Protein AF-A0AAN8U5H9-F1 (afdb_monomer_lite)

Organism: Solanum bulbocastanum (NCBI:txid147425)

Secondary structure (DSSP, 8-state):
--------TT---EE-SS---S--HHHHHHSEEEEEEEETTEEEEEEE-TTS-EEEEEEESS----HHHHHHHHHHHHHHHHT-TTB--EEEEEE-SS-EEEEEE--TT-BTHIIIIISHHHHHTT--HHHHHHHHHHHHHHHHHHHHT-TT---S--SGG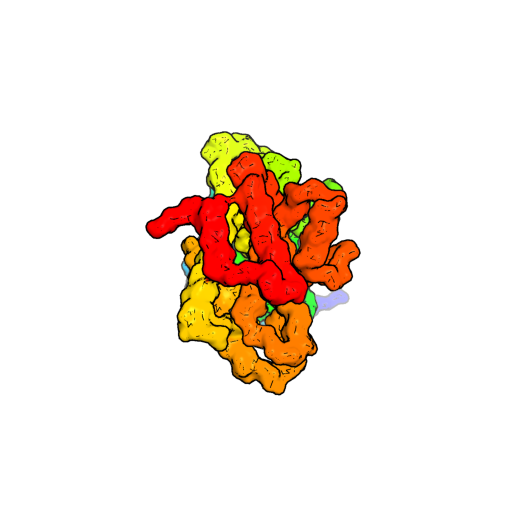GEEE-TT--EEE-STTGGGGSTT-TT----TTS--HHHHHH----HHHHHHHHHHHHHHHHH---TT---GGGTT--HHHHHHHHHHHS-GGGGS-HHHHTTHHHHHHHHHHHHHHHHHHTT---TTTS-HHHHHHHHHHHHHHHHHHHHT-TT---S---GGGEEE-TT--EEE-S-SGGGTSTT-TT----TTT--GGGGSTT---HHHHHHHHHHHHHHHHH---SB-SSSTTTT-BHHHHHHHHHHHS-GGGGS-HHHHTTHHHHHHHHHHHHHHHHHHT-SSGGGSPPHHHHHHHHHHHTT---

Sequence (470 aa):
MAQSQTTFVNQKLMFFGNTKEKYDLVDLLRSEAMLLGKGTFGSSYKAELENGKIVFVKRLKDCCLVQEEFKKKIQELAQLSNHHESLLPLRAYYYSKDEKLLVFDYMPMSSLASPLHINGETKRSQLTWKVRTRIAYEVARGLEFLHAQGPSVYHGNIRSSNVLLTNSFDVRLSDHGLFRLFMSNPTLSLNRGYQAPEVGYAYDISKKSDVYSFGVLLLEILTGNAPLDTIGKNKGIDLPSWVRIMFQEKPIIDVFDKNMVQHYQEFGDQMVQLLELAICFNGETKRSQLTWKVRTRIAYEVARGLEFLHAQGPSVYHGNIRSSNVLLTNSFDVCLSDHGLFRLFMSNPTLSLNGGYQAPEVGYAYDISKKLDVYSFGVMLLEILTGNAPLDTIGKNKGIDLPSWVRIMFQEKPIIDVFDKNMVQHYQEFGDQMVQLLELAICCTSKNPTKRPSIIAVANQIKRTCSFKS

Radius of gyration: 29.46 Å; chains: 1; bounding box: 86×56×79 Å

Foldseek 3Di:
DDDPPPCPPDWWKFWDDPDPDPDIPVQQVPFDWDWPDADLFGTWTWTQGPVRAIKIKGKGPPQQDDPVVVVVQVNVVQVLQVVAPQAWHFTTWTDDNHTIMTITHDAPQQFQCCLLPNVDDVSVLVLEPVLLVQLLVSLVVSQVSQVVPDFPGGQQADDRNQFGAHPVSRTHGPRGPVVVSCVVPPPRDHDPLLAAPCCVPPVPRGSLSRLSSSLSRLLCSFQSDDQQQDDDPCHRDGSLRVLVVCVVPHDNLNSGHPSHSVVCVPCVVVSVVSNVSSNVSNVDDPPPVCAPLLLLVLLLQLLVVQVVQCVVDFLGGFLQQDPVQWDQDPVRDTDGHRGPVNVVCPVPPPDPRHPLLAAPCVPPPDDPGNLSVLQSSLLRLLCSFQVDDQADCDDPCHGDGSLRVLVVCVVPHDNLNRGHPSCSVCCVPQVVLSVQSNVLSNQSNDNDSVSRDRSVVVSVSSCVSSVPDD

pLDDT: mean 82.63, std 14.37, range [27.89, 98.0]

Structure (mmCIF, N/CA/C/O backbone):
data_AF-A0AAN8U5H9-F1
#
_entry.id   AF-A0AAN8U5H9-F1
#
loop_
_atom_site.group_PDB
_atom_site.id
_atom_site.type_symbol
_atom_site.label_atom_id
_atom_site.label_alt_id
_atom_site.label_comp_id
_atom_site.label_asym_id
_atom_site.label_entity_id
_atom_site.label_seq_id
_atom_site.pdbx_PDB_ins_code
_atom_site.Cartn_x
_atom_site.Cartn_y
_atom_site.Cartn_z
_atom_site.occupancy
_atom_site.B_iso_or_equiv
_atom_site.auth_seq_id
_atom_site.auth_comp_id
_atom_site.auth_asym_id
_atom_site.auth_atom_id
_atom_site.pdbx_PDB_model_num
ATOM 1 N N . MET A 1 1 ? 49.503 5.857 -21.096 1.00 38.69 1 MET A N 1
ATOM 2 C CA . MET A 1 1 ? 48.166 6.033 -21.698 1.00 38.69 1 MET A CA 1
ATOM 3 C C . MET A 1 1 ? 48.013 4.982 -22.779 1.00 38.69 1 MET A C 1
ATOM 5 O O . MET A 1 1 ? 48.559 5.147 -23.858 1.00 38.69 1 MET A O 1
ATOM 9 N N . ALA A 1 2 ? 47.378 3.862 -22.451 1.00 27.89 2 ALA A N 1
ATOM 10 C CA . ALA A 1 2 ? 47.081 2.795 -23.394 1.00 27.89 2 ALA A CA 1
ATOM 11 C C . ALA A 1 2 ? 45.642 2.361 -23.127 1.00 27.89 2 ALA A C 1
ATOM 13 O O . ALA A 1 2 ? 45.272 2.087 -21.986 1.00 27.89 2 ALA A O 1
ATOM 14 N N . GLN A 1 3 ? 44.838 2.408 -24.183 1.00 33.06 3 GLN A N 1
ATOM 15 C CA . GLN A 1 3 ? 43.453 1.975 -24.220 1.00 33.06 3 GLN A CA 1
ATOM 16 C C . GLN A 1 3 ? 43.370 0.513 -23.774 1.00 33.06 3 GLN A C 1
ATOM 18 O O . GLN A 1 3 ? 43.851 -0.378 -24.472 1.00 33.06 3 GLN A O 1
ATOM 23 N N . SER A 1 4 ? 42.717 0.246 -22.646 1.00 32.53 4 SER A N 1
ATOM 24 C CA . SER A 1 4 ? 42.168 -1.080 -22.383 1.00 32.53 4 SER A CA 1
ATOM 25 C C . SER A 1 4 ? 40.906 -1.232 -23.236 1.00 32.53 4 SER A C 1
ATOM 27 O O . SER A 1 4 ? 39.789 -0.981 -22.781 1.00 32.53 4 SER A O 1
ATOM 29 N N . GLN A 1 5 ? 41.085 -1.598 -24.505 1.00 38.41 5 GLN A N 1
ATOM 30 C CA . GLN A 1 5 ? 40.040 -2.272 -25.266 1.00 38.41 5 GLN A CA 1
ATOM 31 C C . GLN A 1 5 ? 39.818 -3.640 -24.616 1.00 38.41 5 GLN A C 1
ATOM 33 O O . GLN A 1 5 ? 40.407 -4.645 -25.004 1.00 38.41 5 GLN A O 1
ATOM 38 N N . THR A 1 6 ? 39.003 -3.668 -23.564 1.00 38.62 6 THR A N 1
ATOM 39 C CA . THR A 1 6 ? 38.508 -4.915 -22.994 1.00 38.62 6 THR A CA 1
ATOM 40 C C . THR A 1 6 ? 37.557 -5.522 -24.019 1.00 38.62 6 THR A C 1
ATOM 42 O O . THR A 1 6 ? 36.532 -4.946 -24.374 1.00 38.62 6 THR A O 1
ATOM 45 N N . THR A 1 7 ? 37.944 -6.671 -24.548 1.00 36.38 7 THR A N 1
ATOM 46 C CA . THR A 1 7 ? 37.216 -7.497 -25.510 1.00 36.38 7 THR A CA 1
ATOM 47 C C . THR A 1 7 ? 35.780 -7.802 -25.050 1.00 36.38 7 THR A C 1
ATOM 49 O O . THR A 1 7 ? 35.550 -8.765 -24.325 1.00 36.38 7 THR A O 1
ATOM 52 N N . PHE A 1 8 ? 34.789 -7.044 -25.537 1.00 43.50 8 PHE A N 1
ATOM 53 C CA . PHE A 1 8 ? 33.342 -7.333 -25.439 1.00 43.50 8 PHE A CA 1
ATOM 54 C C . PHE A 1 8 ? 32.890 -8.462 -26.397 1.00 43.50 8 PHE A C 1
ATOM 56 O O . PHE A 1 8 ? 31.771 -8.464 -26.903 1.00 43.50 8 PHE A O 1
ATOM 63 N N . VAL A 1 9 ? 33.758 -9.436 -26.684 1.00 40.97 9 VAL A N 1
ATOM 64 C CA . VAL A 1 9 ? 33.677 -10.308 -27.878 1.00 40.97 9 VAL A CA 1
ATOM 65 C C . VAL A 1 9 ? 32.507 -11.314 -27.862 1.00 40.97 9 VAL A C 1
ATOM 67 O O . VAL A 1 9 ? 32.329 -12.050 -28.820 1.00 40.97 9 VAL A O 1
ATOM 70 N N . ASN A 1 10 ? 31.633 -11.327 -26.849 1.00 48.34 10 ASN A N 1
ATOM 71 C CA . ASN A 1 10 ? 30.443 -12.194 -26.866 1.00 48.34 10 ASN A CA 1
ATOM 72 C C . ASN A 1 10 ? 29.216 -11.677 -26.093 1.00 48.34 10 ASN A C 1
ATOM 74 O O . ASN A 1 10 ? 28.277 -12.438 -25.863 1.00 48.34 10 ASN A O 1
ATOM 78 N N . GLN A 1 11 ? 29.184 -10.410 -25.673 1.00 65.31 11 GLN A N 1
ATOM 79 C CA . GLN A 1 11 ? 28.092 -9.901 -24.835 1.00 65.31 11 GLN A CA 1
ATOM 80 C C . GLN A 1 11 ? 27.169 -8.991 -25.654 1.00 65.31 11 GLN A C 1
ATOM 82 O O . GLN A 1 11 ? 27.567 -7.920 -26.100 1.00 65.31 11 GLN A O 1
ATOM 87 N N . LYS A 1 12 ? 25.932 -9.450 -25.880 1.00 84.88 12 LYS A N 1
ATOM 88 C CA . LYS A 1 12 ? 24.899 -8.743 -26.651 1.00 84.88 12 LYS A CA 1
ATOM 89 C C . LYS A 1 12 ? 23.789 -8.238 -25.736 1.00 84.88 12 LYS A C 1
ATOM 91 O O . LYS A 1 12 ? 23.491 -8.846 -24.708 1.00 84.88 12 LYS A O 1
ATOM 96 N N . LEU A 1 13 ? 23.162 -7.140 -26.142 1.00 89.25 13 LEU A N 1
ATOM 97 C CA . LEU A 1 13 ? 21.909 -6.680 -25.558 1.00 89.25 13 LEU A CA 1
ATOM 98 C C . LEU A 1 13 ? 20.781 -7.633 -25.986 1.00 89.25 13 LEU A C 1
ATOM 100 O O . LEU A 1 13 ? 20.643 -7.949 -27.168 1.00 89.25 13 LEU A O 1
ATOM 104 N N . MET A 1 14 ? 20.003 -8.122 -25.024 1.00 91.12 14 MET A N 1
ATOM 105 C CA . MET A 1 14 ? 18.970 -9.135 -25.236 1.00 91.12 14 MET A CA 1
ATOM 106 C C . MET A 1 14 ? 17.591 -8.481 -25.198 1.00 91.12 14 MET A C 1
ATOM 108 O O . MET A 1 14 ? 17.159 -8.017 -24.144 1.00 91.12 14 MET A O 1
ATOM 112 N N . PHE A 1 15 ? 16.903 -8.449 -26.336 1.00 90.44 15 PHE A N 1
ATOM 113 C CA . PHE A 1 15 ? 15.597 -7.804 -26.483 1.00 90.44 15 PHE A CA 1
ATOM 114 C C . PHE A 1 15 ? 14.429 -8.746 -26.181 1.00 90.44 15 PHE A C 1
ATOM 116 O O . PHE A 1 15 ? 14.503 -9.953 -26.423 1.00 90.44 15 PHE A O 1
ATOM 123 N N . PHE A 1 16 ? 13.333 -8.175 -25.680 1.00 87.62 16 PHE A N 1
ATOM 124 C CA . PHE A 1 16 ? 12.065 -8.867 -25.465 1.00 87.62 16 PHE A CA 1
ATOM 125 C C . PHE A 1 16 ? 11.072 -8.564 -26.594 1.00 87.62 16 PHE A C 1
ATOM 127 O O . PHE A 1 16 ? 10.883 -7.411 -26.969 1.00 87.62 16 PHE A O 1
ATOM 134 N N . GLY A 1 17 ? 10.389 -9.600 -27.093 1.00 72.19 17 GLY A N 1
ATOM 135 C CA . GLY A 1 17 ? 9.394 -9.488 -28.167 1.00 72.19 17 GLY A CA 1
ATOM 136 C C . GLY A 1 17 ? 9.988 -9.461 -29.584 1.00 72.19 17 GLY A C 1
ATOM 137 O O . GLY A 1 17 ? 11.193 -9.577 -29.778 1.00 72.19 17 GLY A O 1
ATOM 138 N N . ASN A 1 18 ? 9.120 -9.309 -30.592 1.00 58.03 18 ASN A N 1
ATOM 139 C CA . ASN A 1 18 ? 9.494 -9.266 -32.019 1.00 58.03 18 ASN A CA 1
ATOM 140 C C . ASN A 1 18 ? 9.956 -7.875 -32.496 1.00 58.03 18 ASN A C 1
ATOM 142 O O . ASN A 1 18 ? 10.030 -7.612 -33.699 1.00 58.03 18 ASN A O 1
ATOM 146 N N . THR A 1 19 ? 10.243 -6.955 -31.578 1.00 55.91 19 THR A N 1
ATOM 147 C CA . THR A 1 19 ? 10.705 -5.613 -31.925 1.00 55.91 19 THR A CA 1
ATOM 148 C C . THR A 1 19 ? 12.139 -5.688 -32.440 1.00 55.91 19 THR A C 1
ATOM 150 O O . THR A 1 19 ? 13.077 -5.879 -31.669 1.00 55.91 19 THR A O 1
ATOM 153 N N . LYS A 1 20 ? 12.313 -5.524 -33.759 1.00 56.47 20 LYS A N 1
ATOM 154 C CA . LYS A 1 20 ? 13.608 -5.211 -34.383 1.00 56.47 20 LYS A CA 1
ATOM 155 C C . LYS A 1 20 ? 14.019 -3.797 -33.974 1.00 56.47 20 LYS A C 1
ATOM 157 O O . LYS A 1 20 ? 13.855 -2.843 -34.731 1.00 56.47 20 LYS A O 1
ATOM 162 N N . GLU A 1 21 ? 14.474 -3.658 -32.740 1.00 66.12 21 GLU A N 1
ATOM 163 C CA . GLU A 1 21 ? 15.043 -2.416 -32.240 1.00 66.12 21 GLU A CA 1
ATOM 164 C C . GLU A 1 21 ? 16.342 -2.126 -33.003 1.00 66.12 21 GLU A C 1
ATOM 166 O O . GLU A 1 21 ? 17.193 -2.998 -33.165 1.00 66.12 21 GLU A O 1
ATOM 171 N N . LYS A 1 22 ? 16.468 -0.906 -33.536 1.00 70.25 22 LYS A N 1
ATOM 172 C CA . LYS A 1 22 ? 17.621 -0.469 -34.340 1.00 70.25 22 LYS A CA 1
ATOM 173 C C . LYS A 1 22 ? 18.736 0.087 -33.447 1.00 70.25 22 LYS A C 1
ATOM 175 O O . LYS A 1 22 ? 19.183 1.208 -33.676 1.00 70.25 22 LYS A O 1
ATOM 180 N N . TYR A 1 23 ? 19.086 -0.632 -32.384 1.00 83.00 23 TYR A N 1
ATOM 181 C CA . TYR A 1 23 ? 20.246 -0.311 -31.557 1.00 83.00 23 TYR A CA 1
ATOM 182 C C . TYR A 1 23 ? 20.796 -1.558 -30.867 1.00 83.00 23 TYR A C 1
ATOM 184 O O . TYR A 1 23 ? 20.056 -2.509 -30.601 1.00 83.00 23 TYR A O 1
ATOM 192 N N . ASP A 1 24 ? 22.089 -1.554 -30.567 1.00 84.56 24 ASP A N 1
ATOM 193 C CA . ASP A 1 24 ? 22.766 -2.618 -29.837 1.00 84.56 24 ASP A CA 1
ATOM 194 C C . ASP A 1 24 ? 23.412 -2.121 -28.528 1.00 84.56 24 ASP A C 1
ATOM 196 O O . ASP A 1 24 ? 23.130 -1.031 -28.021 1.00 84.56 24 ASP A O 1
ATOM 200 N N . LEU A 1 25 ? 24.239 -2.970 -27.913 1.00 84.94 25 LEU A N 1
ATOM 201 C CA . LEU A 1 25 ? 24.951 -2.613 -26.688 1.00 84.94 25 LEU A CA 1
ATOM 202 C C . LEU A 1 25 ? 25.973 -1.489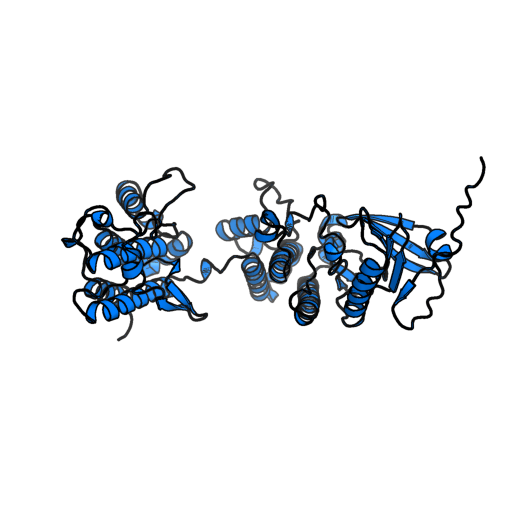 -26.917 1.00 84.94 25 LEU A C 1
ATOM 204 O O . LEU A 1 25 ? 26.178 -0.669 -26.026 1.00 84.94 25 LEU A O 1
ATOM 208 N N . VAL A 1 26 ? 26.632 -1.468 -28.075 1.00 85.06 26 VAL A N 1
ATOM 209 C CA . VAL A 1 26 ? 27.651 -0.470 -28.407 1.00 85.06 26 VAL A CA 1
ATOM 210 C C . VAL A 1 26 ? 26.997 0.898 -28.535 1.00 85.06 26 VAL A C 1
ATOM 212 O O . VAL A 1 26 ? 27.501 1.853 -27.944 1.00 85.06 26 VAL A O 1
ATOM 215 N N . ASP A 1 27 ? 25.850 0.973 -29.208 1.00 85.19 27 ASP A N 1
ATOM 216 C CA . ASP A 1 27 ? 25.059 2.202 -29.313 1.00 85.19 27 ASP A CA 1
ATOM 217 C C . ASP A 1 27 ? 24.669 2.721 -27.921 1.00 85.19 27 ASP A C 1
ATOM 219 O O . ASP A 1 27 ? 24.875 3.893 -27.598 1.00 85.19 27 ASP A O 1
ATOM 223 N N . LEU A 1 28 ? 24.182 1.830 -27.047 1.00 87.69 28 LEU A N 1
ATOM 224 C CA . LEU A 1 28 ? 23.779 2.177 -25.681 1.00 87.69 28 LEU A CA 1
ATOM 225 C C . LEU A 1 28 ? 24.944 2.715 -24.836 1.00 87.69 28 LEU A C 1
ATOM 227 O O . LEU A 1 28 ? 24.763 3.661 -24.074 1.00 87.69 28 LEU A O 1
ATOM 231 N N . LEU A 1 29 ? 26.128 2.106 -24.947 1.00 86.81 29 LEU A N 1
ATOM 232 C CA . LEU A 1 29 ? 27.311 2.492 -24.171 1.00 86.81 29 LEU A CA 1
ATOM 233 C C . LEU A 1 29 ? 27.997 3.759 -24.701 1.00 86.81 29 LEU A C 1
ATOM 235 O O . LEU A 1 29 ? 28.687 4.429 -23.935 1.00 86.81 29 LEU A O 1
ATOM 239 N N . ARG A 1 30 ? 27.836 4.080 -25.991 1.00 86.69 30 ARG A N 1
ATOM 240 C CA . ARG A 1 30 ? 28.343 5.322 -26.603 1.00 86.69 30 ARG A CA 1
ATOM 241 C C . ARG A 1 30 ? 27.439 6.526 -26.364 1.00 86.69 30 ARG A C 1
ATOM 243 O O . ARG A 1 30 ? 27.907 7.656 -26.463 1.00 86.69 30 ARG A O 1
ATOM 250 N N . SER A 1 31 ? 26.167 6.279 -26.070 1.00 86.81 31 SER A N 1
ATOM 251 C CA . SER A 1 31 ? 25.164 7.319 -25.862 1.00 86.81 31 SER A CA 1
ATOM 252 C C . SER A 1 31 ? 25.487 8.193 -24.653 1.00 86.81 31 SER A C 1
ATOM 254 O O . SER A 1 31 ? 25.952 7.708 -23.617 1.00 86.81 31 SER A O 1
ATOM 256 N N . GLU A 1 32 ? 25.179 9.486 -24.751 1.00 85.38 32 GLU A N 1
ATOM 257 C CA . GLU A 1 32 ? 25.286 10.388 -23.609 1.00 85.38 32 GLU A CA 1
ATOM 258 C C . GLU A 1 32 ? 24.247 9.989 -22.549 1.00 85.38 32 GLU A C 1
ATOM 260 O O . GLU A 1 32 ? 23.040 9.941 -22.807 1.00 85.38 32 GLU A O 1
ATOM 265 N N . ALA A 1 33 ? 24.729 9.646 -21.351 1.00 88.69 33 ALA A N 1
ATOM 266 C CA . ALA A 1 33 ? 23.904 9.125 -20.271 1.00 88.69 33 ALA A CA 1
ATOM 267 C C . ALA A 1 33 ? 23.814 10.127 -19.113 1.00 88.69 33 ALA A C 1
ATOM 269 O O . ALA A 1 33 ? 24.782 10.369 -18.391 1.00 88.69 33 ALA A O 1
ATOM 270 N N . MET A 1 34 ? 22.616 10.658 -18.876 1.00 92.19 34 MET A N 1
ATOM 271 C CA . MET A 1 34 ? 22.325 11.518 -17.732 1.00 92.19 34 MET A CA 1
ATOM 272 C C . MET A 1 34 ? 21.868 10.669 -16.542 1.00 92.19 34 MET A C 1
ATOM 274 O O . MET A 1 34 ? 20.890 9.926 -16.638 1.00 92.19 34 MET A O 1
ATOM 278 N N . LEU A 1 35 ? 22.533 10.802 -15.390 1.00 92.31 35 LEU A N 1
ATOM 279 C CA . LEU A 1 35 ? 22.084 10.174 -14.145 1.00 92.31 35 LEU A CA 1
ATOM 280 C C . LEU A 1 35 ? 20.765 10.812 -13.681 1.00 92.31 35 LEU A C 1
ATOM 282 O O . LEU A 1 35 ? 20.716 12.000 -13.378 1.00 92.31 35 LEU A O 1
ATOM 286 N N . LEU A 1 36 ? 19.712 10.003 -13.575 1.00 87.75 36 LEU A N 1
ATOM 287 C CA . LEU A 1 36 ? 18.403 10.423 -13.067 1.00 87.75 36 LEU A CA 1
ATOM 288 C C . LEU A 1 36 ? 18.292 10.250 -11.550 1.00 87.75 36 LEU A C 1
ATOM 290 O O . LEU A 1 36 ? 17.575 10.995 -10.889 1.00 87.75 36 LEU A O 1
ATOM 294 N N . GLY A 1 37 ? 18.990 9.259 -10.987 1.00 85.06 37 GLY A N 1
ATOM 295 C CA . GLY A 1 37 ? 19.010 9.039 -9.545 1.00 85.06 37 GLY A CA 1
ATOM 296 C C . GLY A 1 37 ? 19.578 7.687 -9.126 1.00 85.06 37 GLY A C 1
ATOM 297 O O . GLY A 1 37 ? 19.782 6.783 -9.939 1.00 85.06 37 GLY A O 1
ATOM 298 N N . LYS A 1 38 ? 19.817 7.554 -7.819 1.00 85.62 38 LYS A N 1
ATOM 299 C CA . LYS A 1 38 ? 20.200 6.301 -7.157 1.00 85.62 38 LYS A CA 1
ATOM 300 C C . LYS A 1 38 ? 19.034 5.821 -6.298 1.00 85.62 38 LYS A C 1
ATOM 302 O O . LYS A 1 38 ? 18.493 6.587 -5.508 1.00 85.62 38 LYS A O 1
ATOM 307 N N . GLY A 1 39 ? 18.650 4.562 -6.462 1.00 80.06 39 GLY A N 1
ATOM 308 C CA . GLY A 1 39 ? 17.538 3.939 -5.752 1.00 80.06 39 GLY A CA 1
ATOM 309 C C . GLY A 1 39 ? 17.931 2.643 -5.051 1.00 80.06 39 GLY A C 1
ATOM 310 O O . GLY A 1 39 ? 19.105 2.264 -4.986 1.00 80.06 39 GLY A O 1
ATOM 311 N N . THR A 1 40 ? 16.914 1.941 -4.549 1.00 83.19 40 THR A N 1
ATOM 312 C CA . THR A 1 40 ? 17.046 0.666 -3.827 1.00 83.19 40 THR A CA 1
ATOM 313 C C . THR A 1 40 ? 17.829 -0.372 -4.629 1.00 83.19 40 THR A C 1
ATOM 315 O O . THR A 1 40 ? 18.765 -0.969 -4.109 1.00 83.19 40 THR A O 1
ATOM 318 N N . PHE A 1 41 ? 17.510 -0.521 -5.917 1.00 88.38 41 PHE A N 1
ATOM 319 C CA . PHE A 1 41 ? 18.066 -1.574 -6.773 1.00 88.38 41 PHE A CA 1
ATOM 320 C C . PHE A 1 41 ? 19.299 -1.155 -7.588 1.00 88.38 41 PHE A C 1
ATOM 322 O O . PHE A 1 41 ? 19.826 -1.966 -8.342 1.00 88.38 41 PHE A O 1
ATOM 329 N N . GLY A 1 42 ? 19.762 0.096 -7.478 1.00 90.12 42 GLY A N 1
ATOM 330 C CA . GLY A 1 42 ? 20.902 0.594 -8.256 1.00 90.12 42 GLY A CA 1
ATOM 331 C C . GLY A 1 42 ? 20.721 2.012 -8.785 1.00 90.12 42 GLY A C 1
ATOM 332 O O . GLY A 1 42 ? 20.024 2.824 -8.178 1.00 90.12 42 GLY A O 1
ATOM 333 N N . SER A 1 43 ? 21.360 2.309 -9.913 1.00 92.75 43 SER A N 1
ATOM 334 C CA . SER A 1 43 ? 21.378 3.643 -10.528 1.00 92.75 43 SER A CA 1
ATOM 335 C C . SER A 1 43 ? 20.523 3.674 -11.790 1.00 92.75 43 SER A C 1
ATOM 337 O O . SER A 1 43 ? 20.458 2.693 -12.528 1.00 92.75 43 SER A O 1
ATOM 339 N N . SER A 1 44 ? 19.862 4.801 -12.034 1.00 94.00 44 SER A N 1
ATOM 340 C CA . SER A 1 44 ? 18.961 5.001 -13.172 1.00 94.00 44 SER A CA 1
ATOM 341 C C . SER A 1 44 ? 19.463 6.127 -14.066 1.00 94.00 44 SER A C 1
ATOM 343 O O . SER A 1 44 ? 19.827 7.188 -13.560 1.00 94.00 44 SER A O 1
ATOM 345 N N . TYR A 1 45 ? 19.454 5.909 -15.378 1.00 94.00 45 TYR A N 1
ATOM 346 C CA . TYR A 1 45 ? 20.008 6.815 -16.380 1.00 94.00 45 TYR A CA 1
ATOM 347 C C . TYR A 1 45 ? 19.005 7.066 -17.507 1.00 94.00 45 TYR A C 1
ATOM 349 O O . TYR A 1 45 ? 18.258 6.167 -17.895 1.00 94.00 45 TYR A O 1
ATOM 357 N N . LYS A 1 46 ? 19.016 8.281 -18.052 1.00 94.12 46 LYS A N 1
ATOM 358 C CA . LYS A 1 46 ? 18.432 8.612 -19.355 1.00 94.12 46 LYS A CA 1
ATOM 359 C C . LYS A 1 46 ? 19.553 8.524 -20.382 1.00 94.12 46 LYS A C 1
ATOM 361 O O . LYS A 1 46 ? 20.571 9.177 -20.180 1.00 94.12 46 LYS A O 1
ATOM 366 N N . ALA A 1 47 ? 19.360 7.762 -21.450 1.00 94.25 47 ALA A N 1
ATOM 367 C CA . ALA A 1 47 ? 20.291 7.710 -22.572 1.00 94.25 47 ALA A CA 1
ATOM 368 C C . ALA A 1 47 ? 19.564 8.094 -23.862 1.00 94.25 47 ALA A C 1
ATOM 370 O O . ALA A 1 47 ? 18.466 7.598 -24.125 1.00 94.25 47 ALA A O 1
ATOM 371 N N . GLU A 1 48 ? 20.167 8.988 -24.638 1.00 93.06 48 GLU A N 1
ATOM 372 C CA . GLU A 1 48 ? 19.696 9.367 -25.969 1.00 93.06 48 GLU A CA 1
ATOM 373 C C . GLU A 1 48 ? 20.563 8.668 -27.014 1.00 93.06 48 GLU A C 1
ATOM 375 O O . GLU A 1 48 ? 21.767 8.901 -27.089 1.00 93.06 48 GLU A O 1
ATOM 380 N N . LEU A 1 49 ? 19.948 7.750 -27.758 1.00 89.44 49 LEU A N 1
ATOM 381 C CA . LEU A 1 49 ? 20.615 6.943 -28.773 1.00 89.44 49 LEU A CA 1
ATOM 382 C C . LEU A 1 49 ? 20.850 7.771 -30.045 1.00 89.44 49 LEU A C 1
ATOM 384 O O . LEU A 1 49 ? 20.100 8.703 -30.328 1.00 89.44 49 LEU A O 1
ATOM 388 N N . GLU A 1 50 ? 21.817 7.374 -30.878 1.00 86.00 50 GLU A N 1
ATOM 389 C CA . GLU A 1 50 ? 22.153 8.073 -32.138 1.00 86.00 50 GLU A CA 1
ATOM 390 C C . GLU A 1 50 ? 20.959 8.213 -33.100 1.00 86.00 50 GLU A C 1
ATOM 392 O O . GLU A 1 50 ? 20.877 9.153 -33.887 1.00 86.00 50 GLU A O 1
ATOM 397 N N . ASN A 1 51 ? 19.996 7.293 -33.020 1.00 83.94 51 ASN A N 1
ATOM 398 C CA . ASN A 1 51 ? 18.767 7.325 -33.813 1.00 83.94 51 ASN A CA 1
ATOM 399 C C . ASN A 1 51 ? 17.680 8.270 -33.245 1.00 83.94 51 ASN A C 1
ATOM 401 O O . ASN A 1 51 ? 16.549 8.250 -33.731 1.00 83.94 51 ASN A O 1
ATOM 405 N N . GLY A 1 52 ? 17.993 9.054 -32.207 1.00 86.81 52 GLY A N 1
ATOM 406 C CA . GLY A 1 52 ? 17.089 9.984 -31.523 1.00 86.81 52 GLY A CA 1
ATOM 407 C C . GLY A 1 52 ? 16.130 9.328 -30.523 1.00 86.81 52 GLY A C 1
ATOM 408 O O . GLY A 1 52 ? 15.343 10.017 -29.871 1.00 86.81 52 GLY A O 1
ATOM 409 N N . LYS A 1 53 ? 16.154 7.996 -30.375 1.00 89.00 53 LYS A N 1
ATOM 410 C CA . LYS A 1 53 ? 15.337 7.300 -29.377 1.00 89.00 53 LYS A CA 1
ATOM 411 C C . LYS A 1 53 ? 15.927 7.512 -27.988 1.00 89.00 53 LYS A C 1
ATOM 413 O O . LYS A 1 53 ? 17.104 7.262 -27.750 1.00 89.00 53 LYS A O 1
ATOM 418 N N . ILE A 1 54 ? 15.073 7.890 -27.045 1.00 92.06 54 ILE A N 1
ATOM 419 C CA . ILE A 1 54 ? 15.448 8.038 -25.640 1.00 92.06 54 ILE A CA 1
ATOM 420 C C . ILE A 1 54 ? 15.020 6.784 -24.879 1.00 92.06 54 ILE A C 1
ATOM 422 O O . ILE A 1 54 ? 13.862 6.367 -24.949 1.00 92.06 54 ILE A O 1
ATOM 426 N N . VAL A 1 55 ? 15.949 6.201 -24.126 1.00 93.12 55 VAL A N 1
ATOM 427 C CA . VAL A 1 55 ? 15.714 5.015 -23.296 1.00 93.12 55 VAL A CA 1
ATOM 428 C C . VAL A 1 55 ? 16.039 5.286 -21.830 1.00 93.12 55 VAL A C 1
ATOM 430 O O . VAL A 1 55 ? 16.870 6.132 -21.489 1.00 93.12 55 VAL A O 1
ATOM 433 N N . PHE A 1 56 ? 15.367 4.549 -20.948 1.00 94.06 56 PHE A N 1
ATOM 434 C CA 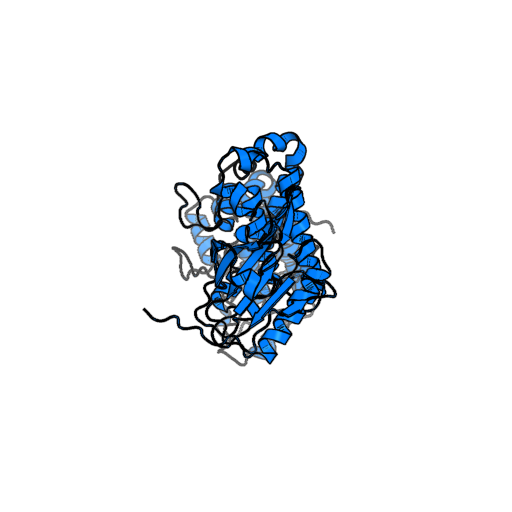. PHE A 1 56 ? 15.659 4.531 -19.520 1.00 94.06 56 PHE A CA 1
ATOM 435 C C . PHE A 1 56 ? 16.478 3.285 -19.186 1.00 94.06 56 PHE A C 1
ATOM 437 O O . PHE A 1 56 ? 16.025 2.160 -19.399 1.00 94.06 56 PHE A O 1
ATOM 444 N N . VAL A 1 57 ? 17.683 3.478 -18.652 1.00 95.25 57 VAL A N 1
ATOM 445 C CA . VAL A 1 57 ? 18.613 2.392 -18.327 1.00 95.25 57 VAL A CA 1
ATOM 446 C C . VAL A 1 57 ? 18.766 2.284 -16.823 1.00 95.25 57 VAL A C 1
ATOM 448 O O . VAL A 1 57 ? 19.179 3.231 -16.152 1.00 95.25 57 VAL A O 1
ATOM 451 N N . LYS A 1 58 ? 18.487 1.101 -16.286 1.00 95.00 58 LYS A N 1
ATOM 452 C CA . LYS A 1 58 ? 18.702 0.785 -14.880 1.00 95.00 58 LYS A CA 1
ATOM 453 C C . LYS A 1 58 ? 19.885 -0.152 -14.727 1.00 95.00 58 LYS A C 1
ATOM 455 O O . LYS A 1 58 ? 19.835 -1.299 -15.165 1.00 95.00 58 LYS A O 1
ATOM 460 N N . ARG A 1 59 ? 20.935 0.341 -14.075 1.00 94.94 59 ARG A N 1
ATOM 461 C CA . ARG A 1 59 ? 22.122 -0.433 -13.708 1.00 94.94 59 ARG A CA 1
ATOM 462 C C . ARG A 1 59 ? 21.918 -1.020 -12.322 1.00 94.94 59 ARG A C 1
ATOM 464 O O . ARG A 1 59 ? 21.834 -0.270 -11.346 1.00 94.94 59 ARG A O 1
ATOM 471 N N . LEU A 1 60 ? 21.797 -2.342 -12.251 1.00 93.94 60 LEU A N 1
ATOM 472 C CA . LEU A 1 60 ? 21.562 -3.055 -11.001 1.00 93.94 60 LEU A CA 1
ATOM 473 C C . LEU A 1 60 ? 22.861 -3.135 -10.194 1.00 93.94 60 LEU A C 1
ATOM 475 O O . LEU A 1 60 ? 23.883 -3.569 -10.717 1.00 93.94 60 LEU A O 1
ATOM 479 N N . LYS A 1 61 ? 22.815 -2.736 -8.922 1.00 89.19 61 LYS A N 1
ATOM 480 C CA . LYS A 1 61 ? 23.941 -2.900 -7.983 1.00 89.19 61 LYS A CA 1
ATOM 481 C C . LYS A 1 61 ? 23.767 -4.193 -7.193 1.00 89.19 61 LYS A C 1
ATOM 483 O O . LYS A 1 61 ? 22.632 -4.545 -6.905 1.00 89.19 61 LYS A O 1
ATOM 488 N N . ASP A 1 62 ? 24.853 -4.868 -6.826 1.00 84.00 62 ASP A N 1
ATOM 489 C CA . ASP A 1 62 ? 24.843 -5.995 -5.874 1.00 84.00 62 ASP A CA 1
ATOM 490 C C . ASP A 1 62 ? 23.874 -7.146 -6.235 1.00 84.00 62 ASP A C 1
ATOM 492 O O . ASP A 1 62 ? 23.327 -7.829 -5.367 1.00 84.00 62 ASP A O 1
ATOM 496 N N . CYS A 1 63 ? 23.623 -7.354 -7.534 1.00 86.88 63 CYS A N 1
ATOM 497 C CA . CYS A 1 63 ? 22.805 -8.460 -8.029 1.00 86.88 63 CYS A CA 1
ATOM 498 C C . CYS A 1 63 ? 23.698 -9.672 -8.326 1.00 86.88 63 CYS A C 1
ATOM 500 O O . CYS A 1 63 ? 24.374 -9.737 -9.359 1.00 86.88 63 CYS A O 1
ATOM 502 N N . CYS A 1 64 ? 23.671 -10.639 -7.409 1.00 86.06 64 CYS A N 1
ATOM 503 C CA . CYS A 1 64 ? 24.530 -11.827 -7.419 1.00 86.06 64 CYS A CA 1
ATOM 504 C C . CYS A 1 64 ? 23.929 -13.034 -8.160 1.00 86.06 64 CYS A C 1
ATOM 506 O O . CYS A 1 64 ? 24.462 -14.136 -8.060 1.00 86.06 64 CYS A O 1
ATOM 508 N N . LEU A 1 65 ? 22.819 -12.852 -8.884 1.00 89.81 65 LEU A N 1
ATOM 509 C CA . LEU A 1 65 ? 22.187 -13.944 -9.623 1.00 89.81 65 LEU A CA 1
ATOM 510 C C . LEU A 1 65 ? 23.075 -14.434 -10.767 1.00 89.81 65 LEU A C 1
ATOM 512 O O . LEU A 1 65 ? 23.645 -13.630 -11.511 1.00 89.81 65 LEU A O 1
ATOM 516 N N . VAL A 1 66 ? 23.114 -15.755 -10.937 1.00 92.00 66 VAL A N 1
ATOM 517 C CA . VAL A 1 66 ? 23.717 -16.407 -12.103 1.00 92.00 66 VAL A CA 1
ATOM 518 C C . VAL A 1 66 ? 22.861 -16.189 -13.353 1.00 92.00 66 VAL A C 1
ATOM 520 O O . VAL A 1 66 ? 21.666 -15.903 -13.264 1.00 92.00 66 VAL A O 1
ATOM 523 N N . GLN A 1 67 ? 23.467 -16.340 -14.533 1.00 91.88 67 GLN A N 1
ATOM 524 C CA . GLN A 1 67 ? 22.859 -15.960 -15.812 1.00 91.88 67 GLN A CA 1
ATOM 525 C C . GLN A 1 67 ? 21.502 -16.622 -16.068 1.00 91.88 67 GLN A C 1
ATOM 527 O O . GLN A 1 67 ? 20.563 -15.930 -16.455 1.00 91.88 67 GLN A O 1
ATOM 532 N N . GLU A 1 68 ? 21.384 -17.930 -15.830 1.00 92.50 68 GLU A N 1
ATOM 533 C CA . GLU A 1 68 ? 20.139 -18.673 -16.067 1.00 92.50 68 GLU A CA 1
ATOM 534 C C . GLU A 1 68 ? 19.005 -18.215 -15.141 1.00 92.50 68 GLU A C 1
ATOM 536 O O . GLU A 1 68 ? 17.887 -17.964 -15.594 1.00 92.50 68 GLU A O 1
ATOM 541 N N . GLU A 1 69 ? 19.295 -18.015 -13.853 1.00 93.06 69 GLU A N 1
ATOM 542 C CA . GLU A 1 69 ? 18.298 -17.543 -12.889 1.00 93.06 69 GLU A CA 1
ATOM 543 C C . GLU A 1 69 ? 17.883 -16.094 -13.173 1.00 93.06 69 GLU A C 1
ATOM 545 O O . GLU A 1 69 ? 16.693 -15.769 -13.163 1.00 93.06 69 GLU A O 1
ATOM 550 N N . PHE A 1 70 ? 18.854 -15.226 -13.480 1.00 93.62 70 PHE A N 1
ATOM 551 C CA . PHE A 1 70 ? 18.595 -13.844 -13.871 1.00 93.62 70 PHE A CA 1
ATOM 552 C C . PHE A 1 70 ? 17.707 -13.790 -15.115 1.00 93.62 70 PHE A C 1
ATOM 554 O O . PHE A 1 70 ? 16.672 -13.126 -15.110 1.00 93.62 70 PHE A O 1
ATOM 561 N N . LYS A 1 71 ? 18.075 -14.533 -16.165 1.00 93.94 71 LYS A N 1
ATOM 562 C CA . LYS A 1 71 ? 17.327 -14.600 -17.421 1.00 93.94 71 LYS A CA 1
ATOM 563 C C . LYS A 1 71 ? 15.887 -15.044 -17.188 1.00 93.94 71 LYS A C 1
ATOM 565 O O . LYS A 1 71 ? 14.982 -14.364 -17.665 1.00 93.94 71 LYS A O 1
ATOM 570 N N . LYS A 1 72 ? 15.670 -16.121 -16.425 1.00 93.75 72 LYS A N 1
ATOM 571 C CA . LYS A 1 72 ? 14.326 -16.611 -16.094 1.00 93.75 72 LYS A CA 1
ATOM 572 C C . LYS A 1 72 ? 13.487 -15.527 -15.409 1.00 93.75 72 LYS A C 1
ATOM 574 O O . LYS A 1 72 ? 12.394 -15.213 -15.872 1.00 93.75 72 LYS A O 1
ATOM 579 N N . LYS A 1 73 ? 14.020 -14.896 -14.356 1.00 93.62 73 LYS A N 1
ATOM 580 C CA . LYS A 1 73 ? 13.293 -13.860 -13.603 1.00 93.62 73 LYS A CA 1
ATOM 581 C C . LYS A 1 73 ? 12.986 -12.624 -14.455 1.00 93.62 73 LYS A C 1
ATOM 583 O O . LYS A 1 73 ? 11.876 -12.107 -14.398 1.00 93.62 73 LYS A O 1
ATOM 588 N N . ILE A 1 74 ? 13.933 -12.149 -15.266 1.00 94.38 74 ILE A N 1
ATOM 589 C CA . ILE A 1 74 ? 13.713 -10.987 -16.143 1.00 94.38 74 ILE A CA 1
ATOM 590 C C . ILE A 1 74 ? 12.717 -11.317 -17.266 1.00 94.38 74 ILE A C 1
ATOM 592 O O . ILE A 1 74 ? 11.889 -10.470 -17.594 1.00 94.38 74 ILE A O 1
ATOM 596 N N . GLN A 1 75 ? 12.726 -12.538 -17.813 1.00 93.44 75 GLN A N 1
ATOM 597 C CA . GLN A 1 75 ? 11.722 -12.981 -18.791 1.00 93.44 75 GLN A CA 1
ATOM 598 C C . GLN A 1 75 ? 10.301 -12.930 -18.218 1.00 93.44 75 GLN A C 1
ATOM 600 O O . GLN A 1 75 ? 9.405 -12.413 -18.882 1.00 93.44 75 GLN A O 1
ATOM 605 N N . GLU A 1 76 ? 10.100 -13.388 -16.980 1.00 92.50 76 GLU A N 1
ATOM 606 C CA . GLU A 1 76 ? 8.808 -13.284 -16.288 1.00 92.50 76 GLU A CA 1
ATOM 607 C C . GLU A 1 76 ? 8.379 -11.813 -16.113 1.00 92.50 76 GLU A C 1
ATOM 609 O O . GLU A 1 76 ? 7.236 -11.454 -16.392 1.00 92.50 76 GLU A O 1
ATOM 614 N N . LEU A 1 77 ? 9.299 -10.923 -15.716 1.00 93.00 77 LEU A N 1
ATOM 615 C CA . LEU A 1 77 ? 9.005 -9.487 -15.577 1.00 93.00 77 LEU A CA 1
ATOM 616 C C . LEU A 1 77 ? 8.646 -8.817 -16.910 1.00 93.00 77 LEU A C 1
ATOM 618 O O . LEU A 1 77 ? 7.720 -7.997 -16.963 1.00 93.00 77 LEU A O 1
ATOM 622 N N . ALA A 1 78 ? 9.362 -9.168 -17.979 1.00 92.50 78 ALA A N 1
ATOM 623 C CA . ALA A 1 78 ? 9.109 -8.671 -19.325 1.00 92.50 78 ALA A CA 1
ATOM 624 C C . ALA A 1 78 ? 7.747 -9.141 -19.846 1.00 92.50 78 ALA A C 1
ATOM 626 O O . ALA A 1 78 ? 6.993 -8.340 -20.392 1.00 92.50 78 ALA A O 1
ATOM 627 N N . GLN A 1 79 ? 7.397 -10.414 -19.631 1.00 91.94 79 GLN A N 1
ATOM 628 C CA . GLN A 1 79 ? 6.079 -10.939 -19.985 1.00 91.94 79 GLN A CA 1
ATOM 629 C C . GLN A 1 79 ? 4.978 -10.133 -19.298 1.00 91.94 79 GLN A C 1
ATOM 631 O O . GLN A 1 79 ? 4.116 -9.601 -19.985 1.00 91.94 79 GLN A O 1
ATOM 636 N N . LEU A 1 80 ? 5.049 -9.939 -17.980 1.00 91.75 80 LEU A N 1
ATOM 637 C CA . LEU A 1 80 ? 4.039 -9.170 -17.248 1.00 91.75 80 LEU A CA 1
ATOM 638 C C . LEU A 1 80 ? 3.891 -7.733 -17.768 1.00 91.75 80 LEU A C 1
ATOM 640 O O . LEU A 1 80 ? 2.779 -7.296 -18.055 1.00 91.75 80 LEU A O 1
ATOM 644 N N . SER A 1 81 ? 5.005 -7.014 -17.938 1.00 89.50 81 SER A N 1
ATOM 645 C CA . SER A 1 81 ? 4.969 -5.606 -18.372 1.00 89.50 81 SER A CA 1
ATOM 646 C C . SER A 1 81 ? 4.426 -5.393 -19.785 1.00 89.50 81 SER A C 1
ATOM 648 O O . SER A 1 81 ? 3.864 -4.340 -20.065 1.00 89.50 81 SER A O 1
ATOM 650 N N . ASN A 1 82 ? 4.539 -6.388 -20.666 1.00 85.88 82 ASN A N 1
ATOM 651 C CA . ASN A 1 82 ? 4.017 -6.293 -22.029 1.00 85.88 82 ASN A CA 1
ATOM 652 C C . ASN A 1 82 ? 2.505 -6.561 -22.134 1.00 85.88 82 ASN A C 1
ATOM 654 O O . ASN A 1 82 ? 1.922 -6.264 -23.173 1.00 85.88 82 ASN A O 1
ATOM 658 N N . HIS A 1 83 ? 1.868 -7.106 -21.091 1.00 87.88 83 HIS A N 1
ATOM 659 C CA . HIS A 1 83 ? 0.444 -7.471 -21.108 1.00 87.88 83 HIS A CA 1
ATOM 660 C C . HIS A 1 83 ? -0.461 -6.476 -20.363 1.00 87.88 83 HIS A C 1
ATOM 662 O O . HIS A 1 83 ? -1.671 -6.688 -20.314 1.00 87.88 83 HIS A O 1
ATOM 668 N N . HIS A 1 84 ? 0.085 -5.394 -19.792 1.00 92.19 84 HIS A N 1
ATOM 669 C CA . HIS A 1 84 ? -0.723 -4.390 -19.098 1.00 92.19 84 HIS A CA 1
ATOM 670 C C . HIS A 1 84 ? -0.198 -2.963 -19.283 1.00 92.19 84 HIS A C 1
ATOM 672 O O . HIS A 1 84 ? 0.975 -2.673 -19.057 1.00 92.19 84 HIS A O 1
ATOM 678 N N . GLU A 1 85 ? -1.096 -2.043 -19.634 1.00 92.31 85 GLU A N 1
ATOM 679 C CA . GLU A 1 85 ? -0.761 -0.651 -19.953 1.00 92.31 85 GLU A CA 1
ATOM 680 C C . GLU A 1 85 ? -0.185 0.114 -18.762 1.00 92.31 85 GLU A C 1
ATOM 682 O O . GLU A 1 85 ? 0.716 0.921 -18.941 1.00 92.31 85 GLU A O 1
ATOM 687 N N . SER A 1 86 ? -0.635 -0.159 -17.537 1.00 94.38 86 SER A N 1
ATOM 688 C CA . SER A 1 86 ? -0.129 0.542 -16.349 1.00 94.38 86 SER A CA 1
ATOM 689 C C . SER A 1 86 ? 1.235 0.047 -15.859 1.00 94.38 86 SER A C 1
ATOM 691 O O . SER A 1 86 ? 1.693 0.506 -14.820 1.00 94.38 86 SER A O 1
ATOM 693 N N . LEU A 1 87 ? 1.894 -0.886 -16.556 1.00 94.69 87 LEU A N 1
ATOM 694 C CA . LEU A 1 87 ? 3.253 -1.340 -16.239 1.00 94.69 87 LEU A CA 1
ATOM 695 C C . LEU A 1 87 ? 4.259 -0.740 -17.228 1.00 94.69 87 LEU A C 1
ATOM 697 O O . LEU A 1 87 ? 3.954 -0.543 -18.407 1.00 94.69 87 LEU A O 1
ATOM 701 N N . LEU A 1 88 ? 5.465 -0.431 -16.749 1.00 94.00 88 LEU A N 1
ATOM 702 C CA . LEU A 1 88 ? 6.537 0.098 -17.588 1.00 94.00 88 LEU A CA 1
ATOM 703 C C . LEU A 1 88 ? 7.125 -1.019 -18.473 1.00 94.00 88 LEU A C 1
ATOM 705 O O . LEU A 1 88 ? 7.671 -1.982 -17.924 1.00 94.00 88 LEU A O 1
ATOM 709 N N . PRO A 1 89 ? 7.082 -0.898 -19.814 1.00 91.31 89 PRO A N 1
ATOM 710 C CA . PRO A 1 89 ? 7.590 -1.939 -20.703 1.00 91.31 89 PRO A CA 1
ATOM 711 C C . PRO A 1 89 ? 9.101 -2.149 -20.559 1.00 91.31 89 PRO A C 1
ATOM 713 O O . PRO A 1 89 ? 9.896 -1.224 -20.756 1.00 91.31 89 PRO A O 1
ATOM 716 N N . LEU A 1 90 ? 9.503 -3.386 -20.259 1.00 93.19 90 LEU A N 1
ATOM 717 C CA . LEU A 1 90 ? 10.902 -3.811 -20.269 1.00 93.19 90 LEU A CA 1
ATOM 718 C C . LEU A 1 90 ? 11.294 -4.247 -21.688 1.00 93.19 90 LEU A C 1
ATOM 720 O O . LEU A 1 90 ? 10.800 -5.251 -22.200 1.00 93.19 90 LEU A O 1
ATOM 724 N N . ARG A 1 91 ? 12.185 -3.485 -22.329 1.00 92.31 91 ARG A N 1
ATOM 725 C CA . ARG A 1 91 ? 12.567 -3.655 -23.741 1.00 92.31 91 ARG A CA 1
ATOM 726 C C . ARG A 1 91 ? 13.738 -4.600 -23.928 1.00 92.31 91 ARG A C 1
ATOM 728 O O . ARG A 1 91 ? 13.716 -5.428 -24.836 1.00 92.31 91 ARG A O 1
ATOM 735 N N . ALA A 1 92 ? 14.746 -4.488 -23.072 1.00 93.38 92 ALA A N 1
ATOM 736 C CA . ALA A 1 92 ? 15.930 -5.324 -23.161 1.00 93.38 92 ALA A CA 1
ATOM 737 C C . ALA A 1 92 ? 16.629 -5.490 -21.814 1.00 93.38 92 ALA A C 1
ATOM 739 O O . ALA A 1 92 ? 16.386 -4.745 -20.863 1.00 93.38 92 ALA A O 1
ATOM 740 N N . TYR A 1 93 ? 17.543 -6.449 -21.756 1.00 94.69 93 TYR A N 1
ATOM 741 C CA . TYR A 1 93 ? 18.492 -6.582 -20.665 1.00 94.69 93 TYR A CA 1
ATOM 742 C C . TYR A 1 93 ? 19.895 -6.875 -21.181 1.00 94.69 93 TYR A C 1
ATOM 744 O O . TYR A 1 93 ? 20.092 -7.435 -22.260 1.00 94.69 93 TYR A O 1
ATOM 752 N N . TYR A 1 94 ? 20.875 -6.534 -20.362 1.00 94.25 94 TYR A N 1
ATOM 753 C CA . TYR A 1 94 ? 22.260 -6.932 -20.532 1.00 94.25 94 TYR A CA 1
ATOM 754 C C . TYR A 1 94 ? 22.714 -7.692 -19.292 1.00 94.25 94 TYR A C 1
ATOM 756 O O . TYR A 1 94 ? 22.366 -7.324 -18.167 1.00 94.25 94 TYR A O 1
ATOM 764 N N . TYR A 1 95 ? 23.501 -8.741 -19.509 1.00 93.88 95 TYR A N 1
ATOM 765 C CA . TYR A 1 95 ? 24.095 -9.530 -18.443 1.00 93.88 95 TYR A CA 1
ATOM 766 C C . TYR A 1 95 ? 25.578 -9.761 -18.721 1.00 93.88 95 TYR A C 1
ATOM 768 O O . TYR A 1 95 ? 25.958 -10.313 -19.754 1.00 93.88 95 TYR A O 1
ATOM 776 N N . SER A 1 96 ? 26.397 -9.431 -17.734 1.00 91.31 96 SER A N 1
ATOM 777 C CA . SER A 1 96 ? 27.736 -9.955 -17.538 1.00 91.31 96 SER A CA 1
ATOM 778 C C . SER A 1 96 ? 27.925 -10.332 -16.064 1.00 91.31 96 SER A C 1
ATOM 780 O O . SER A 1 96 ? 27.046 -10.134 -15.214 1.00 91.31 96 SER A O 1
ATOM 782 N N . LYS A 1 97 ? 29.086 -10.917 -15.753 1.00 85.88 97 LYS A N 1
ATOM 783 C CA . LYS A 1 97 ? 29.449 -11.251 -14.373 1.00 85.88 97 LYS A CA 1
ATOM 784 C C . LYS A 1 97 ? 29.414 -10.005 -13.479 1.00 85.88 97 LYS A C 1
ATOM 786 O O . LYS A 1 97 ? 28.816 -10.056 -12.407 1.00 85.88 97 LYS A O 1
ATOM 791 N N . ASP A 1 98 ? 29.968 -8.904 -13.977 1.00 86.81 98 ASP A N 1
ATOM 792 C CA . ASP A 1 98 ? 30.170 -7.672 -13.211 1.00 86.81 98 ASP A CA 1
ATOM 793 C C . ASP A 1 98 ? 29.038 -6.652 -13.400 1.00 86.81 98 ASP A C 1
ATOM 795 O O . ASP A 1 98 ? 28.822 -5.806 -12.542 1.00 86.81 98 ASP A O 1
ATOM 799 N N . GLU A 1 99 ? 28.278 -6.739 -14.497 1.00 90.31 99 GLU A N 1
ATOM 800 C CA . GLU A 1 99 ? 27.305 -5.718 -14.886 1.00 90.31 99 GLU A CA 1
ATOM 801 C C . GLU A 1 99 ? 25.969 -6.305 -15.328 1.00 90.31 99 GLU A C 1
ATOM 803 O O . GLU A 1 99 ? 25.901 -7.263 -16.096 1.00 90.31 99 GLU A O 1
ATOM 808 N N . LYS A 1 100 ? 24.877 -5.694 -14.867 1.00 93.94 100 LYS A N 1
ATOM 809 C CA . LYS A 1 100 ? 23.510 -6.086 -15.221 1.00 93.94 100 LYS A CA 1
ATOM 810 C C . LYS A 1 100 ? 22.691 -4.831 -15.481 1.00 93.94 100 LYS A C 1
ATOM 812 O O . LYS A 1 100 ? 22.519 -4.002 -14.584 1.00 93.94 100 LYS A O 1
ATOM 817 N N . LEU A 1 101 ? 22.191 -4.696 -16.706 1.00 95.62 101 LEU A N 1
ATOM 818 C CA . LEU A 1 101 ? 21.401 -3.539 -17.131 1.00 95.62 101 LEU A CA 1
ATOM 819 C C . LEU A 1 101 ? 20.002 -3.982 -17.541 1.00 95.62 101 LEU A C 1
ATOM 821 O O . LEU A 1 101 ? 19.835 -5.030 -18.163 1.00 95.62 101 LEU A O 1
ATOM 825 N N . LEU A 1 102 ? 19.015 -3.152 -17.234 1.00 95.69 102 LEU A N 1
ATOM 826 C CA . LEU A 1 102 ? 17.645 -3.271 -17.721 1.00 95.69 102 LEU A CA 1
ATOM 827 C C . LEU A 1 102 ? 17.302 -2.010 -18.515 1.00 95.69 102 LEU A C 1
ATOM 829 O O . LEU A 1 102 ? 17.575 -0.903 -18.050 1.00 95.69 102 LEU A O 1
ATOM 833 N N . VAL A 1 103 ? 16.720 -2.177 -19.699 1.00 94.88 103 VAL A N 1
ATOM 834 C CA . VAL A 1 103 ? 16.389 -1.084 -20.620 1.00 94.88 103 VAL A CA 1
ATOM 835 C C . VAL A 1 103 ? 14.878 -0.997 -20.780 1.00 94.88 103 VAL A C 1
ATOM 837 O O . VAL A 1 103 ? 14.234 -1.974 -21.161 1.00 94.88 103 VAL A O 1
ATOM 840 N N . PHE A 1 104 ? 14.322 0.178 -20.515 1.00 93.75 104 PHE A N 1
ATOM 841 C CA . PHE A 1 104 ? 12.892 0.471 -20.559 1.00 93.75 104 PHE A CA 1
ATOM 842 C C . PHE A 1 104 ? 12.608 1.663 -21.475 1.00 93.75 104 PHE A C 1
ATOM 844 O O . PHE A 1 104 ? 13.513 2.424 -21.836 1.00 93.75 104 PHE A O 1
ATOM 851 N N . ASP A 1 105 ? 11.332 1.865 -21.793 1.00 90.94 105 ASP A N 1
ATOM 852 C CA . ASP A 1 105 ? 10.885 3.120 -22.398 1.00 90.94 105 ASP A CA 1
ATOM 853 C C . ASP A 1 105 ? 11.089 4.297 -21.438 1.00 90.94 105 ASP A C 1
ATOM 855 O O . ASP A 1 105 ? 10.862 4.193 -20.229 1.00 90.94 105 ASP A O 1
ATOM 859 N N . TYR A 1 106 ? 11.498 5.442 -21.982 1.00 91.25 106 TYR A N 1
ATOM 860 C CA . TYR A 1 106 ? 11.647 6.667 -21.206 1.00 91.25 106 TYR A CA 1
ATOM 861 C C . TYR A 1 106 ? 10.303 7.380 -21.012 1.00 91.25 106 TYR A C 1
ATOM 863 O O . TYR A 1 106 ? 9.557 7.591 -21.967 1.00 91.25 106 TYR A O 1
ATOM 871 N N . MET A 1 107 ? 10.021 7.792 -19.772 1.00 92.50 107 MET A N 1
ATOM 872 C CA . MET A 1 107 ? 8.808 8.531 -19.410 1.00 92.50 107 MET A CA 1
ATOM 873 C C . MET A 1 107 ? 9.128 10.024 -19.212 1.00 92.50 107 MET A C 1
ATOM 875 O O . MET A 1 107 ? 9.874 10.368 -18.289 1.00 92.50 107 MET A O 1
ATOM 879 N N . PRO A 1 108 ? 8.583 10.926 -20.049 1.00 85.88 108 PRO A N 1
ATOM 880 C CA . PRO A 1 108 ? 9.003 12.330 -20.113 1.00 85.88 108 PRO A CA 1
ATOM 881 C C . PRO A 1 108 ? 8.623 13.151 -18.878 1.00 85.88 108 PRO A C 1
ATOM 883 O O . PRO A 1 108 ? 9.359 14.064 -18.503 1.00 85.88 108 PRO A O 1
ATOM 886 N N . MET A 1 109 ? 7.516 12.819 -18.205 1.00 85.06 109 MET A N 1
ATOM 887 C CA . MET A 1 109 ? 7.115 13.506 -16.973 1.00 85.06 109 MET A CA 1
ATOM 888 C C . MET A 1 109 ? 7.803 12.946 -15.721 1.00 85.06 109 MET A C 1
ATOM 890 O O . MET A 1 109 ? 7.550 13.431 -14.618 1.00 85.06 109 MET A O 1
ATOM 894 N N . SER A 1 110 ? 8.733 11.994 -15.884 1.00 88.25 110 SER A N 1
ATOM 895 C CA . SER A 1 110 ? 9.428 11.321 -14.785 1.00 88.25 110 SER A CA 1
ATOM 896 C C . SER A 1 110 ? 8.430 10.664 -13.818 1.00 88.25 110 SER A C 1
ATOM 898 O O . SER A 1 110 ? 7.382 10.175 -14.235 1.00 88.25 110 SER A O 1
ATOM 900 N N . SER A 1 111 ? 8.777 10.589 -12.537 1.00 92.69 111 SER A N 1
ATOM 901 C CA . SER A 1 111 ? 7.949 10.004 -11.485 1.00 92.69 111 SER A CA 1
ATOM 902 C C . SER A 1 111 ? 6.978 11.005 -10.862 1.00 92.69 111 SER A C 1
ATOM 904 O O . SER A 1 111 ? 7.272 12.197 -10.800 1.00 92.69 111 SER A O 1
ATOM 906 N N . LEU A 1 112 ? 5.868 10.509 -10.311 1.00 94.12 112 LEU A N 1
ATOM 907 C CA . LEU A 1 112 ? 4.864 11.263 -9.555 1.00 94.12 112 LEU A CA 1
ATOM 908 C C . LEU A 1 112 ? 5.462 12.062 -8.384 1.00 94.12 112 LEU A C 1
ATOM 910 O O . LEU A 1 112 ? 4.977 13.146 -8.061 1.00 94.12 112 LEU A O 1
ATOM 914 N N . ALA A 1 113 ? 6.555 11.578 -7.787 1.00 91.00 113 ALA A N 1
ATOM 915 C CA . ALA A 1 113 ? 7.291 12.312 -6.756 1.00 91.00 113 ALA A CA 1
ATOM 916 C C . ALA A 1 113 ? 7.769 13.696 -7.242 1.00 91.00 113 ALA A C 1
ATOM 918 O O . ALA A 1 113 ? 7.858 14.642 -6.462 1.00 91.00 113 ALA A O 1
ATOM 919 N N . SER A 1 114 ? 8.065 13.833 -8.539 1.00 88.69 114 SER A N 1
ATOM 920 C CA . SER A 1 114 ? 8.602 15.061 -9.122 1.00 88.69 114 SER A CA 1
ATOM 921 C C . SER A 1 114 ? 7.597 16.226 -9.120 1.00 88.69 114 SER A C 1
ATOM 923 O O . SER A 1 114 ? 7.929 17.274 -8.560 1.00 88.69 114 SER A O 1
ATOM 925 N N . PRO A 1 115 ? 6.376 16.104 -9.683 1.00 88.12 115 PRO A N 1
ATOM 926 C CA . PRO A 1 115 ? 5.362 17.153 -9.578 1.00 88.12 115 PRO A CA 1
ATOM 927 C C . PRO A 1 115 ? 4.782 17.321 -8.163 1.00 88.12 115 PRO A C 1
ATOM 929 O O . PRO A 1 115 ? 4.311 18.412 -7.861 1.00 88.12 115 PRO A O 1
ATOM 932 N N . LEU A 1 116 ? 4.827 16.305 -7.290 1.00 87.38 116 LEU A N 1
ATOM 933 C CA . LEU A 1 116 ? 4.360 16.450 -5.902 1.00 87.38 116 LEU A CA 1
ATOM 934 C C . LEU A 1 116 ? 5.327 17.259 -5.020 1.00 87.38 116 LEU A C 1
ATOM 936 O O . LEU A 1 116 ? 4.872 18.110 -4.249 1.00 87.38 116 LEU A O 1
ATOM 940 N N . HIS A 1 117 ? 6.639 17.020 -5.152 1.00 86.19 117 HIS A N 1
ATOM 941 C CA . HIS A 1 117 ? 7.627 17.473 -4.159 1.00 86.19 117 HIS A CA 1
ATOM 942 C C . HIS A 1 117 ? 8.793 18.300 -4.719 1.00 86.19 117 HIS A C 1
ATOM 944 O O . HIS A 1 117 ? 9.387 19.071 -3.974 1.00 86.19 117 HIS A O 1
ATOM 950 N N . ILE A 1 118 ? 9.152 18.155 -6.001 1.00 75.94 118 ILE A N 1
ATOM 951 C CA . ILE A 1 118 ? 10.427 18.678 -6.543 1.00 75.94 118 ILE A CA 1
ATOM 952 C C . ILE A 1 118 ? 10.226 19.913 -7.432 1.00 75.94 118 ILE A C 1
ATOM 954 O O . ILE A 1 118 ? 10.966 20.885 -7.327 1.00 75.94 118 ILE A O 1
ATOM 958 N N . ASN A 1 119 ? 9.233 19.896 -8.324 1.00 73.31 119 ASN A N 1
ATOM 959 C CA . ASN A 1 119 ? 9.126 20.866 -9.424 1.00 73.31 119 ASN A CA 1
ATOM 960 C C . ASN A 1 119 ? 8.335 22.149 -9.088 1.00 73.31 119 ASN A C 1
ATOM 962 O O . ASN A 1 119 ? 7.879 22.842 -10.001 1.00 73.31 119 ASN A O 1
ATOM 966 N N . GLY A 1 120 ? 8.163 22.463 -7.802 1.00 69.62 120 GLY A N 1
ATOM 967 C CA . GLY A 1 120 ? 7.480 23.674 -7.338 1.00 69.62 120 GLY A CA 1
ATOM 968 C C . GLY A 1 120 ? 5.963 23.695 -7.578 1.00 69.62 120 GLY A C 1
ATOM 969 O O . GLY A 1 120 ? 5.361 22.750 -8.094 1.00 69.62 120 GLY A O 1
ATOM 970 N N . GLU A 1 121 ? 5.325 24.800 -7.183 1.00 74.19 121 GLU A N 1
ATOM 971 C CA . GLU A 1 121 ? 3.859 24.925 -7.156 1.00 74.19 121 GLU A CA 1
ATOM 972 C C . GLU A 1 121 ? 3.205 24.807 -8.538 1.00 74.19 121 GLU A C 1
ATOM 974 O O . GLU A 1 121 ? 2.119 24.245 -8.643 1.00 74.19 121 GLU A O 1
ATOM 979 N N . THR A 1 122 ? 3.880 25.242 -9.607 1.00 77.69 122 THR A N 1
ATOM 980 C CA . THR A 1 122 ? 3.337 25.244 -10.976 1.00 77.69 122 THR A CA 1
ATOM 981 C C . THR A 1 122 ? 3.073 23.845 -11.528 1.00 77.69 122 THR A C 1
ATOM 983 O O . THR A 1 122 ? 2.087 23.639 -12.227 1.00 77.69 122 THR A O 1
ATOM 986 N N . LYS A 1 123 ? 3.934 22.858 -11.241 1.00 79.88 123 LYS A N 1
ATOM 987 C CA . LYS A 1 123 ? 3.658 21.468 -11.652 1.00 79.88 123 LYS A CA 1
ATOM 988 C C . LYS A 1 123 ? 2.726 20.765 -10.672 1.00 79.88 123 LYS A C 1
ATOM 990 O O . LYS A 1 123 ? 1.928 19.927 -11.083 1.00 79.88 123 LYS A O 1
ATOM 995 N N . ARG A 1 124 ? 2.783 21.132 -9.390 1.00 82.69 124 ARG A N 1
ATOM 996 C CA . ARG A 1 124 ? 1.886 20.592 -8.363 1.00 82.69 124 ARG A CA 1
ATOM 997 C C . ARG A 1 124 ? 0.431 21.017 -8.580 1.00 82.69 124 ARG A C 1
ATOM 999 O O . ARG A 1 124 ? -0.466 20.238 -8.270 1.00 82.69 124 ARG A O 1
ATOM 1006 N N . SER A 1 125 ? 0.189 22.205 -9.137 1.00 82.19 125 SER A N 1
ATOM 1007 C CA . SER A 1 125 ? -1.154 22.699 -9.471 1.00 82.19 125 SER A CA 1
ATOM 1008 C C . SER A 1 125 ? -1.791 21.975 -10.664 1.00 82.19 125 SER A C 1
ATOM 1010 O O . SER A 1 125 ? -3.013 21.903 -10.747 1.00 82.19 125 SER A O 1
ATOM 1012 N N . GLN A 1 126 ? -0.990 21.362 -11.546 1.00 86.75 126 GLN A N 1
ATOM 1013 C CA . GLN A 1 126 ? -1.497 20.504 -12.629 1.00 86.75 126 GLN A CA 1
ATOM 1014 C C . GLN A 1 126 ? -2.087 19.186 -12.101 1.00 86.75 126 GLN A C 1
ATOM 1016 O O . GLN A 1 126 ? -2.939 18.581 -12.752 1.00 86.75 126 GLN A O 1
ATOM 1021 N N . LEU A 1 127 ? -1.683 18.752 -10.901 1.00 90.31 127 LEU A N 1
ATOM 1022 C CA . LEU A 1 127 ? -2.253 17.594 -10.214 1.00 90.31 127 LEU A CA 1
ATOM 1023 C C . LEU A 1 127 ? -3.591 17.968 -9.557 1.00 90.31 127 LEU A C 1
ATOM 1025 O O . LEU A 1 127 ? -3.699 18.029 -8.330 1.00 90.31 127 LEU A O 1
ATOM 1029 N N . THR A 1 128 ? -4.607 18.220 -10.381 1.00 92.56 128 THR A N 1
ATOM 1030 C CA . THR A 1 128 ? -5.994 18.430 -9.933 1.00 92.56 128 THR A CA 1
ATOM 1031 C C . THR A 1 128 ? -6.570 17.164 -9.292 1.00 92.56 128 THR A C 1
ATOM 1033 O O . THR A 1 128 ? -6.014 16.072 -9.442 1.00 92.56 128 THR A O 1
ATOM 1036 N N . TRP A 1 129 ? -7.730 17.278 -8.635 1.00 93.38 129 TRP A N 1
ATOM 1037 C CA . TRP A 1 129 ? -8.460 16.118 -8.105 1.00 93.38 129 TRP A CA 1
ATOM 1038 C C . TRP A 1 129 ? -8.658 15.016 -9.160 1.00 93.38 129 TRP A C 1
ATOM 1040 O O . TRP A 1 129 ? -8.366 13.849 -8.902 1.00 93.38 129 TRP A O 1
ATOM 1050 N N . LYS A 1 130 ? -9.072 15.387 -10.380 1.00 93.50 130 LYS A N 1
ATOM 1051 C CA . LYS A 1 130 ? -9.303 14.444 -11.490 1.00 93.50 130 LYS A CA 1
ATOM 1052 C C . LYS A 1 130 ? -8.021 13.728 -11.923 1.00 93.50 130 LYS A C 1
ATOM 1054 O O . LYS A 1 130 ? -8.042 12.531 -12.180 1.00 93.50 130 LYS A O 1
ATOM 1059 N N . VAL A 1 131 ? -6.893 14.439 -11.972 1.00 94.38 131 VAL A N 1
ATOM 1060 C CA . VAL A 1 131 ? -5.594 13.837 -12.322 1.00 94.38 131 VAL A CA 1
ATOM 1061 C C . VAL A 1 131 ? -5.119 12.899 -11.211 1.00 94.38 131 VAL A C 1
ATOM 1063 O O . VAL A 1 131 ? -4.715 11.773 -11.485 1.00 94.38 131 VAL A O 1
ATOM 1066 N N . ARG A 1 132 ? -5.217 13.320 -9.946 1.00 95.25 132 ARG A N 1
ATOM 1067 C CA . ARG A 1 132 ? -4.802 12.519 -8.783 1.00 95.25 132 ARG A CA 1
ATOM 1068 C C . ARG A 1 132 ? -5.618 11.236 -8.632 1.00 95.25 132 ARG A C 1
ATOM 1070 O O . ARG A 1 132 ? -5.040 10.170 -8.436 1.00 95.25 132 ARG A O 1
ATOM 1077 N N . THR A 1 133 ? -6.939 11.323 -8.771 1.00 95.12 133 THR A N 1
ATOM 1078 C CA . THR A 1 133 ? -7.829 10.150 -8.737 1.00 95.12 133 THR A CA 1
ATOM 1079 C C . THR A 1 133 ? -7.583 9.204 -9.900 1.00 95.12 133 THR A C 1
ATOM 1081 O O . THR A 1 133 ? -7.531 7.994 -9.692 1.00 95.12 133 THR A O 1
ATOM 1084 N N . ARG A 1 134 ? -7.353 9.734 -11.107 1.00 95.94 134 ARG A N 1
ATOM 1085 C CA . ARG A 1 134 ? -6.969 8.921 -12.263 1.00 95.94 134 ARG A CA 1
ATOM 1086 C C . ARG A 1 134 ? -5.665 8.162 -12.018 1.00 95.94 134 ARG A C 1
ATOM 1088 O O . ARG A 1 134 ? -5.616 6.960 -12.251 1.00 95.94 134 ARG A O 1
ATOM 1095 N N . ILE A 1 135 ? -4.640 8.837 -11.498 1.00 96.69 135 ILE A N 1
ATOM 1096 C CA . ILE A 1 135 ? -3.359 8.210 -11.152 1.00 96.69 135 ILE A CA 1
ATOM 1097 C C . ILE A 1 135 ? -3.570 7.100 -10.115 1.00 96.69 135 ILE A C 1
ATOM 1099 O O . ILE A 1 135 ? -3.100 5.983 -10.313 1.00 96.69 135 ILE A O 1
ATOM 1103 N N . ALA A 1 136 ? -4.316 7.373 -9.040 1.00 97.44 136 ALA A N 1
ATOM 1104 C CA . ALA A 1 136 ? -4.650 6.377 -8.023 1.00 97.44 136 ALA A CA 1
ATOM 1105 C C . ALA A 1 136 ? -5.351 5.144 -8.624 1.00 97.44 136 ALA A C 1
ATOM 1107 O O . ALA A 1 136 ? -4.985 4.009 -8.316 1.00 97.44 136 ALA A O 1
ATOM 1108 N N . TYR A 1 137 ? -6.315 5.366 -9.517 1.00 97.00 137 TYR A N 1
ATOM 1109 C CA . TYR A 1 137 ? -7.041 4.307 -10.210 1.00 97.00 137 TYR A CA 1
ATOM 1110 C C . TYR A 1 137 ? -6.139 3.471 -11.130 1.00 97.00 137 TYR A C 1
ATOM 1112 O O . TYR A 1 137 ? -6.187 2.243 -11.093 1.00 97.00 137 TYR A O 1
ATOM 1120 N N . GLU A 1 138 ? -5.278 4.100 -11.931 1.00 97.25 138 GLU A N 1
ATOM 1121 C CA . GLU A 1 138 ? -4.382 3.377 -12.840 1.00 97.25 138 GLU A CA 1
ATOM 1122 C C . GLU A 1 138 ? -3.294 2.590 -12.088 1.00 97.25 138 GLU A C 1
ATOM 1124 O O . GLU A 1 138 ? -2.946 1.480 -12.495 1.00 97.25 138 GLU A O 1
ATOM 1129 N N . VAL A 1 139 ? -2.813 3.097 -10.946 1.00 98.00 139 VAL A N 1
ATOM 1130 C CA . VAL A 1 139 ? -1.952 2.320 -10.037 1.00 98.00 139 VAL A CA 1
ATOM 1131 C C . VAL A 1 139 ? -2.700 1.096 -9.501 1.00 98.00 139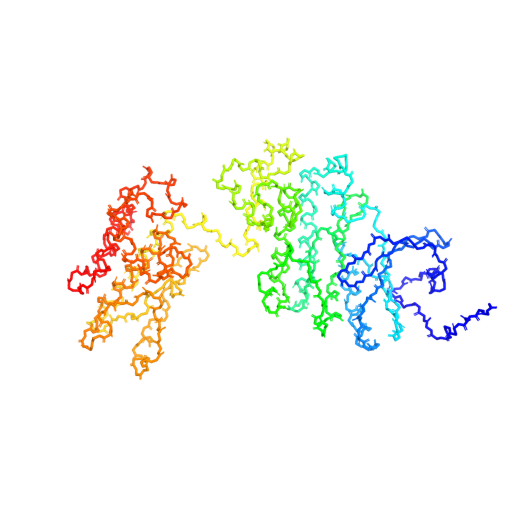 VAL A C 1
ATOM 1133 O O . VAL A 1 139 ? -2.156 -0.009 -9.536 1.00 98.00 139 VAL A O 1
ATOM 1136 N N . ALA A 1 140 ? -3.948 1.267 -9.049 1.00 97.38 140 ALA A N 1
ATOM 1137 C CA . ALA A 1 140 ? -4.769 0.166 -8.548 1.00 97.38 140 ALA A CA 1
ATOM 1138 C C . ALA A 1 140 ? -4.998 -0.913 -9.619 1.00 97.38 140 ALA A C 1
ATOM 1140 O O . ALA A 1 140 ? -4.833 -2.093 -9.324 1.00 97.38 140 ALA A O 1
ATOM 1141 N N . ARG A 1 141 ? -5.276 -0.522 -10.871 1.00 97.31 141 ARG A N 1
ATOM 1142 C CA . ARG A 1 141 ? -5.384 -1.452 -12.010 1.00 97.31 141 ARG A CA 1
ATOM 1143 C C . ARG A 1 141 ? -4.092 -2.226 -12.265 1.00 97.31 141 ARG A C 1
ATOM 1145 O O . ARG A 1 141 ? -4.124 -3.433 -12.485 1.00 97.31 141 ARG A O 1
ATOM 1152 N N . GLY A 1 142 ? -2.944 -1.547 -12.224 1.00 97.12 142 GLY A N 1
ATOM 1153 C CA . GLY A 1 142 ? -1.643 -2.206 -12.370 1.00 97.12 142 GLY A CA 1
ATOM 1154 C C . GLY A 1 142 ? -1.383 -3.243 -11.272 1.00 97.12 142 GLY A C 1
ATOM 1155 O O . GLY A 1 142 ? -0.889 -4.335 -11.555 1.00 97.12 142 GLY A O 1
ATOM 1156 N N . LEU A 1 143 ? -1.757 -2.927 -10.029 1.00 97.56 143 LEU A N 1
ATOM 1157 C CA . LEU A 1 143 ? -1.655 -3.847 -8.894 1.00 97.56 143 LEU A CA 1
ATOM 1158 C C . LEU A 1 143 ? -2.633 -5.020 -8.995 1.00 97.56 143 LEU A C 1
ATOM 1160 O O . LEU A 1 143 ? -2.217 -6.159 -8.791 1.00 97.56 143 LEU A O 1
ATOM 1164 N N . GLU A 1 144 ? -3.892 -4.763 -9.350 1.00 97.25 144 GLU A N 1
ATOM 1165 C CA . GLU A 1 144 ? -4.907 -5.792 -9.600 1.00 97.25 144 GLU A CA 1
ATOM 1166 C C . GLU A 1 144 ? -4.404 -6.801 -10.635 1.00 97.25 144 GLU A C 1
ATOM 1168 O O . GLU A 1 144 ? -4.390 -8.006 -10.372 1.00 97.25 144 GLU A O 1
ATOM 1173 N N . PHE A 1 145 ? -3.906 -6.304 -11.773 1.00 97.38 145 PHE A N 1
ATOM 1174 C CA . PHE A 1 145 ? -3.347 -7.145 -12.822 1.00 97.38 145 PHE A CA 1
ATOM 1175 C C . PHE A 1 145 ? -2.219 -8.035 -12.298 1.00 97.38 145 PHE A C 1
ATOM 1177 O O . PHE A 1 145 ? -2.256 -9.241 -12.535 1.00 97.38 145 PHE A O 1
ATOM 1184 N N . LEU A 1 146 ? -1.244 -7.474 -11.570 1.00 96.19 146 LEU A N 1
ATOM 1185 C CA . LEU A 1 146 ? -0.127 -8.236 -10.998 1.00 96.19 146 LEU A CA 1
ATOM 1186 C C . LEU A 1 146 ? -0.616 -9.288 -9.997 1.00 96.19 146 LEU A C 1
ATOM 1188 O O . LEU A 1 146 ? -0.202 -10.446 -10.060 1.00 96.19 146 LEU A O 1
ATOM 1192 N N . HIS A 1 147 ? -1.511 -8.903 -9.087 1.00 95.88 147 HIS A N 1
ATOM 1193 C CA . HIS A 1 147 ? -2.021 -9.781 -8.036 1.00 95.88 147 HIS A CA 1
ATOM 1194 C C . HIS A 1 147 ? -2.883 -10.917 -8.598 1.00 95.88 147 HIS A C 1
ATOM 1196 O O . HIS A 1 147 ? -2.956 -11.975 -7.969 1.00 95.88 147 HIS A O 1
ATOM 1202 N N . ALA A 1 148 ? -3.480 -10.753 -9.779 1.00 95.94 148 ALA A N 1
ATOM 1203 C CA . ALA A 1 148 ? -4.233 -11.804 -10.459 1.00 95.94 148 ALA A CA 1
ATOM 1204 C C . ALA A 1 148 ? -3.348 -12.921 -11.051 1.00 95.94 148 ALA A C 1
ATOM 1206 O O . ALA A 1 148 ? -3.829 -14.035 -11.240 1.00 95.94 148 ALA A O 1
ATOM 1207 N N . GLN A 1 149 ? -2.054 -12.677 -11.300 1.00 94.69 149 GLN A N 1
ATOM 1208 C CA . GLN A 1 149 ? -1.188 -13.635 -12.017 1.00 94.69 149 GLN A CA 1
ATOM 1209 C C . GLN A 1 149 ? -0.714 -14.825 -11.173 1.00 94.69 149 GLN A C 1
ATOM 1211 O O . GLN A 1 149 ? -0.159 -15.784 -11.701 1.00 94.69 149 GLN A O 1
ATOM 1216 N N . GLY A 1 150 ? -0.886 -14.772 -9.852 1.00 90.81 150 GLY A N 1
ATOM 1217 C CA . GLY A 1 150 ? -0.508 -15.868 -8.960 1.00 90.81 150 GLY A CA 1
ATOM 1218 C C . GLY A 1 150 ? -0.159 -15.403 -7.548 1.00 90.81 150 GLY A C 1
ATOM 1219 O O . GLY A 1 150 ? 0.014 -14.207 -7.317 1.00 90.81 150 GLY A O 1
ATOM 1220 N N . PRO A 1 151 ? -0.070 -16.312 -6.562 1.00 86.88 151 PRO A N 1
ATOM 1221 C CA . PRO A 1 151 ? 0.114 -15.968 -5.146 1.00 86.88 151 PRO A CA 1
ATOM 1222 C C . PRO A 1 151 ? 1.429 -15.226 -4.859 1.00 86.88 151 PRO A C 1
ATOM 1224 O O . PRO A 1 151 ? 1.453 -14.349 -4.001 1.00 86.88 151 PRO A O 1
ATOM 1227 N N . SER A 1 152 ? 2.484 -15.509 -5.625 1.00 87.94 152 SER A N 1
ATOM 1228 C CA . SER A 1 152 ? 3.822 -14.915 -5.465 1.00 87.94 152 SER A CA 1
ATOM 1229 C C . SER A 1 152 ? 4.127 -13.800 -6.477 1.00 87.94 152 SER A C 1
ATOM 1231 O O . SER A 1 152 ? 5.293 -13.465 -6.705 1.00 87.94 152 SER A O 1
ATOM 1233 N N . VAL A 1 153 ? 3.092 -13.248 -7.124 1.00 92.50 153 VAL A N 1
ATOM 1234 C CA . VAL A 1 153 ? 3.216 -12.098 -8.028 1.00 92.50 153 VAL A CA 1
ATOM 1235 C C . VAL A 1 153 ? 2.667 -10.857 -7.332 1.00 92.50 153 VAL A C 1
ATOM 1237 O O . VAL A 1 153 ? 1.474 -10.741 -7.054 1.00 92.50 153 VAL A O 1
ATOM 1240 N N . TYR A 1 154 ? 3.584 -9.955 -7.011 1.00 93.25 154 TYR A N 1
ATOM 1241 C CA . TYR A 1 154 ? 3.357 -8.680 -6.343 1.00 93.25 154 TYR A CA 1
ATOM 1242 C C . TYR A 1 154 ? 4.465 -7.705 -6.764 1.00 93.25 154 TYR A C 1
ATOM 1244 O O . TYR A 1 154 ? 5.508 -8.112 -7.288 1.00 93.25 154 TYR A O 1
ATOM 1252 N N . HIS A 1 155 ? 4.234 -6.412 -6.575 1.00 94.94 155 HIS A N 1
ATOM 1253 C CA . HIS A 1 155 ? 5.159 -5.359 -6.965 1.00 94.94 155 HIS A CA 1
ATOM 1254 C C . HIS A 1 155 ? 6.342 -5.253 -5.995 1.00 94.94 155 HIS A C 1
ATOM 1256 O O . HIS A 1 155 ? 7.492 -5.211 -6.436 1.00 94.94 155 HIS A O 1
ATOM 1262 N N . GLY A 1 156 ? 6.075 -5.189 -4.689 1.00 90.75 156 GLY A N 1
ATOM 1263 C CA . GLY A 1 156 ? 7.055 -5.184 -3.600 1.00 90.75 156 GLY A CA 1
ATOM 1264 C C . GLY A 1 156 ? 7.855 -3.891 -3.412 1.00 90.75 156 GLY A C 1
ATOM 1265 O O . GLY A 1 156 ? 8.847 -3.895 -2.689 1.00 90.75 156 GLY A O 1
ATOM 1266 N N . ASN A 1 157 ? 7.489 -2.796 -4.090 1.00 90.94 157 ASN A N 1
ATOM 1267 C CA . ASN A 1 157 ? 8.180 -1.500 -3.976 1.00 90.94 157 ASN A CA 1
ATOM 1268 C C . ASN A 1 157 ? 7.299 -0.336 -4.470 1.00 90.94 157 ASN A C 1
ATOM 1270 O O . ASN A 1 157 ? 7.739 0.486 -5.277 1.00 90.94 157 ASN A O 1
ATOM 1274 N N . ILE A 1 158 ? 6.030 -0.305 -4.059 1.00 95.12 158 ILE A N 1
ATOM 1275 C CA . ILE A 1 158 ? 5.098 0.766 -4.438 1.00 95.12 158 ILE A CA 1
ATOM 1276 C C . ILE A 1 158 ? 5.475 2.059 -3.713 1.00 95.12 158 ILE A C 1
ATOM 1278 O O . ILE A 1 158 ? 5.604 2.079 -2.493 1.00 95.12 158 ILE A O 1
ATOM 1282 N N . ARG A 1 159 ? 5.674 3.134 -4.485 1.00 92.81 159 ARG A N 1
ATOM 1283 C CA . ARG A 1 159 ? 5.975 4.492 -4.002 1.00 92.81 159 ARG A CA 1
ATOM 1284 C C . ARG A 1 159 ? 5.878 5.512 -5.131 1.00 92.81 159 ARG A C 1
ATOM 1286 O O . ARG A 1 159 ? 6.025 5.143 -6.295 1.00 92.81 159 ARG A O 1
ATOM 1293 N N . SER A 1 160 ? 5.749 6.798 -4.808 1.00 94.19 160 SER A N 1
ATOM 1294 C CA . SER A 1 160 ? 5.596 7.866 -5.812 1.00 94.19 160 SER A CA 1
ATOM 1295 C C . SER A 1 160 ? 6.761 7.971 -6.800 1.00 94.19 160 SER A C 1
ATOM 1297 O O . SER A 1 160 ? 6.551 8.346 -7.950 1.00 94.19 160 SER A O 1
ATOM 1299 N N . SER A 1 161 ? 7.984 7.584 -6.415 1.00 91.94 161 SER A N 1
ATOM 1300 C CA . SER A 1 161 ? 9.137 7.563 -7.334 1.00 91.94 161 SER A CA 1
ATOM 1301 C C . SER A 1 161 ? 9.081 6.447 -8.385 1.00 91.94 161 SER A C 1
ATOM 1303 O O . SER A 1 161 ? 9.823 6.504 -9.361 1.00 91.94 161 SER A O 1
ATOM 1305 N N . ASN A 1 162 ? 8.233 5.437 -8.175 1.00 94.25 162 ASN A N 1
ATOM 1306 C CA . ASN A 1 162 ? 8.068 4.291 -9.074 1.00 94.25 162 ASN A CA 1
ATOM 1307 C C . ASN A 1 162 ? 6.751 4.357 -9.867 1.00 94.25 162 ASN A C 1
ATOM 1309 O O . ASN A 1 162 ? 6.454 3.472 -10.662 1.00 94.25 162 ASN A O 1
ATOM 1313 N N . VAL A 1 163 ? 5.968 5.422 -9.678 1.00 96.69 163 VAL A N 1
ATOM 1314 C CA . VAL A 1 163 ? 4.808 5.753 -10.509 1.00 96.69 163 VAL A CA 1
ATOM 1315 C C . VAL A 1 163 ? 5.288 6.738 -11.567 1.00 96.69 163 VAL A C 1
ATOM 1317 O O . VAL A 1 163 ? 5.401 7.929 -11.286 1.00 96.69 163 VAL A O 1
ATOM 1320 N N . LEU A 1 164 ? 5.651 6.253 -12.754 1.00 95.12 164 LEU A N 1
ATOM 1321 C CA . LEU A 1 164 ? 6.078 7.119 -13.852 1.00 95.12 164 LEU A CA 1
ATOM 1322 C C . LEU A 1 164 ? 4.875 7.653 -14.624 1.00 95.12 164 LEU A C 1
ATOM 1324 O O . LEU A 1 164 ? 3.842 6.989 -14.696 1.00 95.12 164 LEU A O 1
ATOM 1328 N N . LEU A 1 165 ? 5.024 8.842 -15.202 1.00 93.75 165 LEU A N 1
ATOM 1329 C CA . LEU A 1 165 ? 3.951 9.551 -15.888 1.00 93.75 165 LEU A CA 1
ATOM 1330 C C . LEU A 1 165 ? 4.304 9.812 -17.359 1.00 93.75 165 LEU A C 1
ATOM 1332 O O . LEU A 1 165 ? 5.413 10.250 -17.693 1.00 93.75 165 LEU A O 1
ATOM 1336 N N . THR A 1 166 ? 3.339 9.566 -18.243 1.00 91.69 166 THR A N 1
ATOM 1337 C CA . THR A 1 166 ? 3.363 10.043 -19.635 1.00 91.69 166 THR A CA 1
ATOM 1338 C C . THR A 1 166 ? 3.005 11.533 -19.692 1.00 91.69 166 THR A C 1
ATOM 1340 O O . THR A 1 166 ? 2.560 12.103 -18.700 1.00 91.69 166 THR A O 1
ATOM 1343 N N . ASN A 1 167 ? 3.136 12.172 -20.862 1.00 88.50 167 ASN A N 1
ATOM 1344 C CA . ASN A 1 167 ? 2.702 13.567 -21.068 1.00 88.50 167 ASN A CA 1
ATOM 1345 C C . ASN A 1 167 ? 1.194 13.790 -20.822 1.00 88.50 167 ASN A C 1
ATOM 1347 O O . ASN A 1 167 ? 0.769 14.917 -20.586 1.00 88.50 167 ASN A O 1
ATOM 1351 N N . SER A 1 168 ? 0.393 12.726 -20.890 1.00 89.50 168 SER A N 1
ATOM 1352 C CA . SER A 1 168 ? -1.055 12.702 -20.643 1.00 89.50 168 SER A CA 1
ATOM 1353 C C . SER A 1 168 ? -1.419 12.317 -19.203 1.00 89.50 168 SER A C 1
ATOM 1355 O O . SER A 1 168 ? -2.598 12.112 -18.913 1.00 89.50 168 SER A O 1
ATOM 1357 N N . PHE A 1 169 ? -0.431 12.245 -18.301 1.00 88.75 169 PHE A N 1
ATOM 1358 C CA . PHE A 1 169 ? -0.570 11.750 -16.925 1.00 88.75 169 PHE A CA 1
ATOM 1359 C C . PHE A 1 169 ? -1.022 10.286 -16.819 1.00 88.75 169 PHE A C 1
ATOM 1361 O O . PHE A 1 169 ? -1.516 9.879 -15.768 1.00 88.75 169 PHE A O 1
ATOM 1368 N N . ASP A 1 170 ? -0.828 9.485 -17.869 1.00 92.38 170 ASP A N 1
ATOM 1369 C CA . ASP A 1 170 ? -1.046 8.042 -17.769 1.00 92.38 170 ASP A CA 1
ATOM 1370 C C . ASP A 1 170 ? 0.088 7.420 -16.947 1.00 92.38 170 ASP A C 1
ATOM 1372 O O . ASP A 1 170 ? 1.258 7.805 -17.065 1.00 92.38 170 ASP A O 1
ATOM 1376 N N . VAL A 1 171 ? -0.257 6.440 -16.125 1.00 95.81 171 VAL A N 1
ATOM 1377 C CA . VAL A 1 171 ? 0.645 5.780 -15.188 1.00 95.81 171 VAL A CA 1
ATOM 1378 C C . VAL A 1 171 ? 1.394 4.636 -15.856 1.00 95.81 171 VAL A C 1
ATOM 1380 O O . VAL A 1 171 ? 0.812 3.784 -16.523 1.00 95.81 171 VAL A O 1
ATOM 1383 N N . ARG A 1 172 ? 2.697 4.559 -15.578 1.00 96.06 172 ARG A N 1
ATOM 1384 C CA . ARG A 1 172 ? 3.547 3.387 -15.811 1.00 96.06 172 ARG A CA 1
ATOM 1385 C C . ARG A 1 172 ? 4.271 3.026 -14.514 1.00 96.06 172 ARG A C 1
ATOM 1387 O O . ARG A 1 172 ? 5.200 3.718 -14.101 1.00 96.06 172 ARG A O 1
ATOM 1394 N N . LEU A 1 173 ? 3.850 1.943 -13.865 1.00 96.62 173 LEU A N 1
ATOM 1395 C CA . LEU A 1 173 ? 4.518 1.384 -12.693 1.00 96.62 173 LEU A CA 1
ATOM 1396 C C . LEU A 1 173 ? 5.857 0.781 -13.108 1.00 96.62 173 LEU A C 1
ATOM 1398 O O . LEU A 1 173 ? 5.913 -0.125 -13.942 1.00 96.62 173 LEU A O 1
ATOM 1402 N N . SER A 1 174 ? 6.934 1.301 -12.533 1.00 94.19 174 SER A N 1
ATOM 1403 C CA . SER A 1 174 ? 8.285 0.784 -12.708 1.00 94.19 174 SER A CA 1
ATOM 1404 C C . SER A 1 174 ? 8.674 -0.130 -11.549 1.00 94.19 174 SER A C 1
ATOM 1406 O O . SER A 1 174 ? 8.051 -0.130 -10.494 1.00 94.19 174 SER A O 1
ATOM 1408 N N . ASP A 1 175 ? 9.752 -0.894 -11.721 1.00 91.75 175 ASP A N 1
ATOM 1409 C CA . ASP A 1 175 ? 10.358 -1.711 -10.664 1.00 91.75 175 ASP A CA 1
ATOM 1410 C C . ASP A 1 175 ? 9.506 -2.869 -10.111 1.00 91.75 175 ASP A C 1
ATOM 1412 O O . ASP A 1 175 ? 9.871 -3.456 -9.084 1.00 91.75 175 ASP A O 1
ATOM 1416 N N . HIS A 1 176 ? 8.417 -3.254 -10.784 1.00 92.69 176 HIS A N 1
ATOM 1417 C CA . HIS A 1 176 ? 7.584 -4.374 -10.346 1.00 92.69 176 HIS A CA 1
ATOM 1418 C C . HIS A 1 176 ? 8.417 -5.655 -10.233 1.00 92.69 176 HIS A C 1
ATOM 1420 O O . HIS A 1 176 ? 9.122 -6.057 -11.157 1.00 92.69 176 HIS A O 1
ATOM 1426 N N . GLY A 1 177 ? 8.371 -6.297 -9.067 1.00 88.06 177 GLY A N 1
ATOM 1427 C CA . GLY A 1 177 ? 9.009 -7.588 -8.829 1.00 88.06 177 GLY A CA 1
ATOM 1428 C C . GLY A 1 177 ? 10.543 -7.591 -8.860 1.00 88.06 177 GLY A C 1
ATOM 1429 O O . GLY A 1 177 ? 11.118 -8.669 -8.696 1.00 88.06 177 GLY A O 1
ATOM 1430 N N . LEU A 1 178 ? 11.219 -6.439 -9.009 1.00 90.75 178 LEU A N 1
ATOM 1431 C CA . LEU A 1 178 ? 12.690 -6.364 -8.994 1.00 90.75 178 LEU A CA 1
ATOM 1432 C C . LEU A 1 178 ? 13.287 -6.808 -7.660 1.00 90.75 178 LEU A C 1
ATOM 1434 O O . LEU A 1 178 ? 14.380 -7.364 -7.646 1.00 90.75 178 LEU A O 1
ATOM 1438 N N . PHE A 1 179 ? 12.559 -6.647 -6.551 1.00 86.62 179 PHE A N 1
ATOM 1439 C CA . PHE A 1 179 ? 12.969 -7.165 -5.244 1.00 86.62 179 PHE A CA 1
ATOM 1440 C C . PHE A 1 179 ? 13.308 -8.667 -5.282 1.00 86.62 179 PHE A C 1
ATOM 1442 O O . PHE A 1 179 ? 14.237 -9.110 -4.609 1.00 86.62 179 PHE A O 1
ATOM 1449 N N . ARG A 1 180 ? 12.636 -9.452 -6.138 1.00 87.31 180 ARG A N 1
ATOM 1450 C CA . ARG A 1 180 ? 12.881 -10.899 -6.295 1.00 87.31 180 ARG A CA 1
ATOM 1451 C C . ARG A 1 180 ? 14.279 -11.224 -6.832 1.00 87.31 180 ARG A C 1
ATOM 1453 O O . ARG A 1 180 ? 14.741 -12.362 -6.716 1.00 87.31 180 ARG A O 1
ATOM 1460 N N . LEU A 1 181 ? 14.968 -10.236 -7.406 1.00 88.12 181 LEU A N 1
ATOM 1461 C CA . LEU A 1 181 ? 16.362 -10.352 -7.833 1.00 88.12 181 LEU A CA 1
ATOM 1462 C C . LEU A 1 181 ? 17.355 -10.224 -6.665 1.00 88.12 181 LEU A C 1
ATOM 1464 O O . LEU A 1 181 ? 18.531 -10.536 -6.836 1.00 88.12 181 LEU A O 1
ATOM 1468 N N . PHE A 1 182 ? 16.884 -9.780 -5.497 1.00 85.62 182 PHE A N 1
ATOM 1469 C CA . PHE A 1 182 ? 17.698 -9.392 -4.345 1.00 85.62 182 PHE A CA 1
ATOM 1470 C C . PHE A 1 182 ? 17.299 -10.089 -3.037 1.00 85.62 182 PHE A C 1
ATOM 1472 O O . PHE A 1 182 ? 17.783 -9.693 -1.984 1.00 85.62 182 PHE A O 1
ATOM 1479 N N . MET A 1 183 ? 16.456 -11.130 -3.073 1.00 73.69 183 MET A N 1
ATOM 1480 C CA . MET A 1 183 ? 15.944 -11.791 -1.855 1.00 73.69 183 MET A CA 1
ATOM 1481 C C . MET A 1 183 ? 17.042 -12.330 -0.926 1.00 73.69 183 MET A C 1
ATOM 1483 O O . MET A 1 183 ? 16.831 -12.432 0.275 1.00 73.69 183 MET A O 1
ATOM 1487 N N . SER A 1 184 ? 18.216 -12.654 -1.468 1.00 68.75 184 SER A N 1
ATOM 1488 C CA . SER A 1 184 ? 19.367 -13.137 -0.694 1.00 68.75 184 SER A CA 1
ATOM 1489 C C . SER A 1 184 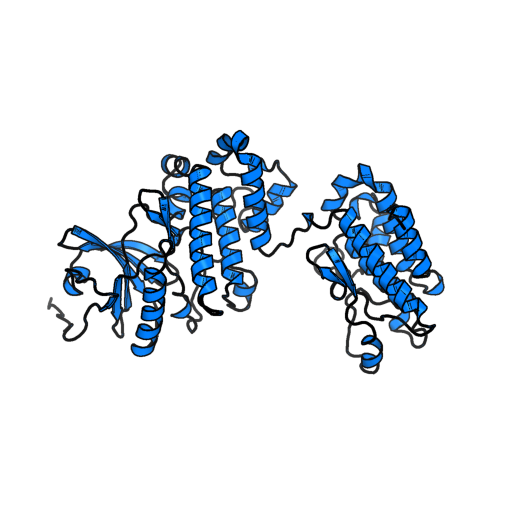? 20.299 -12.018 -0.214 1.00 68.75 184 SER A C 1
ATOM 1491 O O . SER A 1 184 ? 21.352 -12.316 0.341 1.00 68.75 184 SER A O 1
ATOM 1493 N N . ASN A 1 185 ? 19.968 -10.745 -0.457 1.00 70.06 185 ASN A N 1
ATOM 1494 C CA . ASN A 1 185 ? 20.819 -9.615 -0.102 1.00 70.06 185 ASN A CA 1
ATOM 1495 C C . ASN A 1 185 ? 20.377 -8.991 1.243 1.00 70.06 185 ASN A C 1
ATOM 1497 O O . ASN A 1 185 ? 19.395 -8.245 1.271 1.00 70.06 185 ASN A O 1
ATOM 1501 N N . PRO A 1 186 ? 21.123 -9.210 2.345 1.00 60.97 186 PRO A N 1
ATOM 1502 C CA . PRO A 1 186 ? 20.768 -8.700 3.674 1.00 60.97 186 PRO A CA 1
ATOM 1503 C C . PRO A 1 186 ? 20.933 -7.177 3.808 1.00 60.97 186 PRO A C 1
ATOM 1505 O O . PRO A 1 186 ? 20.505 -6.591 4.797 1.00 60.97 186 PRO A O 1
ATOM 1508 N N . THR A 1 187 ? 21.566 -6.525 2.829 1.00 64.88 187 THR A N 1
ATOM 1509 C CA . THR A 1 187 ? 21.838 -5.077 2.826 1.00 64.88 187 THR A CA 1
ATOM 1510 C C . THR A 1 187 ? 20.796 -4.263 2.056 1.00 64.88 187 THR A C 1
ATOM 1512 O O . THR A 1 187 ? 20.920 -3.039 1.940 1.00 64.88 187 THR A O 1
ATOM 1515 N N . LEU A 1 188 ? 19.761 -4.914 1.511 1.00 70.88 188 LEU A N 1
ATOM 1516 C CA . LEU A 1 188 ? 18.744 -4.239 0.717 1.00 70.88 188 LEU A CA 1
ATOM 1517 C C . LEU A 1 188 ? 17.860 -3.338 1.598 1.00 70.88 188 LEU A C 1
ATOM 1519 O O . LEU A 1 188 ? 16.922 -3.783 2.251 1.00 70.88 188 LEU A O 1
ATOM 1523 N N . SER A 1 189 ? 18.146 -2.037 1.577 1.00 68.12 189 SER A N 1
ATOM 1524 C CA . SER A 1 189 ? 17.363 -1.028 2.294 1.00 68.12 189 SER A CA 1
ATOM 1525 C C . SER A 1 189 ? 16.116 -0.624 1.499 1.00 68.12 189 SER A C 1
ATOM 1527 O O . SER A 1 189 ? 16.201 0.068 0.475 1.00 68.12 189 SER A O 1
ATOM 1529 N N . LEU A 1 190 ? 14.949 -1.073 1.963 1.00 73.06 190 LEU A N 1
ATOM 1530 C CA . LEU A 1 190 ? 13.644 -0.644 1.456 1.00 73.06 190 LEU A CA 1
ATOM 1531 C C . LEU A 1 190 ? 13.281 0.750 1.985 1.00 73.06 190 LEU A C 1
ATOM 1533 O O . LEU A 1 190 ? 13.814 1.224 2.991 1.00 73.06 190 LEU A O 1
ATOM 1537 N N . ASN A 1 191 ? 12.369 1.437 1.294 1.00 72.56 191 ASN A N 1
ATOM 1538 C CA . ASN A 1 191 ? 11.918 2.748 1.747 1.00 72.56 191 ASN A CA 1
ATOM 1539 C C . ASN A 1 191 ? 10.983 2.602 2.956 1.00 72.56 191 ASN A C 1
ATOM 1541 O O . ASN A 1 191 ? 9.829 2.203 2.803 1.00 72.56 191 ASN A O 1
ATOM 1545 N N . ARG A 1 192 ? 11.476 3.004 4.133 1.00 75.50 192 ARG A N 1
ATOM 1546 C CA . ARG A 1 192 ? 10.752 2.928 5.410 1.00 75.50 192 ARG A CA 1
ATOM 1547 C C . ARG A 1 192 ? 9.403 3.652 5.409 1.00 75.50 192 ARG A C 1
ATOM 1549 O O . ARG A 1 192 ? 8.524 3.259 6.158 1.00 75.50 192 ARG A O 1
ATOM 1556 N N . GLY A 1 193 ? 9.219 4.671 4.567 1.00 84.31 193 GLY A N 1
ATOM 1557 C CA . GLY A 1 193 ? 7.989 5.466 4.526 1.00 84.31 193 GLY A CA 1
ATOM 1558 C C . GLY A 1 193 ? 6.773 4.725 3.976 1.00 84.31 193 GLY A C 1
ATOM 1559 O O . GLY A 1 193 ? 5.658 5.048 4.355 1.00 84.31 193 GLY A O 1
ATOM 1560 N N . TYR A 1 194 ? 6.975 3.728 3.109 1.00 88.62 194 TYR A N 1
ATOM 1561 C CA . TYR A 1 194 ? 5.891 2.938 2.497 1.00 88.62 194 TYR A CA 1
ATOM 1562 C C . TYR A 1 194 ? 5.814 1.517 3.052 1.00 88.62 194 TYR A C 1
ATOM 1564 O O . TYR A 1 194 ? 5.004 0.713 2.591 1.00 88.62 194 TYR A O 1
ATOM 1572 N N . GLN A 1 195 ? 6.701 1.178 3.983 1.00 86.50 195 GLN A N 1
ATOM 1573 C CA . GLN A 1 195 ? 6.904 -0.187 4.428 1.00 86.50 195 GLN A CA 1
ATOM 1574 C C . GLN A 1 195 ? 5.770 -0.613 5.358 1.00 86.50 195 GLN A C 1
ATOM 1576 O O . GLN A 1 195 ? 5.495 0.050 6.356 1.00 86.50 195 GLN A O 1
ATOM 1581 N N . ALA A 1 196 ? 5.128 -1.732 5.023 1.00 84.62 196 ALA A N 1
ATOM 1582 C CA . ALA A 1 196 ? 4.147 -2.349 5.900 1.00 84.62 196 ALA A CA 1
ATOM 1583 C C . ALA A 1 196 ? 4.826 -2.857 7.188 1.00 84.62 196 ALA A C 1
ATOM 1585 O O . ALA A 1 196 ? 5.992 -3.278 7.125 1.00 84.62 196 ALA A O 1
ATOM 1586 N N . PRO A 1 197 ? 4.136 -2.844 8.343 1.00 82.19 197 PRO A N 1
ATOM 1587 C CA . PRO A 1 197 ? 4.714 -3.264 9.617 1.00 82.19 197 PRO A CA 1
ATOM 1588 C C . PRO A 1 197 ? 5.366 -4.652 9.550 1.00 82.19 197 PRO A C 1
ATOM 1590 O O . PRO A 1 197 ? 6.504 -4.820 9.981 1.00 82.19 197 PRO A O 1
ATOM 1593 N N . GLU A 1 198 ? 4.705 -5.628 8.926 1.00 76.19 198 GLU A N 1
ATOM 1594 C CA . GLU A 1 198 ? 5.183 -7.005 8.771 1.00 76.19 198 GLU A CA 1
ATOM 1595 C C . GLU A 1 198 ? 6.483 -7.116 7.955 1.00 76.19 198 GLU A C 1
ATOM 1597 O O . GLU A 1 198 ? 7.364 -7.919 8.278 1.00 76.19 198 GLU A O 1
ATOM 1602 N N . VAL A 1 199 ? 6.673 -6.244 6.957 1.00 78.94 199 VAL A N 1
ATOM 1603 C CA . VAL A 1 199 ? 7.915 -6.180 6.172 1.00 78.94 199 VAL A CA 1
ATOM 1604 C C . VAL A 1 199 ? 9.056 -5.637 7.034 1.00 78.94 199 VAL A C 1
ATOM 1606 O O . VAL A 1 199 ? 10.203 -6.038 6.860 1.00 78.94 199 VAL A O 1
ATOM 1609 N N . GLY A 1 200 ? 8.762 -4.718 7.961 1.00 69.81 200 GLY A N 1
ATOM 1610 C CA . GLY A 1 200 ? 9.716 -4.162 8.933 1.00 69.81 200 GLY A CA 1
ATOM 1611 C C . GLY A 1 200 ? 10.344 -5.205 9.848 1.00 69.81 200 GLY A C 1
ATOM 1612 O O . GLY A 1 200 ? 11.534 -5.118 10.147 1.00 69.81 200 GLY A O 1
ATOM 1613 N N . TYR A 1 201 ? 9.554 -6.194 10.262 1.00 60.03 201 TYR A N 1
ATOM 1614 C CA . TYR A 1 201 ? 9.982 -7.209 11.222 1.00 60.03 201 TYR A CA 1
ATOM 1615 C C . TYR A 1 201 ? 10.604 -8.444 10.568 1.00 60.03 201 TYR A C 1
ATOM 1617 O O . TYR A 1 201 ? 11.592 -8.962 11.082 1.00 60.03 201 TYR A O 1
ATOM 1625 N N . ALA A 1 202 ? 10.037 -8.918 9.454 1.00 61.97 202 ALA A N 1
ATOM 1626 C CA . ALA A 1 202 ? 10.374 -10.228 8.891 1.00 61.97 202 ALA A CA 1
ATOM 1627 C C . ALA A 1 202 ? 10.817 -10.198 7.418 1.00 61.97 202 ALA A C 1
ATOM 1629 O O . ALA A 1 202 ? 11.088 -11.256 6.856 1.00 61.97 202 ALA A O 1
ATOM 1630 N N . TYR A 1 203 ? 10.885 -9.020 6.779 1.00 73.38 203 TYR A N 1
ATOM 1631 C CA . TYR A 1 203 ? 11.045 -8.895 5.320 1.00 73.38 203 TYR A CA 1
ATOM 1632 C C . TYR A 1 203 ? 9.977 -9.674 4.524 1.00 73.38 203 TYR A C 1
ATOM 1634 O O . TYR A 1 203 ? 10.216 -10.104 3.393 1.00 73.38 203 TYR A O 1
ATOM 1642 N N . ASP A 1 204 ? 8.780 -9.825 5.099 1.00 78.25 204 ASP A N 1
ATOM 1643 C CA . ASP A 1 204 ? 7.668 -10.567 4.500 1.00 78.25 204 ASP A CA 1
ATOM 1644 C C . ASP A 1 204 ? 6.921 -9.722 3.454 1.00 78.25 204 ASP A C 1
ATOM 1646 O O . ASP A 1 204 ? 5.848 -9.163 3.694 1.00 78.25 204 ASP A O 1
ATOM 1650 N N . ILE A 1 205 ? 7.541 -9.558 2.282 1.00 86.12 205 ILE A N 1
ATOM 1651 C CA . ILE A 1 205 ? 6.927 -8.841 1.163 1.00 86.12 205 ILE A CA 1
ATOM 1652 C C . ILE A 1 205 ? 5.884 -9.730 0.498 1.00 86.12 205 ILE A C 1
ATOM 1654 O O . ILE A 1 205 ? 6.188 -10.802 -0.025 1.00 86.12 205 ILE A O 1
ATOM 1658 N N . SER A 1 206 ? 4.663 -9.215 0.442 1.00 90.12 206 SER A N 1
ATOM 1659 C CA . SER A 1 206 ? 3.487 -9.908 -0.066 1.00 90.12 206 SER A CA 1
ATOM 1660 C C . SER A 1 206 ? 2.537 -8.965 -0.810 1.00 90.12 206 SER A C 1
ATOM 1662 O O . SER A 1 206 ? 2.677 -7.739 -0.782 1.00 90.12 206 SER A O 1
ATOM 1664 N N . LYS A 1 207 ? 1.478 -9.525 -1.402 1.00 93.81 207 LYS A N 1
ATOM 1665 C CA . LYS A 1 207 ? 0.358 -8.737 -1.946 1.00 93.81 207 LYS A CA 1
ATOM 1666 C C . LYS A 1 207 ? -0.278 -7.809 -0.907 1.00 93.81 207 LYS A C 1
ATOM 1668 O O . LYS A 1 207 ? -0.767 -6.745 -1.262 1.00 93.81 207 LYS A O 1
ATOM 1673 N N . LYS A 1 208 ? -0.285 -8.196 0.374 1.00 91.44 208 LYS A N 1
ATOM 1674 C CA . LYS A 1 208 ? -0.834 -7.363 1.454 1.00 91.44 208 LYS A CA 1
ATOM 1675 C C . LYS A 1 208 ? 0.077 -6.179 1.761 1.00 91.44 208 LYS A C 1
ATOM 1677 O O . LYS A 1 208 ? -0.427 -5.068 1.903 1.00 91.44 208 LYS A O 1
ATOM 1682 N N . SER A 1 209 ? 1.393 -6.383 1.705 1.00 91.38 209 SER A N 1
ATOM 1683 C CA . SER A 1 209 ? 2.344 -5.276 1.811 1.00 91.38 209 SER A CA 1
ATOM 1684 C C . SER A 1 209 ? 2.216 -4.270 0.655 1.00 91.38 209 SER A C 1
ATOM 1686 O O . SER A 1 209 ? 2.284 -3.070 0.899 1.00 91.38 209 SER A O 1
ATOM 1688 N N . ASP A 1 210 ? 1.920 -4.721 -0.576 1.00 95.06 210 ASP A N 1
ATOM 1689 C CA . ASP A 1 210 ? 1.614 -3.818 -1.701 1.00 95.06 210 ASP A CA 1
ATOM 1690 C C . ASP A 1 210 ? 0.379 -2.956 -1.425 1.00 95.06 210 ASP A C 1
ATOM 1692 O O . ASP A 1 210 ? 0.391 -1.763 -1.720 1.00 95.06 210 ASP A O 1
ATOM 1696 N N . VAL A 1 211 ? -0.680 -3.550 -0.859 1.00 95.44 211 VAL A N 1
ATOM 1697 C CA . VAL A 1 211 ? -1.909 -2.828 -0.493 1.00 95.44 211 VAL A CA 1
ATOM 1698 C C . VAL A 1 211 ? -1.609 -1.764 0.562 1.00 95.44 211 VAL A C 1
ATOM 1700 O O . VAL A 1 211 ? -2.052 -0.628 0.414 1.00 95.44 211 VAL A O 1
ATOM 1703 N N . TYR A 1 212 ? -0.796 -2.081 1.573 1.00 93.62 212 TYR A N 1
ATOM 1704 C CA . TYR A 1 212 ? -0.351 -1.097 2.562 1.00 93.62 212 TYR A CA 1
ATOM 1705 C C . TYR A 1 212 ? 0.442 0.046 1.914 1.00 93.62 212 TYR A C 1
ATOM 1707 O O . TYR A 1 212 ? 0.127 1.221 2.116 1.00 93.62 212 TYR A O 1
ATOM 1715 N N . SER A 1 213 ? 1.458 -0.275 1.105 1.00 94.75 213 SER A N 1
ATOM 1716 C CA . SER A 1 213 ? 2.267 0.732 0.408 1.00 94.75 213 SER A CA 1
ATOM 1717 C C . SER A 1 213 ? 1.419 1.588 -0.538 1.00 94.75 213 SER A C 1
ATOM 1719 O O . SER A 1 213 ? 1.654 2.791 -0.659 1.00 94.75 213 SER A O 1
ATOM 1721 N N . PHE A 1 214 ? 0.399 0.999 -1.169 1.00 97.38 214 PHE A N 1
ATOM 1722 C CA . PHE A 1 214 ? -0.593 1.724 -1.955 1.00 97.38 214 PHE A CA 1
ATOM 1723 C C . PHE A 1 214 ? -1.439 2.664 -1.087 1.00 97.38 214 PHE A C 1
ATOM 1725 O O . PHE A 1 214 ? -1.643 3.807 -1.480 1.00 97.38 214 PHE A O 1
ATOM 1732 N N . GLY A 1 215 ? -1.844 2.251 0.119 1.00 95.88 215 GLY A N 1
ATOM 1733 C CA . GLY A 1 215 ? -2.480 3.130 1.108 1.00 95.88 215 GLY A CA 1
ATOM 1734 C C . GLY A 1 215 ? -1.633 4.364 1.428 1.00 95.88 215 GLY A C 1
ATOM 1735 O O . GLY A 1 215 ? -2.115 5.488 1.315 1.00 95.88 215 GLY A O 1
ATOM 1736 N N . VAL A 1 216 ? -0.332 4.181 1.691 1.00 94.81 216 VAL A N 1
ATOM 1737 C CA . VAL A 1 216 ? 0.589 5.313 1.921 1.00 94.81 216 VAL A CA 1
ATOM 1738 C C . VAL A 1 216 ? 0.687 6.212 0.686 1.00 94.81 216 VAL A C 1
ATOM 1740 O O . VAL A 1 216 ? 0.665 7.435 0.811 1.00 94.81 216 VAL A O 1
ATOM 1743 N N . LEU A 1 217 ? 0.775 5.625 -0.511 1.00 96.81 217 LEU A N 1
ATOM 1744 C CA . LEU A 1 217 ? 0.798 6.377 -1.764 1.00 96.81 217 LEU A CA 1
ATOM 1745 C C . LEU A 1 217 ? -0.486 7.197 -1.961 1.00 96.81 217 LEU A C 1
ATOM 1747 O O . LEU A 1 217 ? -0.407 8.341 -2.399 1.00 96.81 217 LEU A O 1
ATOM 1751 N N . LEU A 1 218 ? -1.656 6.659 -1.612 1.00 96.88 218 LEU A N 1
ATOM 1752 C CA . LEU A 1 218 ? -2.911 7.411 -1.637 1.00 96.88 218 LEU A CA 1
ATOM 1753 C C . LEU A 1 218 ? -2.875 8.584 -0.654 1.00 96.88 218 LEU A C 1
ATOM 1755 O O . LEU A 1 218 ? -3.250 9.691 -1.031 1.00 96.88 218 LEU A O 1
ATOM 1759 N N . LEU A 1 219 ? -2.376 8.384 0.569 1.00 94.44 219 LEU A N 1
ATOM 1760 C CA . LEU A 1 219 ? -2.210 9.480 1.529 1.00 94.44 219 LEU A CA 1
ATOM 1761 C C . LEU A 1 219 ? -1.262 10.555 0.993 1.00 94.44 219 LEU A C 1
ATOM 1763 O O . LEU A 1 219 ? -1.551 11.743 1.107 1.00 94.44 219 LEU A O 1
ATOM 1767 N N . GLU A 1 220 ? -0.156 10.171 0.366 1.00 94.69 220 GLU A N 1
ATOM 1768 C CA . GLU A 1 220 ? 0.777 11.109 -0.259 1.00 94.69 220 GLU A CA 1
ATOM 1769 C C . GLU A 1 220 ? 0.115 11.867 -1.421 1.00 94.69 220 GLU A C 1
ATOM 1771 O O . GLU A 1 220 ? 0.273 13.081 -1.536 1.00 94.69 220 GLU A O 1
ATOM 1776 N N . ILE A 1 221 ? -0.682 11.184 -2.249 1.00 95.19 221 ILE A N 1
ATOM 1777 C CA . ILE A 1 221 ? -1.465 11.802 -3.325 1.00 95.19 221 ILE A CA 1
ATOM 1778 C C . ILE A 1 221 ? -2.509 12.768 -2.757 1.00 95.19 221 ILE A C 1
ATOM 1780 O O . ILE A 1 221 ? -2.744 13.811 -3.356 1.00 95.19 221 ILE A O 1
ATOM 1784 N N . LEU A 1 222 ? -3.143 12.468 -1.625 1.00 93.38 222 LEU A N 1
ATOM 1785 C CA . LEU A 1 222 ? -4.216 13.295 -1.066 1.00 93.38 222 LEU A CA 1
ATOM 1786 C C . LEU A 1 222 ? -3.702 14.484 -0.250 1.00 93.38 222 LEU A C 1
ATOM 1788 O O . LEU A 1 222 ? -4.264 15.572 -0.294 1.00 93.38 222 LEU A O 1
ATOM 1792 N N . THR A 1 223 ? -2.626 14.297 0.496 1.00 91.31 223 THR A N 1
ATOM 1793 C CA . THR A 1 223 ? -2.060 15.336 1.369 1.00 91.31 223 THR A CA 1
ATOM 1794 C C . THR A 1 223 ? -1.017 16.177 0.632 1.00 91.31 223 THR A C 1
ATOM 1796 O O . THR A 1 223 ? -0.764 17.330 0.975 1.00 91.31 223 THR A O 1
ATOM 1799 N N . GLY A 1 224 ? -0.389 15.600 -0.400 1.00 90.06 224 GLY A N 1
ATOM 1800 C CA . GLY A 1 224 ? 0.800 16.150 -1.042 1.00 90.06 224 GLY A CA 1
ATOM 1801 C C . GLY A 1 224 ? 2.002 16.260 -0.095 1.00 90.06 224 GLY A C 1
ATOM 1802 O O . GLY A 1 224 ? 2.912 17.049 -0.361 1.00 90.06 224 GLY A O 1
ATOM 1803 N N . ASN A 1 225 ? 1.994 15.513 1.014 1.00 88.69 225 ASN A N 1
ATOM 1804 C CA . ASN A 1 225 ? 3.086 15.432 1.977 1.00 88.69 225 ASN A CA 1
ATOM 1805 C C . ASN A 1 225 ? 3.917 14.179 1.713 1.00 88.69 225 ASN A C 1
ATOM 1807 O O . ASN A 1 225 ? 3.376 13.114 1.419 1.00 88.69 225 ASN A O 1
ATOM 1811 N N . ALA A 1 226 ? 5.238 14.294 1.835 1.00 87.56 226 ALA A N 1
ATOM 1812 C CA . ALA A 1 226 ? 6.120 13.146 1.688 1.00 87.56 226 ALA A CA 1
ATOM 1813 C C . ALA A 1 226 ? 5.986 12.184 2.895 1.00 87.56 226 ALA A C 1
ATOM 1815 O O . ALA A 1 226 ? 5.854 12.648 4.031 1.00 87.56 226 ALA A O 1
ATOM 1816 N N . PRO A 1 227 ? 6.076 10.853 2.695 1.00 85.25 227 PRO A N 1
ATOM 1817 C CA . PRO A 1 227 ? 5.779 9.859 3.737 1.00 85.25 227 PRO A CA 1
ATOM 1818 C C . PRO A 1 227 ? 6.600 9.919 5.035 1.00 85.25 227 PRO A C 1
ATOM 1820 O O . PRO A 1 227 ? 6.147 9.406 6.053 1.00 85.25 227 PRO A O 1
ATOM 1823 N N . LEU A 1 228 ? 7.806 10.500 5.000 1.00 76.12 228 LEU A N 1
ATOM 1824 C CA . LEU A 1 228 ? 8.745 10.569 6.134 1.00 76.12 228 LEU A CA 1
ATOM 1825 C C . LEU A 1 228 ? 9.081 12.007 6.567 1.00 76.12 228 LEU A C 1
ATOM 1827 O O . LEU A 1 228 ? 10.000 12.203 7.358 1.00 76.12 228 LEU A O 1
ATOM 1831 N N . ASP A 1 229 ? 8.373 13.008 6.042 1.00 66.56 229 ASP A N 1
ATOM 1832 C CA . ASP A 1 229 ? 8.807 14.413 6.094 1.00 66.56 229 ASP A CA 1
ATOM 1833 C C . ASP A 1 229 ? 7.781 15.331 6.784 1.00 66.56 229 ASP A C 1
ATOM 1835 O O . ASP A 1 229 ? 7.635 16.507 6.450 1.00 66.56 229 ASP A O 1
ATOM 1839 N N . THR A 1 230 ? 7.012 14.799 7.739 1.00 57.81 230 THR A N 1
ATOM 1840 C CA . THR A 1 230 ? 5.861 15.511 8.311 1.00 57.81 230 THR A CA 1
ATOM 1841 C C . THR A 1 230 ? 6.272 16.807 9.016 1.00 57.81 230 THR A C 1
ATOM 1843 O O . THR A 1 230 ? 7.018 16.846 9.995 1.00 57.81 230 THR A O 1
ATOM 1846 N N . ILE A 1 231 ? 5.774 17.902 8.448 1.00 52.03 231 ILE A N 1
ATOM 1847 C CA . ILE A 1 231 ? 6.144 19.298 8.686 1.00 52.03 231 ILE A CA 1
ATOM 1848 C C . ILE A 1 231 ? 5.780 19.749 10.119 1.00 52.03 231 ILE A C 1
ATOM 1850 O O . ILE A 1 231 ? 4.781 19.322 10.699 1.00 52.03 231 ILE A O 1
ATOM 1854 N N . GLY A 1 232 ? 6.556 20.681 10.691 1.00 55.16 232 GLY A N 1
ATOM 1855 C CA . GLY A 1 232 ? 6.212 21.381 11.940 1.00 55.16 232 GLY A CA 1
ATOM 1856 C C . GLY A 1 232 ? 6.587 20.631 13.227 1.00 55.16 232 GLY A C 1
ATOM 1857 O O . GLY A 1 232 ? 7.683 20.086 13.331 1.00 55.16 232 GLY A O 1
ATOM 1858 N N . LYS A 1 233 ? 5.698 20.639 14.236 1.00 49.25 233 LYS A N 1
ATOM 1859 C CA . LYS A 1 233 ? 5.917 19.989 15.552 1.00 49.25 233 LYS A CA 1
ATOM 1860 C C . LYS A 1 233 ? 5.930 18.450 15.492 1.00 49.25 233 LYS A C 1
ATOM 1862 O O . LYS A 1 233 ? 6.353 17.821 16.452 1.00 49.25 233 LYS A O 1
ATOM 1867 N N . ASN A 1 234 ? 5.518 17.870 14.362 1.00 53.69 234 ASN A N 1
ATOM 1868 C CA . ASN A 1 234 ? 5.316 16.432 14.155 1.00 53.69 234 ASN A CA 1
ATOM 1869 C C . ASN A 1 234 ? 6.420 15.794 13.290 1.00 53.69 234 ASN A C 1
ATOM 1871 O O . ASN A 1 234 ? 6.172 14.806 12.597 1.00 53.69 234 ASN A O 1
ATOM 1875 N N . LYS A 1 235 ? 7.635 16.361 13.296 1.00 60.75 235 LYS A N 1
ATOM 1876 C CA . LYS A 1 235 ? 8.788 15.796 12.576 1.00 60.75 235 LYS A CA 1
ATOM 1877 C C . LYS A 1 235 ? 9.111 14.391 13.086 1.00 60.75 235 LYS A C 1
ATOM 1879 O O . LYS A 1 235 ? 9.284 14.197 14.286 1.00 60.75 235 LYS A O 1
ATOM 1884 N N . GLY A 1 236 ? 9.243 13.439 12.163 1.00 63.75 236 GLY A N 1
ATOM 1885 C CA . GLY A 1 236 ? 9.594 12.046 12.464 1.00 63.75 236 GLY A CA 1
ATOM 1886 C C . GLY A 1 236 ? 8.404 11.113 12.704 1.00 63.75 236 GLY A C 1
ATOM 1887 O O . GLY A 1 236 ? 8.618 9.946 13.017 1.00 63.75 236 GLY A O 1
ATOM 1888 N N . ILE A 1 237 ? 7.174 11.605 12.545 1.00 72.88 237 ILE A N 1
ATOM 1889 C CA . ILE A 1 237 ? 5.961 10.782 12.526 1.00 72.88 237 ILE A CA 1
ATOM 1890 C C . ILE A 1 237 ? 5.730 10.316 11.081 1.00 72.88 237 ILE A C 1
ATOM 1892 O O . ILE A 1 237 ? 5.913 11.087 10.144 1.00 72.88 237 ILE A O 1
ATOM 1896 N N . ASP A 1 238 ? 5.366 9.052 10.864 1.00 82.81 238 ASP A N 1
ATOM 1897 C CA . ASP A 1 238 ? 5.020 8.602 9.513 1.00 82.81 238 ASP A CA 1
ATOM 1898 C C . ASP A 1 238 ? 3.707 9.241 9.025 1.00 82.81 238 ASP A C 1
ATOM 1900 O O . ASP A 1 238 ? 2.853 9.669 9.807 1.00 82.81 238 ASP A O 1
ATOM 1904 N N . LEU A 1 239 ? 3.547 9.346 7.705 1.00 87.94 239 LEU A N 1
ATOM 1905 C CA . LEU A 1 239 ? 2.371 9.982 7.114 1.00 87.94 239 LEU A CA 1
ATOM 1906 C C . LEU A 1 239 ? 1.033 9.357 7.562 1.00 87.94 239 LEU A C 1
ATOM 1908 O O . LEU A 1 239 ? 0.140 10.133 7.914 1.00 87.94 239 LEU A O 1
ATOM 1912 N N . PRO A 1 240 ? 0.864 8.018 7.618 1.00 86.94 240 PRO A N 1
ATOM 1913 C CA . PRO A 1 240 ? -0.344 7.413 8.182 1.00 86.94 240 PRO A CA 1
ATOM 1914 C C . PRO A 1 240 ? -0.662 7.909 9.596 1.00 86.94 240 PRO A C 1
ATOM 1916 O O . PRO A 1 240 ? -1.792 8.308 9.869 1.00 86.94 240 PRO A O 1
ATOM 1919 N N . SER A 1 241 ? 0.331 7.953 10.483 1.00 82.75 241 SER A N 1
ATOM 1920 C CA . SER A 1 241 ? 0.167 8.412 11.863 1.00 82.75 241 SER A CA 1
ATOM 1921 C C . SER A 1 241 ? -0.152 9.905 11.942 1.00 82.75 241 SER A C 1
ATOM 1923 O O . SER A 1 241 ? -0.995 10.313 12.741 1.00 82.75 241 SER A O 1
ATOM 1925 N N . TRP A 1 242 ? 0.459 10.730 11.089 1.00 84.56 242 TRP A N 1
ATOM 1926 C CA . TRP A 1 242 ? 0.150 12.158 11.016 1.00 84.56 242 TRP A CA 1
ATOM 1927 C C . TRP A 1 242 ? -1.292 12.416 10.571 1.00 84.56 242 TRP A C 1
ATOM 1929 O O . TRP A 1 242 ? -1.984 13.221 11.196 1.00 84.56 242 TRP A O 1
ATOM 1939 N N . VAL A 1 243 ? -1.776 11.700 9.549 1.00 83.69 243 VAL A N 1
ATOM 1940 C CA . VAL A 1 243 ? -3.168 11.816 9.082 1.00 83.69 243 VAL A CA 1
ATOM 1941 C C . VAL A 1 243 ? -4.145 11.486 10.214 1.00 83.69 243 VAL A C 1
ATOM 1943 O O . VAL A 1 243 ? -5.143 12.185 10.369 1.00 83.69 243 VAL A O 1
ATOM 1946 N N . ARG A 1 244 ? -3.835 10.497 11.066 1.00 75.00 244 ARG A N 1
ATOM 1947 C CA . ARG A 1 244 ? -4.665 10.153 12.238 1.00 75.00 244 ARG A CA 1
ATOM 1948 C C . ARG A 1 244 ? -4.754 11.287 13.252 1.00 75.00 244 ARG A C 1
ATOM 1950 O O . ARG A 1 244 ? -5.846 11.578 13.731 1.00 75.00 244 ARG A O 1
ATOM 1957 N N . ILE A 1 245 ? -3.622 11.913 13.581 1.00 73.81 245 ILE A N 1
ATOM 1958 C CA . ILE A 1 245 ? -3.583 13.051 14.514 1.00 73.81 245 ILE A CA 1
ATOM 1959 C C . ILE A 1 245 ? -4.435 14.192 13.954 1.00 73.81 245 ILE A C 1
ATOM 1961 O O . ILE A 1 245 ? -5.289 14.737 14.647 1.00 73.81 245 ILE A O 1
ATOM 1965 N N . MET A 1 246 ? -4.270 14.496 12.667 1.00 72.50 246 MET A N 1
ATOM 1966 C CA . MET A 1 246 ? -5.028 15.559 12.008 1.00 72.50 246 MET A CA 1
ATOM 1967 C C . MET A 1 246 ? -6.533 15.281 11.981 1.00 72.50 246 MET A C 1
ATOM 1969 O O . MET A 1 246 ? -7.310 16.205 12.192 1.00 72.50 246 MET A O 1
ATOM 1973 N N . PHE A 1 247 ? -6.942 14.020 11.807 1.00 66.25 247 PHE A N 1
ATOM 1974 C CA . PHE A 1 247 ? -8.349 13.605 11.847 1.00 66.25 247 PHE A CA 1
ATOM 1975 C C . PHE A 1 247 ? -9.012 13.837 13.215 1.00 66.25 247 PHE A C 1
ATOM 1977 O O . PHE A 1 247 ? -10.230 13.963 13.296 1.00 66.25 247 PHE A O 1
ATOM 1984 N N . GLN A 1 248 ? -8.222 13.861 14.293 1.00 60.75 248 GLN A N 1
ATOM 1985 C CA . GLN A 1 248 ? -8.706 14.073 15.661 1.00 60.75 248 GLN A CA 1
ATOM 1986 C C . GLN A 1 248 ? -8.670 15.545 16.078 1.00 60.75 248 GLN A C 1
ATOM 1988 O O . GLN A 1 248 ? -9.469 15.964 16.911 1.00 60.75 248 GLN A O 1
ATOM 1993 N N . GLU A 1 249 ? -7.733 16.320 15.532 1.00 66.38 249 GLU A N 1
ATOM 1994 C CA . GLU A 1 249 ? -7.438 17.673 16.012 1.00 66.38 249 GLU A CA 1
ATOM 1995 C C . GLU A 1 249 ? -7.956 18.789 15.097 1.00 66.38 249 GLU A C 1
ATOM 1997 O O . GLU A 1 249 ? -8.064 19.931 15.547 1.00 66.38 249 GLU A O 1
ATOM 2002 N N . LYS A 1 250 ? -8.250 18.503 13.821 1.00 68.06 250 LYS A N 1
ATOM 2003 C CA . LYS A 1 250 ? -8.580 19.526 12.820 1.00 68.06 250 LYS A CA 1
ATOM 2004 C C . LYS A 1 250 ? -9.722 19.123 11.883 1.00 68.06 250 LYS A C 1
ATOM 2006 O O . LYS A 1 250 ? -10.004 17.938 11.721 1.00 68.06 250 LYS A O 1
ATOM 2011 N N . PRO A 1 251 ? -10.368 20.103 11.221 1.00 70.31 251 PRO A N 1
ATOM 2012 C CA . PRO A 1 251 ? -11.290 19.832 10.126 1.00 70.31 251 PRO A CA 1
ATOM 2013 C C . PRO A 1 251 ? -10.637 18.972 9.037 1.00 70.31 251 PRO A C 1
ATOM 2015 O O . PRO A 1 251 ? -9.505 19.225 8.633 1.00 70.31 251 PRO A O 1
ATOM 2018 N N . ILE A 1 252 ? -11.376 17.994 8.506 1.00 78.00 252 ILE A N 1
ATOM 2019 C CA . ILE A 1 252 ? -10.876 17.049 7.489 1.00 78.00 252 ILE A CA 1
ATOM 2020 C C . ILE A 1 252 ? -10.322 17.737 6.234 1.00 78.00 252 ILE A C 1
ATOM 2022 O O . ILE A 1 252 ? -9.404 17.227 5.596 1.00 78.00 252 ILE A O 1
ATOM 2026 N N . ILE A 1 253 ? -10.842 18.923 5.905 1.00 80.06 253 ILE A N 1
ATOM 2027 C CA . ILE A 1 253 ? -10.387 19.726 4.769 1.00 80.06 253 ILE A CA 1
ATOM 2028 C C . ILE A 1 253 ? -8.904 20.123 4.885 1.00 80.06 253 ILE A C 1
ATOM 2030 O O . ILE A 1 253 ? -8.220 20.190 3.867 1.00 80.06 253 ILE A O 1
ATOM 2034 N N . ASP A 1 254 ? -8.387 20.282 6.110 1.00 84.31 254 ASP A N 1
ATOM 2035 C CA . ASP A 1 254 ? -6.993 20.661 6.389 1.00 84.31 254 ASP A CA 1
ATOM 2036 C C . ASP A 1 254 ? -5.999 19.512 6.161 1.00 84.31 254 ASP A C 1
ATOM 2038 O O . ASP A 1 254 ? -4.784 19.721 6.172 1.00 84.31 254 ASP A O 1
ATOM 2042 N N . VAL A 1 255 ? -6.496 18.283 5.989 1.00 86.38 255 VAL A N 1
ATOM 2043 C CA . VAL A 1 255 ? -5.666 17.115 5.664 1.00 86.38 255 VAL A CA 1
ATOM 2044 C C . VAL A 1 255 ? -5.244 17.152 4.196 1.00 86.38 255 VAL A C 1
ATOM 2046 O O . VAL A 1 255 ? -4.159 16.682 3.851 1.00 86.38 255 VAL A O 1
ATOM 2049 N N . PHE A 1 256 ? -6.091 17.695 3.322 1.00 89.94 256 PHE A N 1
ATOM 2050 C CA . PHE A 1 256 ? -5.857 17.667 1.886 1.00 89.94 256 PHE A CA 1
ATOM 2051 C C . PHE A 1 256 ? -4.826 18.703 1.443 1.00 89.94 256 PHE A C 1
ATOM 2053 O O . PHE A 1 256 ? -4.667 19.774 2.027 1.00 89.94 256 PHE A O 1
ATOM 2060 N N . ASP A 1 257 ? -4.146 18.389 0.342 1.00 89.88 257 ASP A N 1
ATOM 2061 C CA . ASP A 1 257 ? -3.281 19.332 -0.355 1.00 89.88 257 ASP A CA 1
ATOM 2062 C C . ASP A 1 257 ? -4.046 20.630 -0.659 1.00 89.88 257 ASP A C 1
ATOM 2064 O O . ASP A 1 257 ? -5.152 20.592 -1.204 1.00 89.88 257 ASP A O 1
ATOM 2068 N N . LYS A 1 258 ? -3.434 21.786 -0.381 1.00 87.56 258 LYS A N 1
ATOM 2069 C CA . LYS A 1 258 ? -3.995 23.116 -0.670 1.00 87.56 258 LYS A CA 1
ATOM 2070 C C . LYS A 1 258 ? -4.522 23.263 -2.103 1.00 87.56 258 LYS A C 1
ATOM 2072 O O . LYS A 1 258 ? -5.541 23.910 -2.317 1.00 87.56 258 LYS A O 1
ATOM 2077 N N . ASN A 1 259 ? -3.878 22.612 -3.075 1.00 84.81 259 ASN A N 1
ATOM 2078 C CA . ASN A 1 259 ? -4.286 22.653 -4.483 1.00 84.81 259 ASN A CA 1
ATOM 2079 C C . ASN A 1 259 ? -5.543 21.813 -4.773 1.00 84.81 259 ASN A C 1
ATOM 2081 O O . ASN A 1 259 ? -6.135 21.931 -5.842 1.00 84.81 259 ASN A O 1
ATOM 2085 N N . MET A 1 260 ? -5.957 20.957 -3.837 1.00 86.06 260 MET A N 1
ATOM 2086 C CA . MET A 1 260 ? -7.202 20.197 -3.911 1.00 86.06 260 MET A CA 1
ATOM 2087 C C . MET A 1 260 ? -8.349 20.829 -3.128 1.00 86.06 260 MET A C 1
ATOM 2089 O O . MET A 1 260 ? -9.501 20.539 -3.436 1.00 86.06 260 MET A O 1
ATOM 2093 N N . VAL A 1 261 ? -8.069 21.714 -2.168 1.00 83.75 261 VAL A N 1
ATOM 2094 C CA . VAL A 1 261 ? -9.100 22.376 -1.349 1.00 83.75 261 VAL A CA 1
ATOM 2095 C C . VAL A 1 261 ? -10.117 23.126 -2.217 1.00 83.75 261 VAL A C 1
ATOM 2097 O O . VAL A 1 261 ? -11.314 23.070 -1.952 1.00 83.75 261 VAL A O 1
ATOM 2100 N N . GLN A 1 262 ? -9.674 23.735 -3.321 1.00 84.50 262 GLN A N 1
ATOM 2101 C CA . GLN A 1 262 ? -10.562 24.405 -4.283 1.00 84.50 262 GLN A CA 1
ATOM 2102 C C . GLN A 1 262 ? -11.596 23.468 -4.941 1.00 84.50 262 GLN A C 1
ATOM 2104 O O . GLN A 1 262 ? -12.632 23.922 -5.411 1.00 84.50 262 GLN A O 1
ATOM 2109 N N . HIS A 1 263 ? -11.324 22.162 -4.974 1.00 85.06 263 HIS A N 1
ATOM 2110 C CA . HIS A 1 263 ? -12.194 21.139 -5.554 1.00 85.06 263 HIS A CA 1
ATOM 2111 C C . HIS A 1 263 ? -13.105 20.477 -4.510 1.00 85.06 263 HIS A C 1
ATOM 2113 O O . HIS A 1 263 ? -13.970 19.680 -4.868 1.00 85.06 263 HIS A O 1
ATOM 2119 N N . TYR A 1 264 ? -12.944 20.813 -3.226 1.00 84.12 264 TYR A N 1
ATOM 2120 C CA . TYR A 1 264 ? -13.657 20.166 -2.126 1.00 84.12 264 TYR A CA 1
ATOM 2121 C C . TYR A 1 264 ? -15.170 20.418 -2.162 1.00 84.12 264 TYR A C 1
ATOM 2123 O O . TYR A 1 264 ? -15.943 19.552 -1.770 1.00 84.12 264 TYR A O 1
ATOM 2131 N N . GLN A 1 265 ? -15.618 21.566 -2.679 1.00 81.19 265 GLN A N 1
ATOM 2132 C CA . GLN A 1 265 ? -17.054 21.837 -2.829 1.00 81.19 265 GLN A CA 1
ATOM 2133 C C . GLN A 1 265 ? -17.736 20.890 -3.826 1.00 81.19 265 GLN A C 1
ATOM 2135 O O . GLN A 1 265 ? -18.889 20.526 -3.625 1.00 81.19 265 GLN A O 1
ATOM 2140 N N . GLU A 1 266 ? -17.034 20.487 -4.889 1.00 87.38 266 GLU A N 1
ATOM 2141 C CA . GLU A 1 266 ? -17.577 19.609 -5.935 1.00 87.38 266 GLU A CA 1
ATOM 2142 C C . GLU A 1 266 ? -17.343 18.124 -5.612 1.00 87.38 266 GLU A C 1
ATOM 2144 O O . GLU A 1 266 ? -18.189 17.283 -5.906 1.00 87.38 266 GLU A O 1
ATOM 2149 N N . PHE A 1 267 ? -16.205 17.790 -4.992 1.00 86.69 267 PHE A N 1
ATOM 2150 C CA . PHE A 1 267 ? -15.752 16.405 -4.828 1.00 86.69 267 PHE A CA 1
ATOM 2151 C C . PHE A 1 267 ? -15.486 15.980 -3.379 1.00 86.69 267 PHE A C 1
ATOM 2153 O O . PHE A 1 267 ? -14.938 14.900 -3.167 1.00 86.69 267 PHE A O 1
ATOM 2160 N N . GLY A 1 268 ? -15.861 16.788 -2.384 1.00 79.88 268 GLY A N 1
ATOM 2161 C CA . GLY A 1 268 ? -15.530 16.566 -0.972 1.00 79.88 268 GLY A CA 1
ATOM 2162 C C . GLY A 1 268 ? -15.854 15.155 -0.482 1.00 79.88 268 GLY A C 1
ATOM 2163 O O . GLY A 1 268 ? -14.978 14.482 0.054 1.00 79.88 268 GLY A O 1
ATOM 2164 N N . ASP A 1 269 ? -17.053 14.648 -0.772 1.00 77.00 269 ASP A N 1
ATOM 2165 C CA . ASP A 1 269 ? -17.457 13.294 -0.373 1.00 77.00 269 ASP A CA 1
ATOM 2166 C C . ASP A 1 269 ? -16.550 12.210 -0.974 1.00 77.00 269 ASP A C 1
ATOM 2168 O O . ASP A 1 269 ? -16.149 11.269 -0.288 1.00 77.00 269 ASP A O 1
ATOM 2172 N N . GLN A 1 270 ? -16.165 12.355 -2.245 1.00 83.56 270 GLN A N 1
ATOM 2173 C CA . GLN A 1 270 ? -15.273 11.410 -2.925 1.00 83.56 270 GLN A CA 1
ATOM 2174 C C . GLN A 1 270 ? -13.846 11.490 -2.366 1.00 83.56 270 GLN A C 1
ATOM 2176 O O . GLN A 1 270 ? -13.176 10.468 -2.212 1.00 83.56 270 GLN A O 1
ATOM 2181 N N . MET A 1 271 ? -13.386 12.699 -2.035 1.00 86.88 271 MET A N 1
ATOM 2182 C CA . MET A 1 271 ? -12.088 12.939 -1.401 1.00 86.88 271 MET A CA 1
ATOM 2183 C C . MET A 1 271 ? -12.008 12.268 -0.033 1.00 86.88 271 MET A C 1
ATOM 2185 O O . MET A 1 271 ? -11.025 11.586 0.261 1.00 86.88 271 MET A O 1
ATOM 2189 N N . VAL A 1 272 ? -13.057 12.414 0.777 1.00 82.25 272 VAL A N 1
ATOM 2190 C CA . VAL A 1 272 ? -13.162 11.777 2.093 1.00 82.25 272 VAL A CA 1
ATOM 2191 C C . VAL A 1 272 ? -13.216 10.257 1.958 1.00 82.25 272 VAL A C 1
ATOM 2193 O O . VAL A 1 272 ? -12.472 9.569 2.650 1.00 82.25 272 VAL A O 1
ATOM 2196 N N . GLN A 1 273 ? -13.997 9.715 1.022 1.00 79.19 273 GLN A N 1
ATOM 2197 C CA . GLN A 1 273 ? -14.043 8.268 0.780 1.00 79.19 273 GLN A CA 1
ATOM 2198 C C . GLN A 1 273 ? -12.678 7.696 0.378 1.00 79.19 273 GLN A C 1
ATOM 2200 O O . GLN A 1 273 ? -12.269 6.654 0.892 1.00 79.19 273 GLN A O 1
ATOM 2205 N N . LEU A 1 274 ? -11.945 8.375 -0.511 1.00 87.44 274 LEU A N 1
ATOM 2206 C CA . LEU A 1 274 ? -10.615 7.926 -0.922 1.00 87.44 274 LEU A CA 1
ATOM 2207 C C . LEU A 1 274 ? -9.599 8.022 0.228 1.00 87.44 274 LEU A C 1
ATOM 2209 O O . LEU A 1 274 ? -8.753 7.138 0.367 1.00 87.44 274 LEU A O 1
ATOM 2213 N N . LEU A 1 275 ? -9.708 9.051 1.075 1.00 86.56 275 LEU A N 1
ATOM 2214 C CA . LEU A 1 275 ? -8.908 9.185 2.294 1.00 86.56 275 LEU A CA 1
ATOM 2215 C C . LEU A 1 275 ? -9.197 8.051 3.285 1.00 86.56 275 LEU A C 1
ATOM 2217 O O . LEU A 1 275 ? -8.269 7.444 3.815 1.00 86.56 275 LEU A O 1
ATOM 2221 N N . GLU A 1 276 ? -10.469 7.719 3.502 1.00 80.75 276 GLU A N 1
ATOM 2222 C CA . GLU A 1 276 ? -10.865 6.605 4.365 1.00 80.75 276 GLU A CA 1
ATOM 2223 C C . GLU A 1 276 ? -10.347 5.261 3.848 1.00 80.75 276 GLU A C 1
ATOM 2225 O O . GLU A 1 276 ? -9.867 4.446 4.638 1.00 80.75 276 GLU A O 1
ATOM 2230 N N . LEU A 1 277 ? -10.416 5.025 2.533 1.00 84.38 277 LEU A N 1
ATOM 2231 C CA . LEU A 1 277 ? -9.856 3.824 1.910 1.00 84.38 277 LEU A CA 1
ATOM 2232 C C . LEU A 1 277 ? -8.345 3.732 2.134 1.00 84.38 277 LEU A C 1
ATOM 2234 O O . LEU A 1 277 ? -7.852 2.671 2.515 1.00 84.38 277 LEU A O 1
ATOM 2238 N N . ALA A 1 278 ? -7.626 4.842 1.954 1.00 90.00 278 ALA A N 1
ATOM 2239 C CA . ALA A 1 278 ? -6.189 4.907 2.188 1.00 90.00 278 ALA A CA 1
ATOM 2240 C C . ALA A 1 278 ? -5.832 4.527 3.636 1.00 90.00 278 ALA A C 1
ATOM 2242 O O . ALA A 1 278 ? -4.978 3.669 3.849 1.00 90.00 278 ALA A O 1
ATOM 2243 N N . ILE A 1 279 ? -6.558 5.075 4.619 1.00 82.81 279 ILE A N 1
ATOM 2244 C CA . ILE A 1 279 ? -6.395 4.734 6.041 1.00 82.81 279 ILE A CA 1
ATOM 2245 C C . ILE A 1 279 ? -6.671 3.241 6.285 1.00 82.81 279 ILE A C 1
ATOM 2247 O O . ILE A 1 279 ? -5.888 2.575 6.963 1.00 82.81 279 ILE A O 1
ATOM 2251 N N . CYS A 1 280 ? -7.735 2.688 5.690 1.00 79.62 280 CYS A N 1
ATOM 2252 C CA . CYS A 1 280 ? -8.077 1.270 5.838 1.00 79.62 280 CYS A CA 1
ATOM 2253 C C . CYS A 1 280 ? -6.973 0.340 5.310 1.00 79.62 280 CYS A C 1
ATOM 2255 O O . CYS A 1 280 ? -6.685 -0.693 5.917 1.00 79.62 280 CYS A O 1
ATOM 2257 N N . PHE A 1 281 ? -6.336 0.695 4.191 1.00 82.94 281 PHE A N 1
ATOM 2258 C CA . PHE A 1 281 ? -5.246 -0.095 3.612 1.00 82.94 281 PHE A CA 1
ATOM 2259 C C . PHE A 1 281 ? -3.991 -0.119 4.487 1.00 82.94 281 PHE A C 1
ATOM 2261 O O . PHE A 1 281 ? -3.233 -1.085 4.428 1.00 82.94 281 PHE A O 1
ATOM 2268 N N . ASN A 1 282 ? -3.797 0.874 5.356 1.00 79.31 282 ASN A N 1
ATOM 2269 C CA . ASN A 1 282 ? -2.668 0.929 6.282 1.00 79.31 282 ASN A CA 1
ATOM 2270 C C . ASN A 1 282 ? -2.858 0.087 7.562 1.00 79.31 282 ASN A C 1
ATOM 2272 O O . ASN A 1 282 ? -2.339 0.433 8.622 1.00 79.31 282 ASN A O 1
ATOM 2276 N N . GLY A 1 283 ? -3.571 -1.042 7.457 1.00 61.06 283 GLY A N 1
ATOM 2277 C CA . GLY A 1 283 ? -3.743 -2.015 8.543 1.00 61.06 283 GLY A CA 1
ATOM 2278 C C . GLY A 1 283 ? -4.729 -1.580 9.625 1.00 61.06 283 GLY A C 1
ATOM 2279 O O . GLY A 1 283 ? -4.809 -2.213 10.675 1.00 61.06 283 GLY A O 1
ATOM 2280 N N . GLU A 1 284 ? -5.497 -0.524 9.377 1.00 54.91 284 GLU A N 1
ATOM 2281 C CA . GLU A 1 284 ? -6.483 -0.034 10.327 1.00 54.91 284 GLU A CA 1
ATOM 2282 C C . GLU A 1 284 ? -7.888 -0.390 9.868 1.00 54.91 284 GLU A C 1
ATOM 2284 O O . GLU A 1 284 ? -8.545 0.344 9.132 1.00 54.91 284 GLU A O 1
ATOM 2289 N N . THR A 1 285 ? -8.399 -1.516 10.363 1.00 46.84 285 THR A N 1
ATOM 2290 C CA . THR A 1 285 ? -9.846 -1.707 10.439 1.00 46.84 285 THR A CA 1
ATOM 2291 C C . THR A 1 285 ? -10.412 -0.571 11.276 1.00 46.84 285 THR A C 1
ATOM 2293 O O . THR A 1 285 ? -10.112 -0.473 12.466 1.00 46.84 285 THR A O 1
ATOM 2296 N N . LYS A 1 286 ? -11.192 0.298 10.629 1.00 49.75 286 LYS A N 1
ATOM 2297 C CA . LYS A 1 286 ? -11.985 1.385 11.208 1.00 49.75 286 LYS A CA 1
ATOM 2298 C C . LYS A 1 286 ? -12.327 1.136 12.690 1.00 49.75 286 LYS A C 1
ATOM 2300 O O . LYS A 1 286 ? -13.368 0.557 12.997 1.00 49.75 286 LYS A O 1
ATOM 2305 N N . ARG A 1 287 ? -11.536 1.677 13.633 1.00 47.78 287 ARG A N 1
ATOM 2306 C CA . ARG A 1 287 ? -12.030 1.924 15.009 1.00 47.78 287 ARG A CA 1
ATOM 2307 C C . ARG A 1 287 ? -13.321 2.763 14.961 1.00 47.78 287 ARG A C 1
ATOM 2309 O O . ARG A 1 287 ? -14.167 2.632 15.839 1.00 47.78 287 ARG A O 1
ATOM 2316 N N . SER A 1 288 ? -13.505 3.527 13.877 1.00 50.09 288 SER A N 1
ATOM 2317 C CA . SER A 1 288 ? -14.704 4.286 13.516 1.00 50.09 288 SER A CA 1
ATOM 2318 C C . SER A 1 288 ? -15.916 3.460 13.038 1.00 50.09 288 SER A C 1
ATOM 2320 O O . SER A 1 288 ? -16.998 4.027 12.931 1.00 50.09 288 SER A O 1
ATOM 2322 N N . GLN A 1 289 ? -15.806 2.146 12.774 1.00 56.22 289 GLN A N 1
ATOM 2323 C CA . GLN A 1 289 ? -16.961 1.299 12.403 1.00 56.22 289 GLN A CA 1
ATOM 2324 C C . GLN A 1 289 ? -17.651 0.642 13.599 1.00 56.22 289 GLN A C 1
ATOM 2326 O O . GLN A 1 289 ? -18.836 0.317 13.510 1.00 56.22 289 GLN A O 1
ATOM 2331 N N . LEU A 1 290 ? -16.956 0.482 14.730 1.00 74.38 290 LEU A N 1
ATOM 2332 C CA . LEU A 1 290 ? -17.575 0.040 15.978 1.00 74.38 290 LEU A CA 1
ATOM 2333 C C . LEU A 1 290 ? -18.341 1.209 16.611 1.00 74.38 290 LEU A C 1
ATOM 2335 O O . LEU A 1 290 ? -17.971 1.710 17.673 1.00 74.38 290 LEU A O 1
ATOM 2339 N N . THR A 1 291 ? -19.398 1.661 15.935 1.00 81.94 291 THR A N 1
ATOM 2340 C CA . THR A 1 291 ? -20.344 2.642 16.480 1.00 81.94 291 THR A CA 1
ATOM 2341 C C . THR A 1 291 ? -20.954 2.121 17.781 1.00 81.94 291 THR A C 1
ATOM 2343 O O . THR A 1 291 ? -20.939 0.914 18.044 1.00 81.94 291 THR A O 1
ATOM 2346 N N . TRP A 1 292 ? -21.553 3.010 18.578 1.00 85.81 292 TRP A N 1
ATOM 2347 C CA . TRP A 1 292 ? -22.272 2.619 19.796 1.00 85.81 292 TRP A CA 1
ATOM 2348 C C . TRP A 1 292 ? -23.249 1.455 19.551 1.00 85.81 292 TRP A C 1
ATOM 2350 O O . TRP A 1 292 ? -23.260 0.469 20.290 1.00 85.81 292 TRP A O 1
ATOM 2360 N N . LYS A 1 293 ? -24.008 1.513 18.448 1.00 85.62 293 LYS A N 1
ATOM 2361 C CA . LYS A 1 293 ? -24.970 0.469 18.061 1.00 85.62 293 LYS A CA 1
ATOM 2362 C C . LYS A 1 293 ? -24.299 -0.873 17.764 1.00 85.62 293 LYS A C 1
ATOM 2364 O O . LYS A 1 293 ? -24.819 -1.912 18.156 1.00 85.62 293 LYS A O 1
ATOM 2369 N N . VAL A 1 294 ? -23.142 -0.872 17.097 1.00 86.94 294 VAL A N 1
ATOM 2370 C CA . VAL A 1 294 ? -22.401 -2.112 16.811 1.00 86.94 294 VAL A CA 1
ATOM 2371 C C . VAL A 1 294 ? -21.794 -2.691 18.091 1.00 86.94 294 VAL A C 1
ATOM 2373 O O . VAL A 1 294 ? -21.938 -3.883 18.343 1.00 86.94 294 VAL A O 1
ATOM 2376 N N . ARG A 1 295 ? -21.182 -1.858 18.942 1.00 89.94 295 ARG A N 1
ATOM 2377 C CA . ARG A 1 295 ? -20.581 -2.293 20.217 1.00 89.94 295 ARG A CA 1
ATOM 2378 C C . ARG A 1 295 ? -21.604 -2.928 21.152 1.00 89.94 295 ARG A C 1
ATOM 2380 O O . ARG A 1 295 ? -21.371 -4.013 21.680 1.00 89.94 295 ARG A O 1
ATOM 2387 N N . THR A 1 296 ? -22.752 -2.277 21.320 1.00 90.88 296 THR A N 1
ATOM 2388 C CA . THR A 1 296 ? -23.842 -2.793 22.159 1.00 90.88 296 THR A CA 1
ATOM 2389 C C . THR A 1 296 ? -24.447 -4.068 21.585 1.00 90.88 296 THR A C 1
ATOM 2391 O O . THR A 1 296 ? -24.736 -4.990 22.347 1.00 90.88 296 THR A O 1
ATOM 2394 N N . ARG A 1 297 ? -24.566 -4.175 20.252 1.00 89.69 297 ARG A N 1
ATOM 2395 C CA . ARG A 1 297 ? -25.010 -5.406 19.582 1.00 89.69 297 ARG A CA 1
ATOM 2396 C C . ARG A 1 297 ? -24.039 -6.558 19.831 1.00 89.69 297 ARG A C 1
ATOM 2398 O O . ARG A 1 297 ? -24.484 -7.635 20.205 1.00 89.69 297 ARG A O 1
ATOM 2405 N N . ILE A 1 298 ? -22.732 -6.329 19.691 1.00 91.69 298 ILE A N 1
ATOM 2406 C CA . ILE A 1 298 ? -21.710 -7.350 19.961 1.00 91.69 298 ILE A CA 1
ATOM 2407 C C . ILE A 1 298 ? -21.797 -7.822 21.417 1.00 91.69 298 ILE A C 1
ATOM 2409 O O . ILE A 1 298 ? -21.894 -9.021 21.669 1.00 91.69 298 ILE A O 1
ATOM 2413 N N . ALA A 1 299 ? -21.821 -6.888 22.374 1.00 94.94 299 ALA A N 1
ATOM 2414 C CA . ALA A 1 299 ? -21.938 -7.214 23.794 1.00 94.94 299 ALA A CA 1
ATOM 2415 C C . ALA A 1 299 ? -23.204 -8.034 24.100 1.00 94.94 299 ALA A C 1
ATOM 2417 O O . ALA A 1 299 ? -23.147 -9.012 24.847 1.00 94.94 299 ALA A O 1
ATOM 2418 N N . TYR A 1 300 ? -24.334 -7.660 23.496 1.00 94.50 300 TYR A N 1
ATOM 2419 C CA . TYR A 1 300 ? -25.601 -8.363 23.653 1.00 94.50 300 TYR A CA 1
ATOM 2420 C C . TYR A 1 300 ? -25.567 -9.782 23.071 1.00 94.50 300 TYR A C 1
ATOM 2422 O O . TYR A 1 300 ? -25.934 -10.728 23.765 1.00 94.50 300 TYR A O 1
ATOM 2430 N N . GLU A 1 301 ? -25.091 -9.960 21.837 1.00 93.75 301 GLU A N 1
ATOM 2431 C CA . GLU A 1 301 ? -25.046 -11.279 21.190 1.00 93.75 301 GLU A CA 1
ATOM 2432 C C . GLU A 1 301 ? -24.061 -12.235 21.882 1.00 93.75 301 GLU A C 1
ATOM 2434 O O . GLU A 1 301 ? -24.367 -13.417 22.042 1.00 93.75 301 GLU A O 1
ATOM 2439 N N . VAL A 1 302 ? -22.927 -11.740 22.398 1.00 95.06 302 VAL A N 1
ATOM 2440 C CA . VAL A 1 302 ? -22.047 -12.562 23.247 1.00 95.06 302 VAL A CA 1
ATOM 2441 C C . VAL A 1 302 ? -22.771 -12.997 24.526 1.00 95.06 302 VAL A C 1
ATOM 2443 O O . VAL A 1 302 ? -22.715 -14.174 24.892 1.00 95.06 302 VAL A O 1
ATOM 2446 N N . ALA A 1 303 ? -23.473 -12.079 25.203 1.00 95.81 303 ALA A N 1
ATOM 2447 C CA . ALA A 1 303 ? -24.217 -12.404 26.419 1.00 95.81 303 ALA A CA 1
ATOM 2448 C C . ALA A 1 303 ? -25.319 -13.446 26.155 1.00 95.81 303 ALA A C 1
ATOM 2450 O O . ALA A 1 303 ? -25.490 -14.362 26.958 1.00 95.81 303 ALA A O 1
ATOM 2451 N N . ARG A 1 304 ? -26.006 -13.362 25.007 1.00 94.56 304 ARG A N 1
ATOM 2452 C CA . ARG A 1 304 ? -26.991 -14.361 24.561 1.00 94.56 304 ARG A CA 1
ATOM 2453 C C . ARG A 1 304 ? -26.370 -15.717 24.245 1.00 94.56 304 ARG A C 1
ATOM 2455 O O . ARG A 1 304 ? -26.924 -16.745 24.625 1.00 94.56 304 ARG A O 1
ATOM 2462 N N . GLY A 1 305 ? -25.224 -15.738 23.566 1.00 92.81 305 GLY A N 1
ATOM 2463 C CA . GLY A 1 305 ? -24.496 -16.978 23.292 1.00 92.81 305 GLY A CA 1
ATOM 2464 C C . GLY A 1 305 ? -24.086 -17.690 24.584 1.00 92.81 305 GLY A C 1
ATOM 2465 O O . GLY A 1 305 ? -24.253 -18.903 24.719 1.00 92.81 305 GLY A O 1
ATOM 2466 N N . LEU A 1 306 ? -23.628 -16.925 25.577 1.00 93.12 306 LEU A N 1
ATOM 2467 C CA . LEU A 1 306 ? -23.319 -17.440 26.908 1.00 93.12 306 LEU A CA 1
ATOM 2468 C C . LEU A 1 306 ? -24.564 -17.873 27.692 1.00 93.12 306 LEU A C 1
ATOM 2470 O O . LEU A 1 306 ? -24.521 -18.899 28.366 1.00 93.12 306 LEU A O 1
ATOM 2474 N N . GLU A 1 307 ? -25.673 -17.136 27.601 1.00 94.19 307 GLU A N 1
ATOM 2475 C CA . GLU A 1 307 ? -26.967 -17.536 28.168 1.00 94.19 307 GLU A CA 1
ATOM 2476 C C . GLU A 1 307 ? -27.412 -18.896 27.627 1.00 94.19 307 GLU A C 1
ATOM 2478 O O . GLU A 1 307 ? -27.719 -19.796 28.413 1.00 94.19 307 GLU A O 1
ATOM 2483 N N . PHE A 1 308 ? -27.371 -19.075 26.304 1.00 92.69 308 PHE A N 1
ATOM 2484 C CA . PHE A 1 308 ? -27.697 -20.344 25.661 1.00 92.69 308 PHE A CA 1
ATOM 2485 C C . PHE A 1 308 ? -26.813 -21.483 26.178 1.00 92.69 308 PHE A C 1
ATOM 2487 O O . PHE A 1 308 ? -27.319 -22.560 26.501 1.00 92.69 308 PHE A O 1
ATOM 2494 N N . LEU A 1 309 ? -25.505 -21.240 26.305 1.00 90.31 309 LEU A N 1
ATOM 2495 C CA . LEU A 1 309 ? -24.546 -22.221 26.806 1.00 90.31 309 LEU A CA 1
ATOM 2496 C C . LEU A 1 309 ? -24.810 -22.580 28.277 1.00 90.31 309 LEU A C 1
ATOM 2498 O O . LEU A 1 309 ? -24.837 -23.755 28.641 1.00 90.31 309 LEU A O 1
ATOM 2502 N N . HIS A 1 310 ? -25.048 -21.578 29.125 1.00 91.06 310 HIS A N 1
ATOM 2503 C CA . HIS A 1 310 ? -25.334 -21.764 30.549 1.00 91.06 310 HIS A CA 1
ATOM 2504 C C . HIS A 1 310 ? -26.682 -22.450 30.786 1.00 91.06 310 HIS A C 1
ATOM 2506 O O . HIS A 1 310 ? -26.854 -23.081 31.829 1.00 91.06 310 HIS A O 1
ATOM 2512 N N . ALA A 1 311 ? -27.630 -22.366 29.855 1.00 90.62 311 ALA A N 1
ATOM 2513 C CA . ALA A 1 311 ? -28.907 -23.069 29.950 1.00 90.62 311 ALA A CA 1
ATOM 2514 C C . ALA A 1 311 ? -28.774 -24.594 29.767 1.00 90.62 311 ALA A C 1
ATOM 2516 O O . ALA A 1 311 ? -29.606 -25.335 30.283 1.00 90.62 311 ALA A O 1
ATOM 2517 N N . GLN A 1 312 ? -27.711 -25.080 29.110 1.00 89.75 312 GLN A N 1
ATOM 2518 C CA . GLN A 1 312 ? -27.545 -26.510 28.797 1.00 89.75 312 GLN A CA 1
ATOM 2519 C C . GLN A 1 312 ? -27.232 -27.394 30.017 1.00 89.75 312 GLN A C 1
ATOM 2521 O O . GLN A 1 312 ? -27.300 -28.616 29.934 1.00 89.75 312 GLN A O 1
ATOM 2526 N N . GLY A 1 313 ? -26.861 -26.808 31.158 1.00 85.50 313 GLY A N 1
ATOM 2527 C CA . GLY A 1 313 ? -26.640 -27.567 32.389 1.00 85.50 313 GLY A CA 1
ATOM 2528 C C . GLY A 1 313 ? -25.802 -26.823 33.428 1.00 85.50 313 GLY A C 1
ATOM 2529 O O . GLY A 1 313 ? -25.169 -25.815 33.112 1.00 85.50 313 GLY A O 1
ATOM 2530 N N . PRO A 1 314 ? -25.774 -27.280 34.693 1.00 79.25 314 PRO A N 1
ATOM 2531 C CA . PRO A 1 314 ? -25.077 -26.601 35.792 1.00 79.25 314 PRO A CA 1
ATOM 2532 C C . PRO A 1 314 ? -23.563 -26.501 35.570 1.00 79.25 314 PRO A C 1
ATOM 2534 O O . PRO A 1 314 ? -22.964 -25.486 35.914 1.00 79.25 314 PRO A O 1
ATOM 2537 N N . SER A 1 315 ? -22.971 -27.499 34.917 1.00 79.75 315 SER A N 1
ATOM 2538 C CA . SER A 1 315 ? -21.538 -27.549 34.621 1.00 79.75 315 SER A CA 1
ATOM 2539 C C . SER A 1 315 ? -21.202 -27.116 33.192 1.00 79.75 315 SER A C 1
ATOM 2541 O O . SER A 1 315 ? -20.085 -27.355 32.752 1.00 79.75 315 SER A O 1
ATOM 2543 N N . VAL A 1 316 ? -22.127 -26.530 32.426 1.00 84.75 316 VAL A N 1
ATOM 2544 C CA . VAL A 1 316 ? -21.850 -26.076 31.052 1.00 84.75 316 VAL A CA 1
ATOM 2545 C C . VAL A 1 316 ? -21.538 -24.579 31.056 1.00 84.75 316 VAL A C 1
ATOM 2547 O O . VAL A 1 316 ? -22.373 -23.758 31.432 1.00 84.75 316 VAL A O 1
ATOM 2550 N N . TYR A 1 317 ? -20.302 -24.248 30.685 1.00 85.81 317 TYR A N 1
ATOM 2551 C CA . TYR A 1 317 ? -19.745 -22.897 30.606 1.00 85.81 317 TYR A CA 1
ATOM 2552 C C . TYR A 1 317 ? -18.600 -22.887 29.574 1.00 85.81 317 TYR A C 1
ATOM 2554 O O . TYR A 1 317 ? -18.114 -23.947 29.164 1.00 85.81 317 TYR A O 1
ATOM 2562 N N . HIS A 1 318 ? -18.197 -21.705 29.120 1.00 87.25 318 HIS A N 1
ATOM 2563 C CA . HIS A 1 318 ? -17.231 -21.510 28.042 1.00 87.25 318 HIS A CA 1
ATOM 2564 C C . HIS A 1 318 ? -15.784 -21.635 28.528 1.00 87.25 318 HIS A C 1
ATOM 2566 O O . HIS A 1 318 ? -14.978 -22.324 27.904 1.00 87.25 318 HIS A O 1
ATOM 2572 N N . GLY A 1 319 ? -15.446 -20.955 29.625 1.00 81.75 319 GLY A N 1
ATOM 2573 C CA . GLY A 1 319 ? -14.145 -20.990 30.299 1.00 81.75 319 GLY A CA 1
ATOM 2574 C C . GLY A 1 319 ? -13.023 -20.182 29.636 1.00 81.75 319 GLY A C 1
ATOM 2575 O O . GLY A 1 319 ? -11.935 -20.092 30.191 1.00 81.75 319 GLY A O 1
ATOM 2576 N N . ASN A 1 320 ? -13.260 -19.579 28.469 1.00 81.94 320 ASN A N 1
ATOM 2577 C CA . ASN A 1 320 ? -12.235 -18.877 27.682 1.00 81.94 320 ASN A CA 1
ATOM 2578 C C . ASN A 1 320 ? -12.829 -17.675 26.930 1.00 81.94 320 ASN A C 1
ATOM 2580 O O . ASN A 1 320 ? -12.650 -17.523 25.723 1.00 81.94 320 ASN A O 1
ATOM 2584 N N . ILE A 1 321 ? -13.629 -16.866 27.626 1.00 88.44 321 ILE A N 1
ATOM 2585 C CA . ILE A 1 321 ? -14.227 -15.663 27.039 1.00 88.44 321 ILE A CA 1
ATOM 2586 C C . ILE A 1 321 ? -13.182 -14.551 26.988 1.00 88.44 321 ILE A C 1
ATOM 2588 O O . ILE A 1 321 ? -12.618 -14.165 28.007 1.00 88.44 321 ILE A O 1
ATOM 2592 N N . ARG A 1 322 ? -12.935 -14.037 25.786 1.00 86.56 322 ARG A N 1
ATOM 2593 C CA . ARG A 1 322 ? -12.034 -12.916 25.493 1.00 86.56 322 ARG A CA 1
ATOM 2594 C C . ARG A 1 322 ? -12.340 -12.390 24.099 1.00 86.56 322 ARG A C 1
ATOM 2596 O O . ARG A 1 322 ? -12.849 -13.145 23.272 1.00 86.56 322 ARG A O 1
ATOM 2603 N N . SER A 1 323 ? -11.999 -11.137 23.811 1.00 87.19 323 SER A N 1
ATOM 2604 C CA . SER A 1 323 ? -12.317 -10.526 22.512 1.00 87.19 323 SER A CA 1
ATOM 2605 C C . SER A 1 323 ? -11.736 -11.269 21.311 1.00 87.19 323 SER A C 1
ATOM 2607 O O . SER A 1 323 ? -12.406 -11.369 20.292 1.00 87.19 323 SER A O 1
ATOM 2609 N N . SER A 1 324 ? -10.555 -11.886 21.432 1.00 83.81 324 SER A N 1
ATOM 2610 C CA . SER A 1 324 ? -9.970 -12.697 20.349 1.00 83.81 324 SER A CA 1
ATOM 2611 C C . SER A 1 324 ? -10.765 -13.961 20.000 1.00 83.81 324 SER A C 1
ATOM 2613 O O . SER A 1 324 ? -10.548 -14.522 18.933 1.00 83.81 324 SER A O 1
ATOM 2615 N N . ASN A 1 325 ? -11.666 -14.404 20.882 1.00 85.44 325 ASN A N 1
ATOM 2616 C CA . ASN A 1 325 ? -12.499 -15.593 20.673 1.00 85.44 325 ASN A CA 1
ATOM 2617 C C . ASN A 1 325 ? -13.927 -15.223 20.230 1.00 85.44 325 ASN A C 1
ATOM 2619 O O . ASN A 1 325 ? -14.766 -16.104 20.019 1.00 85.44 325 ASN A O 1
ATOM 2623 N N . VAL A 1 326 ? -14.203 -13.924 20.076 1.00 88.00 326 VAL A N 1
ATOM 2624 C CA . VAL A 1 326 ? -15.439 -13.378 19.515 1.00 88.00 326 VAL A CA 1
ATOM 2625 C C . VAL A 1 326 ? -15.185 -13.065 18.044 1.00 88.00 326 VAL A C 1
ATOM 2627 O O . VAL A 1 326 ? -14.587 -12.047 17.702 1.00 88.00 326 VAL A O 1
ATOM 2630 N N . LEU A 1 327 ? -15.625 -13.958 17.161 1.00 82.38 327 LEU A N 1
ATOM 2631 C CA . LEU A 1 327 ? -15.469 -13.788 15.720 1.00 82.38 327 LEU A CA 1
ATOM 2632 C C . LEU A 1 327 ? -16.605 -12.922 15.175 1.00 82.38 327 LEU A C 1
ATOM 2634 O O . LEU A 1 327 ? -17.763 -13.098 15.559 1.00 82.38 327 LEU A O 1
ATOM 2638 N N . LEU A 1 328 ? -16.268 -12.000 14.273 1.00 80.19 328 LEU A N 1
ATOM 2639 C CA . LEU A 1 328 ? -17.213 -11.074 13.652 1.00 80.19 328 LEU A CA 1
ATOM 2640 C C . LEU A 1 328 ? -17.273 -11.317 12.143 1.00 80.19 328 LEU A C 1
ATOM 2642 O O . LEU A 1 328 ? -16.239 -11.415 11.482 1.00 80.19 328 LEU A O 1
ATOM 2646 N N . THR A 1 329 ? -18.483 -11.388 11.592 1.00 73.31 329 THR A N 1
ATOM 2647 C CA . THR A 1 329 ? -18.700 -11.353 10.137 1.00 73.31 329 THR A CA 1
ATOM 2648 C C . THR A 1 329 ? -18.545 -9.925 9.594 1.00 73.31 329 THR A C 1
ATOM 2650 O O . THR A 1 329 ? -18.502 -8.955 10.352 1.00 73.31 329 THR A O 1
ATOM 2653 N N . ASN A 1 330 ? -18.550 -9.760 8.265 1.00 64.56 330 ASN A N 1
ATOM 2654 C CA . ASN A 1 330 ? -18.565 -8.434 7.624 1.00 64.56 330 ASN A CA 1
ATOM 2655 C C . ASN A 1 330 ? -19.798 -7.580 8.005 1.00 64.56 330 ASN A C 1
ATOM 2657 O O . ASN A 1 330 ? -19.770 -6.362 7.853 1.00 64.56 330 ASN A O 1
ATOM 2661 N N . SER A 1 331 ? -20.874 -8.207 8.492 1.00 68.50 331 SER A N 1
ATOM 2662 C CA . SER A 1 331 ? -22.101 -7.574 9.005 1.00 68.50 331 SER A CA 1
ATOM 2663 C C . SER A 1 331 ? -22.107 -7.392 10.531 1.00 68.50 331 SER A C 1
ATOM 2665 O O . SER A 1 331 ? -23.131 -7.002 11.098 1.00 68.50 331 SER A O 1
ATOM 2667 N N . PHE A 1 332 ? -20.973 -7.646 11.199 1.00 74.06 332 PHE A N 1
ATOM 2668 C CA . PHE A 1 332 ? -20.819 -7.643 12.658 1.00 74.06 332 PHE A CA 1
ATOM 2669 C C . PHE A 1 332 ? -21.721 -8.649 13.388 1.00 74.06 332 PHE A C 1
ATOM 2671 O O . PHE A 1 332 ? -22.090 -8.432 14.543 1.00 74.06 332 PHE A O 1
ATOM 2678 N N . ASP A 1 333 ? -22.078 -9.752 12.731 1.00 77.81 333 ASP A N 1
ATOM 2679 C CA . ASP A 1 333 ? -22.718 -10.871 13.416 1.00 77.81 333 ASP A CA 1
ATOM 2680 C C . ASP A 1 333 ? -21.666 -11.622 14.235 1.00 77.81 333 ASP A C 1
ATOM 2682 O O . ASP A 1 333 ? -20.533 -11.814 13.787 1.00 77.81 333 ASP A O 1
ATOM 2686 N N . VAL A 1 334 ? -22.041 -12.012 15.452 1.00 87.19 334 VAL A N 1
ATOM 2687 C CA . VAL A 1 334 ? -21.127 -12.581 16.445 1.00 87.19 334 VAL A CA 1
ATOM 2688 C C . VAL A 1 334 ? -21.149 -14.103 16.397 1.00 87.19 334 VAL A C 1
ATOM 2690 O O . VAL A 1 334 ? -22.213 -14.717 16.407 1.00 87.19 334 VAL A O 1
ATOM 2693 N N . CYS A 1 335 ? -19.971 -14.720 16.437 1.00 85.25 335 CYS A N 1
ATOM 2694 C CA . CYS A 1 335 ? -19.799 -16.151 16.666 1.00 85.25 335 CYS A CA 1
ATOM 2695 C C . CYS A 1 335 ? -18.798 -16.391 17.805 1.00 85.25 335 CYS A C 1
ATOM 2697 O O . CYS A 1 335 ? -17.666 -15.910 17.758 1.00 85.25 335 CYS A O 1
ATOM 2699 N N . LEU A 1 336 ? -19.209 -17.153 18.824 1.00 87.56 336 LEU A N 1
ATOM 2700 C CA . LEU A 1 336 ? -18.330 -17.563 19.923 1.00 87.56 336 LEU A CA 1
ATOM 2701 C C . LEU A 1 336 ? -17.537 -18.810 19.529 1.00 87.56 336 LEU A C 1
ATOM 2703 O O . LEU A 1 336 ? -18.111 -19.867 19.261 1.00 87.56 336 LEU A O 1
ATOM 2707 N N . SER A 1 337 ? -16.215 -18.672 19.500 1.00 82.44 337 SER A N 1
ATOM 2708 C CA . SER A 1 337 ? -15.272 -19.753 19.196 1.00 82.44 337 SER A CA 1
ATOM 2709 C C . SER A 1 337 ? -14.646 -20.326 20.471 1.00 82.44 337 SER A C 1
ATOM 2711 O O . SER A 1 337 ? -14.766 -19.744 21.543 1.00 82.44 337 SER A O 1
ATOM 2713 N N . ASP A 1 338 ? -13.993 -21.484 20.370 1.00 74.25 338 ASP A N 1
ATOM 2714 C CA . ASP A 1 338 ? -13.219 -22.093 21.464 1.00 74.25 338 ASP A CA 1
ATOM 2715 C C . ASP A 1 338 ? -14.002 -22.415 22.753 1.00 74.25 338 ASP A C 1
ATOM 2717 O O . ASP A 1 338 ? -13.433 -22.517 23.848 1.00 74.25 338 ASP A O 1
ATOM 2721 N N . HIS A 1 339 ? -15.314 -22.638 22.641 1.00 70.88 339 HIS A N 1
ATOM 2722 C CA . HIS A 1 339 ? -16.131 -23.116 23.753 1.00 70.88 339 HIS A CA 1
ATOM 2723 C C . HIS A 1 339 ? -15.773 -24.571 24.109 1.00 70.88 339 HIS A C 1
ATOM 2725 O O . HIS A 1 339 ? -15.573 -25.419 23.244 1.00 70.88 339 HIS A O 1
ATOM 2731 N N . GLY A 1 340 ? -15.678 -24.885 25.404 1.00 61.00 340 GLY A N 1
ATOM 2732 C CA . GLY A 1 340 ? -15.448 -26.255 25.889 1.00 61.00 340 GLY A CA 1
ATOM 2733 C C . GLY A 1 340 ? -13.991 -26.740 25.868 1.00 61.00 340 GLY A C 1
ATOM 2734 O O . GLY A 1 340 ? -13.664 -27.652 26.628 1.00 61.00 340 GLY A O 1
ATOM 2735 N N . LEU A 1 341 ? -13.096 -26.091 25.113 1.00 64.00 341 LEU A N 1
ATOM 2736 C CA . LEU A 1 341 ? -11.662 -26.420 25.079 1.00 64.00 341 LEU A CA 1
ATOM 2737 C C . LEU A 1 341 ? -10.975 -26.211 26.434 1.00 64.00 341 LEU A C 1
ATOM 2739 O O . LEU A 1 341 ? -10.096 -26.981 26.811 1.00 64.00 341 LEU A O 1
ATOM 2743 N N . PHE A 1 342 ? -11.423 -25.228 27.216 1.00 63.59 342 PHE A N 1
ATOM 2744 C CA . PHE A 1 342 ? -10.857 -24.917 28.532 1.00 63.59 342 PHE A CA 1
ATOM 2745 C C . PHE A 1 342 ? -10.853 -26.117 29.498 1.00 63.59 342 PHE A C 1
ATOM 2747 O O . PHE A 1 342 ? -9.938 -26.258 30.304 1.00 63.59 342 PHE A O 1
ATOM 2754 N N . ARG A 1 343 ? -11.827 -27.034 29.388 1.00 61.88 343 ARG A N 1
ATOM 2755 C CA . ARG A 1 343 ? -11.868 -28.251 30.218 1.00 61.88 343 ARG A CA 1
ATOM 2756 C C . ARG A 1 343 ? -10.812 -29.287 29.850 1.00 61.88 343 ARG A C 1
ATOM 2758 O O . ARG A 1 343 ? -10.405 -30.049 30.719 1.00 61.88 343 ARG A O 1
ATOM 2765 N N . LEU A 1 344 ? -10.364 -29.305 28.597 1.00 58.25 344 LEU A N 1
ATOM 2766 C CA . LEU A 1 344 ? -9.339 -30.237 28.124 1.00 58.25 344 LEU A CA 1
ATOM 2767 C C . LEU A 1 344 ? -7.930 -29.813 28.558 1.00 58.25 344 LEU A C 1
ATOM 2769 O O . LEU A 1 344 ? -7.065 -30.664 28.730 1.00 58.25 344 LEU A O 1
ATOM 2773 N N . PHE A 1 345 ? -7.707 -28.512 28.770 1.00 57.34 345 PHE A N 1
ATOM 2774 C CA . PHE A 1 345 ? -6.389 -27.951 29.095 1.00 57.34 345 PHE A CA 1
ATOM 2775 C C . PHE A 1 345 ? -6.152 -27.704 30.597 1.00 57.34 345 PHE A C 1
ATOM 2777 O O . PHE A 1 345 ? -5.064 -27.281 30.980 1.00 57.34 345 PHE A O 1
ATOM 2784 N N . MET A 1 346 ? -7.125 -28.026 31.460 1.00 53.38 346 MET A N 1
ATOM 2785 C CA . MET A 1 346 ? -7.043 -27.888 32.928 1.00 53.38 346 MET A CA 1
ATOM 2786 C C . MET A 1 346 ? -5.889 -28.666 33.581 1.00 53.38 346 MET A C 1
ATOM 2788 O O . MET A 1 346 ? -5.437 -28.307 34.664 1.00 53.38 346 MET A O 1
ATOM 2792 N N . SER A 1 347 ? -5.392 -29.719 32.935 1.00 50.09 347 SER A N 1
ATOM 2793 C CA . SER A 1 347 ? -4.268 -30.530 33.416 1.00 50.09 347 SER A CA 1
ATOM 2794 C C . SER A 1 347 ? -2.890 -29.896 33.181 1.00 50.09 347 SER A C 1
ATOM 2796 O O . SER A 1 347 ? -1.897 -30.451 33.648 1.00 50.09 347 SER A O 1
ATOM 2798 N N . ASN A 1 348 ? -2.803 -28.740 32.506 1.00 48.56 348 ASN A N 1
ATOM 2799 C CA . ASN A 1 348 ? -1.544 -28.030 32.266 1.00 48.56 348 ASN A CA 1
ATOM 2800 C C . ASN A 1 348 ? -1.533 -26.641 32.941 1.00 48.56 348 ASN A C 1
ATOM 2802 O O . ASN A 1 348 ? -1.976 -25.660 32.340 1.00 48.56 348 ASN A O 1
ATOM 2806 N N . PRO A 1 349 ? -0.985 -26.513 34.166 1.00 46.38 349 PRO A N 1
ATOM 2807 C CA . PRO A 1 349 ? -0.931 -25.241 34.899 1.00 46.38 349 PRO A CA 1
ATOM 2808 C C . PRO A 1 349 ? -0.004 -24.186 34.262 1.00 46.38 349 PRO A C 1
ATOM 2810 O O . PRO A 1 349 ? 0.024 -23.041 34.704 1.00 46.38 349 PRO A O 1
ATOM 2813 N N . THR A 1 350 ? 0.759 -24.546 33.227 1.00 41.88 350 THR A N 1
ATOM 2814 C CA . THR A 1 350 ? 1.706 -23.672 32.511 1.00 41.88 350 THR A CA 1
ATOM 2815 C C . THR A 1 350 ? 1.066 -22.839 31.396 1.00 41.88 350 THR A C 1
ATOM 2817 O O . THR A 1 350 ? 1.705 -21.927 30.870 1.00 41.88 350 THR A O 1
ATOM 2820 N N . LEU A 1 351 ? -0.191 -23.105 31.033 1.00 45.47 351 LEU A N 1
ATOM 2821 C CA . LEU A 1 351 ? -0.905 -22.366 29.992 1.00 45.47 351 LEU A CA 1
ATOM 2822 C C . LEU A 1 351 ? -1.637 -21.153 30.595 1.00 45.47 351 LEU A C 1
ATOM 2824 O O . LEU A 1 351 ? -2.785 -21.240 31.025 1.00 45.47 351 LEU A O 1
ATOM 2828 N N . SER A 1 352 ? -0.970 -19.994 30.595 1.00 50.56 352 SER A N 1
ATOM 2829 C CA . SER A 1 352 ? -1.586 -18.681 30.856 1.00 50.56 352 SER A CA 1
ATOM 2830 C C . SER A 1 352 ? -2.545 -18.313 29.711 1.00 50.56 352 SER A C 1
ATOM 2832 O O . SER A 1 352 ? -2.198 -17.589 28.779 1.00 50.56 352 SER A O 1
ATOM 2834 N N . LEU A 1 353 ? -3.747 -18.894 29.726 1.00 53.03 353 LEU A N 1
ATOM 2835 C CA . LEU A 1 353 ? -4.704 -18.825 28.612 1.00 53.03 353 LEU A CA 1
ATOM 2836 C C . LEU A 1 353 ? -5.446 -17.480 28.512 1.00 53.03 353 LEU A C 1
ATOM 2838 O O . LEU A 1 353 ? -5.926 -17.122 27.436 1.00 53.03 353 LEU A O 1
ATOM 2842 N N . ASN A 1 354 ? -5.500 -16.699 29.596 1.00 57.28 354 ASN A N 1
ATOM 2843 C CA . ASN A 1 354 ? -6.409 -15.557 29.723 1.00 57.28 354 ASN A CA 1
ATOM 2844 C C . ASN A 1 354 ? -5.689 -14.270 30.145 1.00 57.28 354 ASN A C 1
ATOM 2846 O O . ASN A 1 354 ? -5.874 -13.789 31.261 1.00 57.28 354 ASN A O 1
ATOM 2850 N N . GLY A 1 355 ? -4.898 -13.697 29.228 1.00 62.19 355 GLY A N 1
ATOM 2851 C CA . GLY A 1 355 ? -4.165 -12.428 29.374 1.00 62.19 355 GLY A CA 1
ATOM 2852 C C . GLY A 1 355 ? -5.037 -11.226 29.769 1.00 62.19 355 GLY A C 1
ATOM 2853 O O . GLY A 1 355 ? -5.396 -10.413 28.924 1.00 62.19 355 GLY A O 1
ATOM 2854 N N . GLY A 1 356 ? -5.371 -11.130 31.059 1.00 76.06 356 GLY A N 1
ATOM 2855 C CA . GLY A 1 356 ? -6.191 -10.083 31.679 1.00 76.06 356 GLY A CA 1
ATOM 2856 C C . GLY A 1 356 ? -7.678 -10.414 31.849 1.00 76.06 356 GLY A C 1
ATOM 2857 O O . GLY A 1 356 ? -8.379 -9.690 32.544 1.00 76.06 356 GLY A O 1
ATOM 2858 N N . TYR A 1 357 ? -8.166 -11.514 31.268 1.00 85.31 357 TYR A N 1
ATOM 2859 C CA . TYR A 1 357 ? -9.580 -11.934 31.328 1.00 85.31 357 TYR A CA 1
ATOM 2860 C C . TYR A 1 357 ? -9.901 -12.892 32.480 1.00 85.31 357 TYR A C 1
ATOM 2862 O O . TYR A 1 357 ? -11.053 -13.295 32.660 1.00 85.31 357 TYR A O 1
ATOM 2870 N N . GLN A 1 358 ? -8.883 -13.316 33.225 1.00 84.38 358 GLN A N 1
ATOM 2871 C CA . GLN A 1 358 ? -8.995 -14.372 34.220 1.00 84.38 358 GLN A CA 1
ATOM 2872 C C . GLN A 1 358 ? -9.610 -13.861 35.524 1.00 84.38 358 GLN A C 1
ATOM 2874 O O . GLN A 1 358 ? -9.150 -12.875 36.096 1.00 84.38 358 GLN A O 1
ATOM 2879 N N . ALA A 1 359 ? -10.626 -14.568 36.020 1.00 85.81 359 ALA A N 1
ATOM 2880 C CA . ALA A 1 359 ? -11.218 -14.268 37.316 1.00 85.81 359 ALA A CA 1
ATOM 2881 C C . ALA A 1 359 ? -10.235 -14.595 38.463 1.00 85.81 359 ALA A C 1
ATOM 2883 O O . ALA A 1 359 ? -9.491 -15.578 38.372 1.00 85.81 359 ALA A O 1
ATOM 2884 N N . PRO A 1 360 ? -10.233 -13.812 39.556 1.00 84.06 360 PRO A N 1
ATOM 2885 C CA . PRO A 1 360 ? -9.250 -13.947 40.634 1.00 84.06 360 PRO A CA 1
ATOM 2886 C C . PRO A 1 360 ? -9.312 -15.294 41.370 1.00 84.06 360 PRO A C 1
ATOM 2888 O O . PRO A 1 360 ? -8.307 -15.745 41.911 1.00 84.06 360 PRO A O 1
ATOM 2891 N N . GLU A 1 361 ? -10.465 -15.960 41.384 1.00 78.31 361 GLU A N 1
ATOM 2892 C CA . GLU A 1 361 ? -10.655 -17.250 42.046 1.00 78.31 361 GLU A CA 1
ATOM 2893 C C . GLU A 1 361 ? -10.067 -18.445 41.283 1.00 78.31 361 GLU A C 1
ATOM 2895 O O . GLU A 1 361 ? -9.899 -19.498 41.879 1.00 78.31 361 GLU A O 1
ATOM 2900 N N . VAL A 1 362 ? -9.692 -18.306 40.002 1.00 72.38 362 VAL A N 1
ATOM 2901 C CA . VAL A 1 362 ? -9.148 -19.426 39.199 1.00 72.38 362 VAL A CA 1
ATOM 2902 C C . VAL A 1 362 ? -7.846 -19.991 39.795 1.00 72.38 362 VAL A C 1
ATOM 2904 O O . VAL A 1 362 ? -7.531 -21.157 39.582 1.00 72.38 362 VAL A O 1
ATOM 2907 N N . GLY A 1 363 ? -7.098 -19.190 40.564 1.00 60.38 363 GLY A N 1
ATOM 2908 C CA . GLY A 1 363 ? -5.882 -19.625 41.266 1.00 60.38 363 GLY A CA 1
ATOM 2909 C C . GLY A 1 363 ? -6.124 -20.362 42.591 1.00 60.38 363 GLY A C 1
ATOM 2910 O O . GLY A 1 363 ? -5.182 -20.920 43.149 1.00 60.38 363 GLY A O 1
ATOM 2911 N N . TYR A 1 364 ? -7.360 -20.379 43.097 1.00 54.72 364 TYR A N 1
ATOM 2912 C CA . TYR A 1 364 ? -7.733 -21.046 44.340 1.00 54.72 364 TYR A CA 1
ATOM 2913 C C . TYR A 1 364 ? -8.634 -22.233 43.999 1.00 54.72 364 TYR A C 1
ATOM 2915 O O . TYR A 1 364 ? -9.698 -22.081 43.406 1.00 54.72 364 TYR A O 1
ATOM 2923 N N . ALA A 1 365 ? -8.174 -23.440 44.319 1.00 50.41 365 ALA A N 1
ATOM 2924 C CA . ALA A 1 365 ? -8.880 -24.668 43.985 1.00 50.41 365 ALA A CA 1
ATOM 2925 C C . ALA A 1 365 ? -10.358 -24.640 44.444 1.00 50.41 365 ALA A C 1
ATOM 2927 O O . ALA A 1 365 ? -10.649 -24.231 45.566 1.00 50.41 365 ALA A O 1
ATOM 2928 N N . TYR A 1 366 ? -11.235 -25.171 43.578 1.00 47.50 366 TYR A N 1
ATOM 2929 C CA . TYR A 1 366 ? -12.591 -25.692 43.839 1.00 47.50 366 TYR A CA 1
ATOM 2930 C C . TYR A 1 366 ? -13.878 -24.903 43.527 1.00 47.50 366 TYR A C 1
ATOM 2932 O O . TYR A 1 366 ? -14.941 -25.464 43.776 1.00 47.50 366 TYR A O 1
ATOM 2940 N N . ASP A 1 367 ? -13.872 -23.737 42.867 1.00 52.53 367 ASP A N 1
ATOM 2941 C CA . ASP A 1 367 ? -15.152 -23.148 42.401 1.00 52.53 367 ASP A CA 1
ATOM 2942 C C . ASP A 1 367 ? -15.138 -22.707 40.930 1.00 52.53 367 ASP A C 1
ATOM 2944 O O . ASP A 1 367 ? -15.200 -21.531 40.565 1.00 52.53 367 ASP A O 1
ATOM 2948 N N . ILE A 1 368 ? -15.028 -23.705 40.050 1.00 61.00 368 ILE A N 1
ATOM 2949 C CA . ILE A 1 368 ? -15.173 -23.518 38.608 1.00 61.00 368 ILE A CA 1
ATOM 2950 C C . ILE A 1 368 ? -16.667 -23.434 38.292 1.00 61.00 368 ILE A C 1
ATOM 2952 O O . ILE A 1 368 ? -17.367 -24.444 38.219 1.00 61.00 368 ILE A O 1
ATOM 2956 N N . SER A 1 369 ? -17.157 -22.213 38.101 1.00 73.88 369 SER A N 1
ATOM 2957 C CA . SER A 1 369 ? -18.577 -21.952 37.883 1.00 73.88 369 SER A CA 1
ATOM 2958 C C . SER A 1 369 ? -18.822 -21.099 36.642 1.00 73.88 369 SER A C 1
ATOM 2960 O O . SER A 1 369 ? -17.935 -20.434 36.105 1.00 73.88 369 SER A O 1
ATOM 2962 N N . LYS A 1 370 ? -20.091 -21.028 36.235 1.00 87.81 370 LYS A N 1
ATOM 2963 C CA . LYS A 1 370 ? -20.611 -20.067 35.247 1.00 87.81 370 LYS A CA 1
ATOM 2964 C C . LYS A 1 370 ? -20.219 -18.612 35.545 1.00 87.81 370 LYS A C 1
ATOM 2966 O O . LYS A 1 370 ? -20.266 -17.769 34.654 1.00 87.81 370 LYS A O 1
ATOM 2971 N N . LYS A 1 371 ? -19.822 -18.294 36.786 1.00 91.19 371 LYS A N 1
ATOM 2972 C CA . LYS A 1 371 ? -19.362 -16.958 37.188 1.00 91.19 371 LYS A CA 1
ATOM 2973 C C . LYS A 1 371 ? -17.994 -16.589 36.619 1.00 91.19 371 LYS A C 1
ATOM 2975 O O . LYS A 1 371 ? -17.704 -15.394 36.571 1.00 91.19 371 LYS A O 1
ATOM 2980 N N . LEU A 1 372 ? -17.198 -17.560 36.166 1.00 88.88 372 LEU A N 1
ATOM 2981 C CA . LEU A 1 372 ? -15.956 -17.303 35.434 1.00 88.88 372 LEU A CA 1
ATOM 2982 C C . LEU A 1 372 ? -16.252 -16.607 34.109 1.00 88.88 372 LEU A C 1
ATOM 2984 O O . LEU A 1 372 ? -15.738 -15.520 33.865 1.00 88.88 372 LEU A O 1
ATOM 2988 N N . ASP A 1 373 ? -17.171 -17.169 33.319 1.00 91.38 373 ASP A N 1
ATOM 2989 C CA . ASP A 1 373 ? -17.599 -16.562 32.056 1.00 91.38 373 ASP A CA 1
ATOM 2990 C C . ASP A 1 373 ? -18.169 -15.163 32.272 1.00 91.38 373 ASP A C 1
ATOM 2992 O O . ASP A 1 373 ? -17.898 -14.270 31.481 1.00 91.38 373 ASP A O 1
ATOM 2996 N N . VAL A 1 374 ? -18.924 -14.952 33.358 1.00 94.88 374 VAL A N 1
ATOM 2997 C CA . VAL A 1 374 ? -19.473 -13.629 33.694 1.00 94.88 374 VAL A CA 1
ATOM 2998 C C . VAL A 1 374 ? -18.355 -12.627 33.991 1.00 94.88 374 VAL A C 1
ATOM 3000 O O . VAL A 1 374 ? -18.437 -11.487 33.543 1.00 94.88 374 VAL A O 1
ATOM 3003 N N . TYR A 1 375 ? -17.300 -13.029 34.706 1.00 93.94 375 TYR A N 1
ATOM 3004 C CA . TYR A 1 375 ? -16.155 -12.151 34.955 1.00 93.94 375 TYR A CA 1
ATOM 3005 C C . TYR A 1 375 ? -15.432 -11.801 33.657 1.00 93.94 375 TYR A C 1
ATOM 3007 O O . TYR A 1 375 ? -15.242 -10.623 33.360 1.00 93.94 375 TYR A O 1
ATOM 3015 N N . SER A 1 376 ? -15.078 -12.814 32.866 1.00 92.88 376 SER A N 1
ATOM 3016 C CA . SER A 1 376 ? -14.372 -12.637 31.599 1.00 92.88 376 SER A CA 1
ATOM 3017 C C . SER A 1 376 ? -15.195 -11.826 30.590 1.00 92.88 376 SER A C 1
ATOM 3019 O O . SER A 1 376 ? -14.658 -10.947 29.919 1.00 92.88 376 SER A O 1
ATOM 3021 N N . PHE A 1 377 ? -16.516 -12.031 30.554 1.00 95.94 377 PHE A N 1
ATOM 3022 C CA . PHE A 1 377 ? -17.453 -11.182 29.821 1.00 95.94 377 PHE A CA 1
ATOM 3023 C C . PHE A 1 377 ? -17.421 -9.736 30.322 1.00 95.94 377 PHE A C 1
ATOM 3025 O O . PHE A 1 377 ? -17.395 -8.812 29.518 1.00 95.94 377 PHE A O 1
ATOM 3032 N N . GLY A 1 378 ? -17.391 -9.523 31.639 1.00 96.38 378 GLY A N 1
ATOM 3033 C CA . GLY A 1 378 ? -17.271 -8.194 32.231 1.00 96.38 378 GLY A CA 1
ATOM 3034 C C . GLY A 1 378 ? -15.995 -7.470 31.798 1.00 96.38 378 GLY A C 1
ATOM 3035 O O . GLY A 1 378 ? -16.063 -6.303 31.428 1.00 96.38 378 GLY A O 1
ATOM 3036 N N . VAL A 1 379 ? -14.850 -8.160 31.772 1.00 94.75 379 VAL A N 1
ATOM 3037 C CA . VAL A 1 379 ? -13.585 -7.599 31.260 1.00 94.75 379 VAL A CA 1
ATOM 3038 C C . VAL A 1 379 ? -13.702 -7.244 29.777 1.00 94.75 379 VAL A C 1
ATOM 3040 O O . VAL A 1 379 ? -13.311 -6.152 29.379 1.00 94.75 379 VAL A O 1
ATOM 3043 N N . MET A 1 380 ? -14.291 -8.127 28.968 1.00 94.56 380 MET A N 1
ATOM 3044 C CA . MET A 1 380 ? -14.540 -7.868 27.547 1.00 94.56 380 MET A CA 1
ATOM 3045 C C . MET A 1 380 ? -15.475 -6.669 27.342 1.00 94.56 380 MET A C 1
ATOM 3047 O O . MET A 1 380 ? -15.242 -5.848 26.463 1.00 94.56 380 MET A O 1
ATOM 3051 N N . LEU A 1 381 ? -16.510 -6.522 28.171 1.00 95.44 381 LEU A N 1
ATOM 3052 C CA . LEU A 1 381 ? -17.406 -5.371 28.119 1.00 95.44 381 LEU A CA 1
ATOM 3053 C C . LEU A 1 381 ? -16.668 -4.074 28.484 1.00 95.44 381 LEU A C 1
ATOM 3055 O O . LEU A 1 381 ? -16.873 -3.060 27.823 1.00 95.44 381 LEU A O 1
ATOM 3059 N N . LEU A 1 382 ? -15.763 -4.103 29.469 1.00 94.19 382 LEU A N 1
ATOM 3060 C CA . LEU A 1 382 ? -14.886 -2.963 29.755 1.00 94.19 382 LEU A CA 1
ATOM 3061 C C . LEU A 1 382 ? -13.963 -2.644 28.575 1.00 94.19 382 LEU A C 1
ATOM 3063 O O . LEU A 1 382 ? -13.813 -1.476 28.234 1.00 94.19 382 LEU A O 1
ATOM 3067 N N . GLU A 1 383 ? -13.375 -3.640 27.915 1.00 92.38 383 GLU A N 1
ATOM 3068 C CA . GLU A 1 383 ? -12.555 -3.423 26.715 1.00 92.38 383 GLU A CA 1
ATOM 3069 C C . GLU A 1 383 ? -13.388 -2.788 25.586 1.00 92.38 383 GLU A C 1
ATOM 3071 O O . GLU A 1 383 ? -12.968 -1.797 24.990 1.00 92.38 383 GLU A O 1
ATOM 3076 N N . ILE A 1 384 ? -14.614 -3.274 25.353 1.00 91.44 384 ILE A N 1
ATOM 3077 C CA . ILE A 1 384 ? -15.551 -2.706 24.370 1.00 91.44 384 ILE A CA 1
ATOM 3078 C C . ILE A 1 384 ? -15.904 -1.249 24.706 1.00 91.44 384 ILE A C 1
ATOM 3080 O O . ILE A 1 384 ? -16.033 -0.432 23.795 1.00 91.44 384 ILE A O 1
ATOM 3084 N N . LEU A 1 385 ? -16.074 -0.897 25.983 1.00 91.62 385 LEU A N 1
ATOM 3085 C CA . LEU A 1 385 ? -16.479 0.452 26.398 1.00 91.62 385 LEU A CA 1
ATOM 3086 C C . LEU A 1 385 ? -15.311 1.445 26.481 1.00 91.62 385 LEU A C 1
ATOM 3088 O O . LEU A 1 385 ? -15.488 2.636 26.235 1.00 91.62 385 LEU A O 1
ATOM 3092 N N . THR A 1 386 ? -14.120 0.980 26.834 1.00 88.81 386 THR A N 1
ATOM 3093 C CA . THR A 1 386 ? -12.954 1.849 27.070 1.00 88.81 386 THR A CA 1
ATOM 3094 C C . THR A 1 386 ? -12.021 1.913 25.862 1.00 88.81 386 THR A C 1
ATOM 3096 O O . THR A 1 386 ? -11.271 2.872 25.706 1.00 88.81 386 THR A O 1
ATOM 3099 N N . GLY A 1 387 ? -12.051 0.896 24.992 1.00 85.38 387 GLY A N 1
ATOM 3100 C CA . GLY A 1 387 ? -11.077 0.718 23.913 1.00 85.38 387 GLY A CA 1
ATOM 3101 C C . GLY A 1 387 ? -9.672 0.333 24.404 1.00 85.38 387 GLY A C 1
ATOM 3102 O O . GLY A 1 387 ? -8.743 0.282 23.591 1.00 85.38 387 GLY A O 1
ATOM 3103 N N . ASN A 1 388 ? -9.511 0.073 25.707 1.00 84.31 388 ASN A N 1
ATOM 3104 C CA . ASN A 1 388 ? -8.245 -0.277 26.344 1.00 84.31 388 ASN A CA 1
ATOM 3105 C C . ASN A 1 388 ? -8.110 -1.791 26.493 1.00 84.31 388 ASN A C 1
ATOM 3107 O O . ASN A 1 388 ? -9.061 -2.471 26.875 1.00 84.31 388 ASN A O 1
ATOM 3111 N N . ALA A 1 389 ? -6.903 -2.304 26.252 1.00 82.88 389 ALA A N 1
ATOM 3112 C CA . ALA A 1 389 ? -6.610 -3.715 26.452 1.00 82.88 389 ALA A CA 1
ATOM 3113 C C . ALA A 1 389 ? -6.737 -4.109 27.946 1.00 82.88 389 ALA A C 1
ATOM 3115 O O . ALA A 1 389 ? -6.404 -3.310 28.823 1.00 82.88 389 ALA A O 1
ATOM 3116 N N . PRO A 1 390 ? -7.148 -5.353 28.254 1.00 81.94 390 PRO A N 1
ATOM 3117 C CA . PRO A 1 390 ? -7.293 -5.875 29.618 1.00 81.94 390 PRO A CA 1
ATOM 3118 C C . PRO A 1 390 ? -6.044 -5.774 30.501 1.00 81.94 390 PRO A C 1
ATOM 3120 O O . PRO A 1 390 ? -6.158 -5.672 31.722 1.00 81.94 390 PRO A O 1
ATOM 3123 N N . LEU A 1 391 ? -4.862 -5.829 29.882 1.00 77.62 391 LEU A N 1
ATOM 3124 C CA . LEU A 1 391 ? -3.566 -5.605 30.512 1.00 77.62 391 LEU A CA 1
ATOM 3125 C C . LEU A 1 391 ? -2.844 -4.506 29.738 1.00 77.62 391 LEU A C 1
ATOM 3127 O O . LEU A 1 391 ? -2.415 -4.720 28.603 1.00 77.62 391 LEU A O 1
ATOM 3131 N N . ASP A 1 392 ? -2.691 -3.342 30.361 1.00 58.62 392 ASP A N 1
ATOM 3132 C CA . ASP A 1 392 ? -1.908 -2.254 29.788 1.00 58.62 392 ASP A CA 1
ATOM 3133 C C . ASP A 1 392 ? -0.412 -2.478 30.069 1.00 58.62 392 ASP A C 1
ATOM 3135 O O . ASP A 1 392 ? 0.071 -2.386 31.205 1.00 58.62 392 ASP A O 1
ATOM 3139 N N . THR A 1 393 ? 0.338 -2.813 29.018 1.00 46.84 393 THR A N 1
ATOM 3140 C CA . THR A 1 393 ? 1.800 -2.959 29.055 1.00 46.84 393 THR A CA 1
ATOM 3141 C C . THR A 1 393 ? 2.535 -1.669 28.685 1.00 46.84 393 THR A C 1
ATOM 3143 O O . THR A 1 393 ? 3.764 -1.623 28.788 1.00 46.84 393 THR A O 1
ATOM 3146 N N . ILE A 1 394 ? 1.833 -0.603 28.280 1.00 40.28 394 ILE A N 1
ATOM 3147 C CA . ILE A 1 394 ? 2.427 0.598 27.682 1.00 40.28 394 ILE A CA 1
ATOM 3148 C C . ILE A 1 394 ? 1.730 1.854 28.246 1.00 40.28 394 ILE A C 1
ATOM 3150 O O . ILE A 1 394 ? 1.022 2.571 27.548 1.00 40.28 394 ILE A O 1
ATOM 3154 N N . GLY A 1 395 ? 1.980 2.170 29.523 1.00 47.72 395 GLY A N 1
ATOM 3155 C CA . GLY A 1 395 ? 1.422 3.366 30.165 1.00 47.72 395 GLY A CA 1
ATOM 3156 C C . GLY A 1 395 ? 1.950 3.644 31.578 1.00 47.72 395 GLY A C 1
ATOM 3157 O O . GLY A 1 395 ? 2.745 2.878 32.124 1.00 47.72 395 GLY A O 1
ATOM 3158 N N . LYS A 1 396 ? 1.494 4.751 32.191 1.00 48.50 396 LYS A N 1
ATOM 3159 C CA . LYS A 1 396 ? 1.796 5.115 33.598 1.00 48.50 396 LYS A CA 1
ATOM 3160 C C . LYS A 1 396 ? 1.254 4.093 34.614 1.00 48.50 396 LYS A C 1
ATOM 3162 O O . LYS A 1 396 ? 1.755 4.038 35.728 1.00 48.50 396 LYS A O 1
ATOM 3167 N N . ASN A 1 397 ? 0.290 3.268 34.199 1.00 54.22 397 ASN A N 1
ATOM 3168 C CA . ASN A 1 397 ? -0.400 2.261 35.010 1.00 54.22 397 ASN A CA 1
ATOM 3169 C C . ASN A 1 397 ? 0.022 0.827 34.643 1.00 54.22 397 ASN A C 1
ATOM 3171 O O . ASN A 1 397 ? -0.784 -0.101 34.706 1.00 54.22 397 ASN A O 1
ATOM 3175 N N . LYS A 1 398 ? 1.284 0.648 34.228 1.00 59.28 398 LYS A N 1
ATOM 3176 C CA . LYS A 1 398 ? 1.857 -0.655 33.862 1.00 59.28 398 LYS A CA 1
ATOM 3177 C C . LYS A 1 398 ? 1.552 -1.713 34.928 1.00 59.28 398 LYS A C 1
ATOM 3179 O O . LYS A 1 398 ? 1.964 -1.572 36.077 1.00 59.28 398 LYS A O 1
ATOM 3184 N N . GLY A 1 399 ? 0.880 -2.788 34.517 1.00 64.75 399 GLY A N 1
ATOM 3185 C CA . GLY A 1 399 ? 0.594 -3.947 35.371 1.00 64.75 399 GLY A CA 1
ATOM 3186 C C . GLY A 1 399 ? -0.702 -3.874 36.186 1.00 64.75 399 GLY A C 1
ATOM 3187 O O . GLY A 1 399 ? -0.980 -4.811 36.930 1.00 64.75 399 GLY A O 1
ATOM 3188 N N . ILE A 1 400 ? -1.505 -2.814 36.046 1.00 76.25 400 ILE A N 1
ATOM 3189 C CA . ILE A 1 400 ? -2.856 -2.746 36.624 1.00 76.25 400 ILE A CA 1
ATOM 3190 C C . ILE A 1 400 ? -3.844 -3.380 35.634 1.00 76.25 400 ILE A C 1
ATOM 3192 O O . ILE A 1 400 ? -3.852 -3.028 34.455 1.00 76.25 400 ILE A O 1
ATOM 3196 N N . ASP A 1 401 ? -4.678 -4.314 36.103 1.00 84.31 401 ASP A N 1
ATOM 3197 C CA . ASP A 1 401 ? -5.743 -4.894 35.279 1.00 84.31 401 ASP A CA 1
ATOM 3198 C C . ASP A 1 401 ? -6.841 -3.866 34.952 1.00 84.31 401 ASP A C 1
ATOM 3200 O O . ASP A 1 401 ? -7.110 -2.935 35.719 1.00 84.31 401 ASP A O 1
ATOM 3204 N N . LEU A 1 402 ? -7.487 -4.031 33.796 1.00 89.00 402 LEU A N 1
ATOM 3205 C CA . LEU A 1 402 ? -8.506 -3.098 33.316 1.00 89.00 402 LEU A CA 1
ATOM 3206 C C . LEU A 1 402 ? -9.653 -2.865 34.326 1.00 89.00 402 LEU A C 1
ATOM 3208 O O . LEU A 1 402 ? -9.993 -1.702 34.552 1.00 89.00 402 LEU A O 1
ATOM 3212 N N . PRO A 1 403 ? -10.233 -3.886 34.994 1.00 91.00 403 PRO A N 1
ATOM 3213 C CA . PRO A 1 403 ? -11.240 -3.658 36.033 1.00 91.00 403 PRO A CA 1
ATOM 3214 C C . PRO A 1 403 ? -10.761 -2.767 37.184 1.00 91.00 403 PRO A C 1
ATOM 3216 O O . PRO A 1 403 ? -11.514 -1.913 37.656 1.00 91.00 403 PRO A O 1
ATOM 3219 N N . SER A 1 404 ? -9.529 -2.957 37.653 1.00 88.38 404 SER A N 1
ATOM 3220 C CA . SER A 1 404 ? -8.937 -2.158 38.726 1.00 88.38 404 SER A CA 1
ATOM 3221 C C . SER A 1 404 ? -8.677 -0.731 38.262 1.00 88.38 404 SER A C 1
ATOM 3223 O O . SER A 1 404 ? -9.009 0.207 38.985 1.00 88.38 404 SER A O 1
ATOM 3225 N N . TRP A 1 405 ? -8.176 -0.558 37.036 1.00 88.12 405 TRP A N 1
ATOM 3226 C CA . TRP A 1 405 ? -7.999 0.759 36.429 1.00 88.12 405 TRP A CA 1
ATOM 3227 C C . TRP A 1 405 ? -9.322 1.526 36.340 1.00 88.12 405 TRP A C 1
ATOM 3229 O O . TRP A 1 405 ? -9.398 2.667 36.792 1.00 88.12 405 TRP A O 1
ATOM 3239 N N . VAL A 1 406 ? -10.388 0.887 35.846 1.00 87.94 406 VAL A N 1
ATOM 3240 C CA . VAL A 1 406 ? -11.717 1.509 35.771 1.00 87.94 406 VAL A CA 1
ATOM 3241 C C . VAL A 1 406 ? -12.196 1.923 37.165 1.00 87.94 406 VAL A C 1
ATOM 3243 O O . VAL A 1 406 ? -12.629 3.057 37.339 1.00 87.94 406 VAL A O 1
ATOM 3246 N N . ARG A 1 407 ? -12.055 1.068 38.189 1.00 88.38 407 ARG A N 1
ATOM 3247 C CA . ARG A 1 407 ? -12.454 1.405 39.572 1.00 88.38 407 ARG A CA 1
ATOM 3248 C C . ARG A 1 407 ? -11.703 2.613 40.145 1.00 88.38 407 ARG A C 1
ATOM 3250 O O . ARG A 1 407 ? -12.318 3.388 40.869 1.00 88.38 407 ARG A O 1
ATOM 3257 N N . ILE A 1 408 ? -10.417 2.778 39.826 1.00 84.81 408 ILE A N 1
ATOM 3258 C CA . ILE A 1 408 ? -9.625 3.956 40.227 1.00 84.81 408 ILE A CA 1
ATOM 3259 C C . ILE A 1 408 ? -10.150 5.206 39.512 1.00 84.81 408 ILE A C 1
ATOM 3261 O O . ILE A 1 408 ? -10.390 6.234 40.139 1.00 84.81 408 ILE A O 1
ATOM 3265 N N . MET A 1 409 ? -10.411 5.105 38.209 1.00 81.12 409 MET A N 1
ATOM 3266 C CA . MET A 1 409 ? -10.894 6.235 37.414 1.00 81.12 409 MET A CA 1
ATOM 3267 C C . MET A 1 409 ? -12.251 6.769 37.892 1.00 81.12 409 MET A C 1
ATOM 3269 O O . MET A 1 409 ? -12.452 7.978 37.863 1.00 81.12 409 MET A O 1
ATOM 3273 N N . PHE A 1 410 ? -13.136 5.904 38.408 1.00 77.00 410 PHE A N 1
ATOM 3274 C CA . PHE A 1 410 ? -14.398 6.314 39.047 1.00 77.00 410 PHE A CA 1
ATOM 3275 C C . PHE A 1 410 ? -14.210 7.246 40.254 1.00 77.00 410 PHE A C 1
ATOM 3277 O O . PHE A 1 410 ? -15.138 7.967 40.612 1.00 77.00 410 PHE A O 1
ATOM 3284 N N . GLN A 1 411 ? -13.048 7.203 40.909 1.00 77.19 411 GLN A N 1
ATOM 3285 C CA . GLN A 1 411 ? -12.750 8.017 42.089 1.00 77.19 411 GLN A CA 1
ATOM 3286 C C . GLN A 1 411 ? -12.003 9.304 41.731 1.00 77.19 411 GLN A C 1
ATOM 3288 O O . GLN A 1 411 ? -12.139 10.303 42.433 1.00 77.19 411 GLN A O 1
ATOM 3293 N N . GLU A 1 412 ? -11.214 9.284 40.656 1.00 77.00 412 GLU A N 1
ATOM 3294 C CA . GLU A 1 412 ? -10.258 10.352 40.352 1.00 77.00 412 GLU A CA 1
ATOM 3295 C C . GLU A 1 412 ? -10.680 11.279 39.208 1.00 77.00 412 GLU A C 1
ATOM 3297 O O . GLU A 1 412 ? -10.180 12.402 39.128 1.00 77.00 412 GLU A O 1
ATOM 3302 N N . LYS A 1 413 ? -11.561 10.835 38.301 1.00 77.00 413 LYS A N 1
ATOM 3303 C CA . LYS A 1 413 ? -11.883 11.575 37.073 1.00 77.00 413 LYS A CA 1
ATOM 3304 C C . LYS A 1 413 ? -13.375 11.580 36.736 1.00 77.00 413 LYS A C 1
ATOM 3306 O O . LYS A 1 413 ? -14.117 10.709 37.186 1.00 77.00 413 LYS A O 1
ATOM 3311 N N . PRO A 1 414 ? -13.826 12.533 35.898 1.00 80.69 414 PRO A N 1
ATOM 3312 C CA . PRO A 1 414 ? -15.144 12.466 35.281 1.00 80.69 414 PRO A CA 1
ATOM 3313 C C . PRO A 1 414 ? -15.347 11.139 34.536 1.00 80.69 414 PRO A C 1
ATOM 3315 O O . PRO A 1 414 ? -14.482 10.708 33.777 1.00 80.69 414 PRO A O 1
ATOM 3318 N N . ILE A 1 415 ? -16.518 10.517 34.702 1.00 82.50 415 ILE A N 1
ATOM 3319 C CA . ILE A 1 415 ? -16.866 9.219 34.089 1.00 82.50 415 ILE A CA 1
ATOM 3320 C C . ILE A 1 415 ? -16.688 9.216 32.560 1.00 82.50 415 ILE A C 1
ATOM 3322 O O . ILE A 1 415 ? -16.318 8.196 31.982 1.00 82.50 415 ILE A O 1
ATOM 3326 N N . ILE A 1 416 ? -16.895 10.361 31.904 1.00 81.94 416 ILE A N 1
ATOM 3327 C CA . ILE A 1 416 ? -16.717 10.508 30.454 1.00 81.94 416 ILE A CA 1
ATOM 3328 C C . ILE A 1 416 ? -15.292 10.158 29.983 1.00 81.94 416 ILE A C 1
ATOM 3330 O O . ILE A 1 416 ? -15.136 9.619 28.891 1.00 81.94 416 ILE A O 1
ATOM 3334 N N . ASP A 1 417 ? -14.274 10.365 30.828 1.00 83.06 417 ASP A N 1
ATOM 3335 C CA . ASP A 1 417 ? -12.863 10.090 30.515 1.00 83.06 417 ASP A CA 1
ATOM 3336 C C . ASP A 1 417 ? -12.521 8.592 30.531 1.00 83.06 417 ASP A C 1
ATOM 3338 O O . ASP A 1 417 ? -11.422 8.197 30.134 1.00 83.06 417 ASP A O 1
ATOM 3342 N N . VAL A 1 418 ? -13.431 7.750 31.028 1.00 85.19 418 VAL A N 1
ATOM 3343 C CA . VAL A 1 418 ? -13.255 6.292 31.063 1.00 85.19 418 VAL A CA 1
ATOM 3344 C C . VAL A 1 418 ? -13.528 5.675 29.691 1.00 85.19 418 VAL A C 1
ATOM 3346 O O . VAL A 1 418 ? -12.933 4.655 29.346 1.00 85.19 418 VAL A O 1
ATOM 3349 N N . PHE A 1 419 ? -14.425 6.273 28.908 1.00 87.88 419 PHE A N 1
ATOM 3350 C CA . PHE A 1 419 ? -14.875 5.703 27.644 1.00 87.88 419 PHE A CA 1
ATOM 3351 C C . PHE A 1 419 ? -13.872 5.912 26.507 1.00 87.88 419 PHE A C 1
ATOM 3353 O O . PHE A 1 419 ? -13.076 6.851 26.501 1.00 87.88 419 PHE A O 1
ATOM 3360 N N . ASP A 1 420 ? -13.955 5.041 25.500 1.00 84.81 420 ASP A N 1
ATOM 3361 C CA . ASP A 1 420 ? -13.221 5.193 24.243 1.00 84.81 420 ASP A CA 1
ATOM 3362 C C . ASP A 1 420 ? -13.459 6.598 23.667 1.00 84.81 420 ASP A C 1
ATOM 3364 O O . ASP A 1 420 ? -14.604 7.039 23.532 1.00 84.81 420 ASP A O 1
ATOM 3368 N N . LYS A 1 421 ? -12.380 7.291 23.285 1.00 81.06 421 LYS A N 1
ATOM 3369 C CA . LYS A 1 421 ? -12.430 8.651 22.724 1.00 81.06 421 LYS A CA 1
ATOM 3370 C C . LYS A 1 421 ? -13.406 8.770 21.549 1.00 81.06 421 LYS A C 1
ATOM 3372 O O . LYS A 1 421 ? -14.052 9.801 21.399 1.00 81.06 421 LYS A O 1
ATOM 3377 N N . ASN A 1 422 ? -13.557 7.710 20.751 1.00 73.56 422 ASN A N 1
ATOM 3378 C CA . ASN A 1 422 ? -14.481 7.681 19.613 1.00 73.56 422 ASN A CA 1
ATOM 3379 C C . ASN A 1 422 ? -15.961 7.592 20.034 1.00 73.56 422 ASN A C 1
ATOM 3381 O O . ASN A 1 422 ? -16.845 7.840 19.220 1.00 73.56 422 ASN A O 1
ATOM 3385 N N . MET A 1 423 ? -16.254 7.226 21.287 1.00 75.38 423 MET A N 1
ATOM 3386 C CA . MET A 1 423 ? -17.613 7.197 21.839 1.00 75.38 423 MET A CA 1
ATOM 3387 C C . MET A 1 423 ? -17.992 8.479 22.581 1.00 75.38 423 MET A C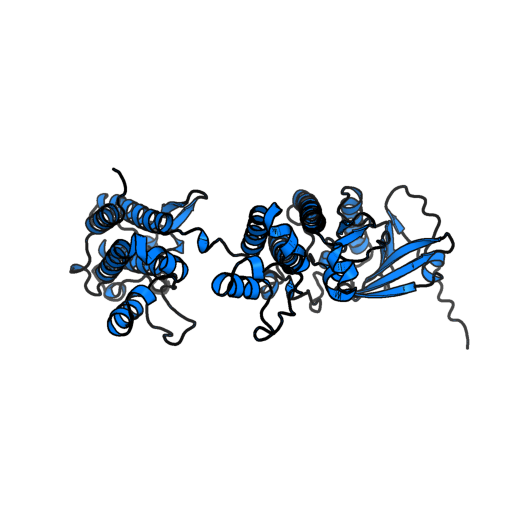 1
ATOM 3389 O O . MET A 1 423 ? -19.180 8.766 22.698 1.00 75.38 423 MET A O 1
ATOM 3393 N N . VAL A 1 424 ? -17.016 9.272 23.035 1.00 75.12 424 VAL A N 1
ATOM 3394 C CA . VAL A 1 424 ? -17.252 10.528 23.774 1.00 75.12 424 VAL A CA 1
ATOM 3395 C C . VAL A 1 424 ? -18.149 11.492 22.986 1.00 75.12 424 VAL A C 1
ATOM 3397 O O . VAL A 1 424 ? -19.030 12.124 23.563 1.00 75.12 424 VAL A O 1
ATOM 3400 N N . GLN A 1 425 ? -18.012 11.539 21.658 1.00 72.56 425 GLN A N 1
ATOM 3401 C CA . GLN A 1 425 ? -18.863 12.363 20.787 1.00 72.56 425 GLN A CA 1
ATOM 3402 C C . GLN A 1 425 ? -20.356 11.979 20.823 1.00 72.56 425 GLN A C 1
ATOM 3404 O O . GLN A 1 425 ? -21.212 12.809 20.537 1.00 72.56 425 GLN A O 1
ATOM 3409 N N . HIS A 1 426 ? -20.681 10.736 21.193 1.00 75.38 426 HIS A N 1
ATOM 3410 C CA . HIS A 1 426 ? -22.053 10.232 21.292 1.00 75.38 426 HIS A CA 1
ATOM 3411 C C . HIS A 1 426 ? -22.591 10.238 22.730 1.00 75.38 426 HIS A C 1
ATOM 3413 O O . HIS A 1 426 ? -23.715 9.798 22.971 1.00 75.38 426 HIS A O 1
ATOM 3419 N N . TYR A 1 427 ? -21.816 10.747 23.692 1.00 78.69 427 TYR A N 1
ATOM 3420 C CA . TYR A 1 427 ? -22.194 10.754 25.104 1.00 78.69 427 TYR A CA 1
ATOM 3421 C C . TYR A 1 427 ? -23.449 11.598 25.374 1.00 78.69 427 TYR A C 1
ATOM 3423 O O . TYR A 1 427 ? -24.215 11.289 26.277 1.00 78.69 427 TYR A O 1
ATOM 3431 N N . GLN A 1 428 ? -23.716 12.628 24.565 1.00 78.12 428 GLN A N 1
ATOM 3432 C CA . GLN A 1 428 ? -24.962 13.397 24.673 1.00 78.12 428 GLN A CA 1
ATOM 3433 C C . GLN A 1 428 ? -26.207 12.577 24.299 1.00 78.12 428 GLN A C 1
ATOM 3435 O O . GLN A 1 428 ? -27.275 12.815 24.850 1.00 78.12 428 GLN A O 1
ATOM 3440 N N . GLU A 1 429 ? -26.078 11.617 23.379 1.00 81.88 429 GLU A N 1
ATOM 3441 C CA . GLU A 1 429 ? -27.194 10.792 22.896 1.00 81.88 429 GLU A CA 1
ATOM 3442 C C . GLU A 1 429 ? -27.361 9.510 23.728 1.00 81.88 429 GLU A C 1
ATOM 3444 O O . GLU A 1 429 ? -28.482 9.094 24.016 1.00 81.88 429 GLU A O 1
ATOM 3449 N N . PHE A 1 430 ? -26.251 8.884 24.136 1.00 85.81 430 PHE A N 1
ATOM 3450 C CA . PHE A 1 430 ? -26.256 7.570 24.790 1.00 85.81 430 PHE A CA 1
ATOM 3451 C C . PHE A 1 430 ? -25.607 7.549 26.178 1.00 85.81 430 PHE A C 1
ATOM 3453 O O . PHE A 1 430 ? -25.413 6.463 26.721 1.00 85.81 430 PHE A O 1
ATOM 3460 N N . GLY A 1 431 ? -25.278 8.700 26.771 1.00 86.44 431 GLY A N 1
ATOM 3461 C CA . GLY A 1 431 ? -24.525 8.794 28.029 1.00 86.44 431 GLY A CA 1
ATOM 3462 C C . GLY A 1 431 ? -25.091 7.922 29.147 1.00 86.44 431 GLY A C 1
ATOM 3463 O O . GLY A 1 431 ? -24.364 7.111 29.716 1.00 86.44 431 GLY A O 1
ATOM 3464 N N . ASP A 1 432 ? -26.402 7.976 29.383 1.00 88.62 432 ASP A N 1
ATOM 3465 C CA . ASP A 1 432 ? -27.056 7.148 30.405 1.00 88.62 432 ASP A CA 1
ATOM 3466 C C . ASP A 1 432 ? -26.897 5.646 30.131 1.00 88.62 432 ASP A C 1
ATOM 3468 O O . ASP A 1 432 ? -26.648 4.857 31.045 1.00 88.62 432 ASP A O 1
ATOM 3472 N N . GLN A 1 433 ? -26.991 5.234 28.862 1.00 92.69 433 GLN A N 1
ATOM 3473 C CA . GLN A 1 433 ? -26.801 3.838 28.469 1.00 92.69 433 GLN A CA 1
ATOM 3474 C C . GLN A 1 433 ? -25.342 3.405 28.653 1.00 92.69 433 GLN A C 1
ATOM 3476 O O . GLN A 1 433 ? -25.073 2.300 29.125 1.00 92.69 433 GLN A O 1
ATOM 3481 N N . MET A 1 434 ? -24.398 4.283 28.304 1.00 92.06 434 MET A N 1
ATOM 3482 C CA . MET A 1 434 ? -22.961 4.067 28.472 1.00 92.06 434 MET A CA 1
ATOM 3483 C C . MET A 1 434 ? -22.604 3.856 29.943 1.00 92.06 434 MET A C 1
ATOM 3485 O O . MET A 1 434 ? -21.912 2.890 30.266 1.00 92.06 434 MET A O 1
ATOM 3489 N N . VAL A 1 435 ? -23.121 4.706 30.835 1.00 91.69 435 VAL A N 1
ATOM 3490 C CA . VAL A 1 435 ? -22.905 4.590 32.284 1.00 91.69 435 VAL A CA 1
ATOM 3491 C C . VAL A 1 435 ? -23.509 3.295 32.826 1.00 91.69 435 VAL A C 1
ATOM 3493 O O . VAL A 1 435 ? -22.810 2.543 33.501 1.00 91.69 435 VAL A O 1
ATOM 3496 N N . GLN A 1 436 ? -24.749 2.962 32.457 1.00 93.81 436 GLN A N 1
ATOM 3497 C CA . GLN A 1 436 ? -25.393 1.717 32.897 1.00 93.81 436 GLN A CA 1
ATOM 3498 C C . GLN A 1 436 ? -24.632 0.459 32.452 1.00 93.81 436 GLN A C 1
ATOM 3500 O O . GLN A 1 436 ? -24.508 -0.497 33.222 1.00 93.81 436 GLN A O 1
ATOM 3505 N N . LEU A 1 437 ? -24.113 0.431 31.217 1.00 95.06 437 LEU A N 1
ATOM 3506 C CA . LEU A 1 437 ? -23.302 -0.695 30.745 1.00 95.06 437 LEU A CA 1
ATOM 3507 C C . LEU A 1 437 ? -21.937 -0.758 31.437 1.00 95.06 437 LEU A C 1
ATOM 3509 O O . LEU A 1 437 ? -21.446 -1.856 31.707 1.00 95.06 437 LEU A O 1
ATOM 3513 N N . LEU A 1 438 ? -21.335 0.391 31.750 1.00 93.56 438 LEU A N 1
ATOM 3514 C CA . LEU A 1 438 ? -20.080 0.456 32.495 1.00 93.56 438 LEU A CA 1
ATOM 3515 C C . LEU A 1 438 ? -20.255 -0.081 33.923 1.00 93.56 438 LEU A C 1
ATOM 3517 O O . LEU A 1 438 ? -19.469 -0.915 34.371 1.00 93.56 438 LEU A O 1
ATOM 3521 N N . GLU A 1 439 ? -21.322 0.319 34.613 1.00 93.81 439 GLU A N 1
ATOM 3522 C CA . GLU A 1 439 ? -21.685 -0.203 35.936 1.00 93.81 439 GLU A CA 1
ATOM 3523 C C . GLU A 1 439 ? -21.949 -1.712 35.897 1.00 93.81 439 GLU A C 1
ATOM 3525 O O . GLU A 1 439 ? -21.431 -2.462 36.730 1.00 93.81 439 GLU A O 1
ATOM 3530 N N . LEU A 1 440 ? -22.680 -2.189 34.883 1.00 96.44 440 LEU A N 1
ATOM 3531 C CA . LEU A 1 440 ? -22.915 -3.616 34.671 1.00 96.44 440 LEU A CA 1
ATOM 3532 C C . LEU A 1 440 ? -21.600 -4.391 34.508 1.00 96.44 440 LEU A C 1
ATOM 3534 O O . LEU A 1 440 ? -21.421 -5.446 35.125 1.00 96.44 440 LEU A O 1
ATOM 3538 N N . ALA A 1 441 ? -20.661 -3.867 33.720 1.00 96.31 441 ALA A N 1
ATOM 3539 C CA . ALA A 1 441 ? -19.344 -4.468 33.530 1.00 96.31 441 ALA A CA 1
ATOM 3540 C C . ALA A 1 441 ? -18.546 -4.534 34.848 1.00 96.31 441 ALA A C 1
ATOM 3542 O O . ALA A 1 441 ? -17.905 -5.543 35.159 1.00 96.31 441 ALA A O 1
ATOM 3543 N N . ILE A 1 442 ? -18.646 -3.500 35.686 1.00 93.62 442 ILE A N 1
ATOM 3544 C CA . ILE A 1 442 ? -18.026 -3.452 37.018 1.00 93.62 442 ILE A CA 1
ATOM 3545 C C . ILE A 1 442 ? -18.653 -4.472 37.978 1.00 93.62 442 ILE A C 1
ATOM 3547 O O . ILE A 1 442 ? -17.935 -5.104 38.764 1.00 93.62 442 ILE A O 1
ATOM 3551 N N . CYS A 1 443 ? -19.971 -4.673 37.919 1.00 95.44 443 CYS A N 1
ATOM 3552 C CA . CYS A 1 443 ? -20.660 -5.718 38.678 1.00 95.44 443 CYS A CA 1
ATOM 3553 C C . CYS A 1 443 ? -20.227 -7.122 38.227 1.00 95.44 443 CYS A C 1
ATOM 3555 O O . CYS A 1 443 ? -19.977 -7.994 39.064 1.00 95.44 443 CYS A O 1
ATOM 3557 N N . CYS A 1 444 ? -20.081 -7.334 36.916 1.00 96.62 444 CYS A N 1
ATOM 3558 C CA . CYS A 1 444 ? -19.594 -8.591 36.344 1.00 96.62 444 CYS A CA 1
ATOM 3559 C C . CYS A 1 444 ? -18.159 -8.913 36.789 1.00 96.62 444 CYS A C 1
ATOM 3561 O O . CYS A 1 444 ? -17.848 -10.065 37.073 1.00 96.62 444 CYS A O 1
ATOM 3563 N N . THR A 1 445 ? -17.304 -7.900 36.946 1.00 94.75 445 THR A N 1
ATOM 3564 C CA . THR A 1 445 ? -15.895 -8.044 37.362 1.00 94.75 445 THR A CA 1
ATOM 3565 C C . THR A 1 445 ? -15.685 -7.995 38.883 1.00 94.75 445 THR A C 1
ATOM 3567 O O . THR A 1 445 ? -14.598 -7.671 39.370 1.00 94.75 445 THR A O 1
ATOM 3570 N N . SER A 1 446 ? -16.713 -8.301 39.682 1.00 92.69 446 SER A N 1
ATOM 3571 C CA . SER A 1 446 ? -16.571 -8.394 41.142 1.00 92.69 446 SER A CA 1
ATOM 3572 C C . SER A 1 446 ? -15.575 -9.491 41.536 1.00 92.69 446 SER A C 1
ATOM 3574 O O . SER A 1 446 ? -15.643 -10.614 41.034 1.00 92.69 446 SER A O 1
ATOM 3576 N N . LYS A 1 447 ? -14.685 -9.207 42.497 1.00 88.19 447 LYS A N 1
ATOM 3577 C CA . LYS A 1 447 ? -13.756 -10.214 43.044 1.00 88.19 447 LYS A CA 1
ATOM 3578 C C . LYS A 1 447 ? -14.473 -11.363 43.760 1.00 88.19 447 LYS A C 1
ATOM 3580 O O . LYS A 1 447 ? -13.934 -12.456 43.817 1.00 88.19 447 LYS A O 1
ATOM 3585 N N . ASN A 1 448 ? -15.683 -11.131 44.277 1.00 88.69 448 ASN A N 1
ATOM 3586 C CA . ASN A 1 448 ? -16.506 -12.177 44.882 1.00 88.69 448 ASN A CA 1
ATOM 3587 C C . ASN A 1 448 ? -17.490 -12.748 43.834 1.00 88.69 448 ASN A C 1
ATOM 3589 O O . ASN A 1 448 ? -18.380 -11.998 43.406 1.00 88.69 448 ASN A O 1
ATOM 3593 N N . PRO A 1 449 ? -17.383 -14.037 43.446 1.00 89.25 449 PRO A N 1
ATOM 3594 C CA . PRO A 1 449 ? -18.228 -14.651 42.416 1.00 89.25 449 PRO A CA 1
ATOM 3595 C C . PRO A 1 449 ? -19.730 -14.584 42.710 1.00 89.25 449 PRO A C 1
ATOM 3597 O O . PRO A 1 449 ? -20.532 -14.425 41.787 1.00 89.25 449 PRO A O 1
ATOM 3600 N N . THR A 1 450 ? -20.127 -14.642 43.985 1.00 88.62 450 THR A N 1
ATOM 3601 C CA . THR A 1 450 ? -21.545 -14.619 44.388 1.00 88.62 450 THR A CA 1
ATOM 3602 C C . THR A 1 450 ? -22.198 -13.257 44.166 1.00 88.62 450 THR A C 1
ATOM 3604 O O . THR A 1 450 ? -23.401 -13.186 43.934 1.00 88.62 450 THR A O 1
ATOM 3607 N N . LYS A 1 451 ? -21.403 -12.177 44.160 1.00 91.62 451 LYS A N 1
ATOM 3608 C CA . LYS A 1 451 ? -21.876 -10.811 43.887 1.00 91.62 451 LYS A CA 1
ATOM 3609 C C . LYS A 1 451 ? -22.045 -10.514 42.398 1.00 91.62 451 LYS A C 1
ATOM 3611 O O . LYS A 1 451 ? -22.656 -9.508 42.051 1.00 91.62 451 LYS A O 1
ATOM 3616 N N . ARG A 1 452 ? -21.481 -11.340 41.512 1.00 94.06 452 ARG A N 1
ATOM 3617 C CA . ARG A 1 452 ? -21.648 -11.153 40.066 1.00 94.06 452 ARG A CA 1
ATOM 3618 C C . ARG A 1 452 ? -23.087 -11.515 39.684 1.00 94.06 452 ARG A C 1
ATOM 3620 O O . ARG A 1 452 ? -23.614 -12.486 40.233 1.00 94.06 452 ARG A O 1
ATOM 3627 N N . PRO A 1 453 ? -23.722 -10.829 38.725 1.00 95.62 453 PRO A N 1
ATOM 3628 C CA . PRO A 1 453 ? -25.023 -11.241 38.193 1.00 95.62 453 PRO A CA 1
ATOM 3629 C C . PRO A 1 453 ? -24.957 -12.616 37.496 1.00 95.62 453 PRO A C 1
ATOM 3631 O O . PRO A 1 453 ? -23.886 -13.200 37.303 1.00 95.62 453 PRO A O 1
ATOM 3634 N N . SER A 1 454 ? -26.106 -13.213 37.174 1.00 94.75 454 SER A N 1
ATOM 3635 C CA . SER A 1 454 ? -26.151 -14.332 36.217 1.00 94.75 454 SER A CA 1
ATOM 3636 C C . SER A 1 454 ? -26.030 -13.784 34.796 1.00 94.75 454 SER A C 1
ATOM 3638 O O . SER A 1 454 ? -26.445 -12.654 34.548 1.00 94.75 454 SER A O 1
ATOM 3640 N N . ILE A 1 455 ? -25.514 -14.569 33.844 1.00 95.62 455 ILE A N 1
ATOM 3641 C CA . ILE A 1 455 ? -25.418 -14.083 32.461 1.00 95.62 455 ILE A CA 1
ATOM 3642 C C . ILE A 1 455 ? -26.796 -13.761 31.860 1.00 95.62 455 ILE A C 1
ATOM 3644 O O . ILE A 1 455 ? -26.925 -12.818 31.094 1.00 95.62 455 ILE A O 1
ATOM 3648 N N . ILE A 1 456 ? -27.845 -14.465 32.298 1.00 94.94 456 ILE A N 1
ATOM 3649 C CA . ILE A 1 456 ? -29.241 -14.171 31.947 1.00 94.94 456 ILE A CA 1
ATOM 3650 C C . ILE A 1 456 ? -29.629 -12.761 32.415 1.00 94.94 456 ILE A C 1
ATOM 3652 O O . ILE A 1 456 ? -30.229 -11.992 31.667 1.00 94.94 456 ILE A O 1
ATOM 3656 N N . ALA A 1 457 ? -29.283 -12.388 33.653 1.00 95.88 457 ALA A N 1
ATOM 3657 C CA . ALA A 1 457 ? -29.548 -11.042 34.162 1.00 95.88 457 ALA A CA 1
ATOM 3658 C C . ALA A 1 457 ? -28.748 -9.982 33.387 1.00 95.88 457 ALA A C 1
ATOM 3660 O O . ALA A 1 457 ? -29.297 -8.936 33.051 1.00 95.88 457 ALA A O 1
ATOM 3661 N N . VAL A 1 458 ? -27.493 -10.286 33.038 1.00 96.94 458 VAL A N 1
ATOM 3662 C CA . VAL A 1 458 ? -26.630 -9.422 32.217 1.00 96.94 458 VAL A CA 1
ATOM 3663 C C . VAL A 1 458 ? -27.230 -9.201 30.826 1.00 96.94 458 VAL A C 1
ATOM 3665 O O . VAL A 1 458 ? -27.423 -8.056 30.429 1.00 96.94 458 VAL A O 1
ATOM 3668 N N . ALA A 1 459 ? -27.585 -10.270 30.108 1.00 95.44 459 ALA A N 1
ATOM 3669 C CA . ALA A 1 459 ? -28.176 -10.196 28.772 1.00 95.44 459 ALA A CA 1
ATOM 3670 C C . ALA A 1 459 ? -29.484 -9.390 28.780 1.00 95.44 459 ALA A C 1
ATOM 3672 O O . ALA A 1 459 ? -29.681 -8.513 27.939 1.00 95.44 459 ALA A O 1
ATOM 3673 N N . ASN A 1 460 ? -30.344 -9.618 29.779 1.00 94.25 460 ASN A N 1
ATOM 3674 C CA . ASN A 1 460 ? -31.584 -8.862 29.953 1.00 94.25 460 ASN A CA 1
ATOM 3675 C C . ASN A 1 460 ? -31.344 -7.382 30.269 1.00 94.25 460 ASN A C 1
ATOM 3677 O O . ASN A 1 460 ? -32.083 -6.530 29.775 1.00 94.25 460 ASN A O 1
ATOM 3681 N N . GLN A 1 461 ? -30.330 -7.060 31.074 1.00 95.50 461 GLN A N 1
ATOM 3682 C CA . GLN A 1 461 ? -29.980 -5.673 31.367 1.00 95.50 461 GLN A CA 1
ATOM 3683 C C . GLN A 1 461 ? -29.458 -4.962 30.115 1.00 95.50 461 GLN A C 1
ATOM 3685 O O . GLN A 1 461 ? -29.974 -3.900 29.787 1.00 95.50 461 GLN A O 1
ATOM 3690 N N . ILE A 1 462 ? -28.550 -5.582 29.348 1.00 94.75 462 ILE A N 1
ATOM 3691 C CA . ILE A 1 462 ? -28.071 -5.029 28.067 1.00 94.75 462 ILE A CA 1
ATOM 3692 C C . ILE A 1 462 ? -29.244 -4.820 27.100 1.00 94.75 462 ILE A C 1
ATOM 3694 O O . ILE A 1 462 ? -29.369 -3.754 26.500 1.00 94.75 462 ILE A O 1
ATOM 3698 N N . LYS A 1 463 ? -30.150 -5.803 26.992 1.00 92.88 463 LYS A N 1
ATOM 3699 C CA . LYS A 1 463 ? -31.352 -5.706 26.151 1.00 92.88 463 LYS A CA 1
ATOM 3700 C C . LYS A 1 463 ? -32.195 -4.477 26.479 1.00 92.88 463 LYS A C 1
ATOM 3702 O O . LYS A 1 463 ? -32.615 -3.767 25.568 1.00 92.88 463 LYS A O 1
ATOM 3707 N N . ARG A 1 464 ? -32.449 -4.246 27.772 1.00 92.94 464 ARG A N 1
ATOM 3708 C CA . ARG A 1 464 ? -33.256 -3.123 28.270 1.00 92.94 464 ARG A CA 1
ATOM 3709 C C . ARG A 1 464 ? -32.550 -1.792 28.051 1.00 92.94 464 ARG A C 1
ATOM 3711 O O . ARG A 1 464 ? -33.146 -0.893 27.471 1.00 92.94 464 ARG A O 1
ATOM 3718 N N . THR A 1 465 ? -31.286 -1.689 28.456 1.00 90.69 465 THR A N 1
ATOM 3719 C CA . THR A 1 465 ? -30.488 -0.463 28.337 1.00 90.69 465 THR A CA 1
ATOM 3720 C C . THR A 1 465 ? -30.328 -0.030 26.875 1.00 90.69 465 THR A C 1
ATOM 3722 O O . THR A 1 465 ? -30.428 1.155 26.577 1.00 90.69 465 THR A O 1
ATOM 3725 N N . CYS A 1 466 ? -30.154 -0.975 25.947 1.00 88.75 466 CYS A N 1
ATOM 3726 C CA . CYS A 1 466 ? -29.913 -0.683 24.528 1.00 88.75 466 CYS A CA 1
ATOM 3727 C C . CYS A 1 466 ? -31.159 -0.814 23.632 1.00 88.75 466 CYS A C 1
ATOM 3729 O O . CYS A 1 466 ? -31.058 -0.644 22.419 1.00 88.75 466 CYS A O 1
ATOM 3731 N N . SER A 1 467 ? -32.336 -1.097 24.205 1.00 82.56 467 SER A N 1
ATOM 3732 C CA . SER A 1 467 ? -33.621 -1.192 23.489 1.00 82.56 467 SER A CA 1
ATOM 3733 C C . SER A 1 467 ? -33.647 -2.180 22.305 1.00 82.56 467 SER A C 1
ATOM 3735 O O . SER A 1 467 ? -34.275 -1.916 21.276 1.00 82.56 467 SER A O 1
ATOM 3737 N N . PHE A 1 468 ? -32.995 -3.342 22.424 1.00 72.81 468 PHE A N 1
ATOM 3738 C CA . PHE A 1 468 ? -33.068 -4.380 21.386 1.00 72.81 468 PHE A CA 1
ATOM 3739 C C . PHE A 1 468 ? -34.477 -5.005 21.338 1.00 72.81 468 PHE A C 1
ATOM 3741 O O . PHE A 1 468 ? -34.980 -5.501 22.351 1.00 72.81 468 PHE A O 1
ATOM 3748 N N . LYS A 1 469 ? -35.124 -4.987 20.159 1.00 49.06 469 LYS A N 1
ATOM 3749 C CA . LYS A 1 469 ? -36.456 -5.588 19.951 1.00 49.06 469 LYS A CA 1
ATOM 3750 C C . LYS A 1 469 ? -36.405 -7.117 20.105 1.00 49.06 469 LYS A C 1
ATOM 3752 O O . LYS A 1 469 ? -35.373 -7.732 19.848 1.00 49.06 469 LYS A O 1
ATOM 3757 N N . SER A 1 470 ? -37.507 -7.688 20.601 1.00 42.06 470 SER A N 1
ATOM 3758 C CA . SER A 1 470 ? -37.704 -9.128 20.839 1.00 42.06 470 SER A CA 1
ATOM 3759 C C . SER A 1 470 ? -37.723 -9.950 19.566 1.00 42.06 470 SER A C 1
ATOM 3761 O O . SER A 1 470 ? -38.407 -9.489 18.623 1.00 42.06 470 SER A O 1
#

InterPro domains:
  IPR000719 Protein kinase domain [PF00069] (285-459)
  IPR000719 Protein kinase domain [PS50011] (30-309)
  IPR001245 Serine-threonine/tyrosine-protein kinase, catalytic domain [PF07714] (35-233)
  IPR011009 Protein kinase-like domain superfamily [SSF56112] (35-275)
  IPR011009 Protein kinase-like domain superfamily [SSF56112] (287-460)
  IPR046959 Pollen receptor-like kinase 1-6/SFR4-like [PTHR48007] (12-279)